Protein AF-A0A8J2PK50-F1 (afdb_monomer)

Structure (mmCIF, N/CA/C/O backbone):
data_AF-A0A8J2PK50-F1
#
_entry.id   AF-A0A8J2PK50-F1
#
loop_
_atom_site.group_PDB
_atom_site.id
_atom_site.type_symbol
_atom_site.label_atom_id
_atom_site.label_alt_id
_atom_site.label_comp_id
_atom_site.label_asym_id
_atom_site.label_entity_id
_atom_site.label_seq_id
_atom_site.pdbx_PDB_ins_code
_atom_site.Cartn_x
_atom_site.Cartn_y
_atom_site.Cartn_z
_atom_site.occupancy
_atom_site.B_iso_or_equiv
_atom_site.auth_seq_id
_atom_site.auth_comp_id
_atom_site.auth_asym_id
_atom_site.auth_atom_id
_atom_site.pdbx_PDB_model_num
ATOM 1 N N . MET A 1 1 ? 2.299 -22.474 5.299 1.00 46.06 1 MET A N 1
ATOM 2 C CA . MET A 1 1 ? 2.840 -21.740 6.466 1.00 46.06 1 MET A CA 1
ATOM 3 C C . MET A 1 1 ? 3.202 -22.738 7.553 1.00 46.06 1 MET A C 1
ATOM 5 O O . MET A 1 1 ? 2.336 -23.525 7.922 1.00 46.06 1 MET A O 1
ATOM 9 N N . ASN A 1 2 ? 4.442 -22.735 8.045 1.00 41.50 2 ASN A N 1
ATOM 10 C CA . ASN A 1 2 ? 4.819 -23.606 9.156 1.00 41.50 2 ASN A CA 1
ATOM 11 C C . ASN A 1 2 ? 4.301 -22.999 10.477 1.00 41.50 2 ASN A C 1
ATOM 13 O O . ASN A 1 2 ? 4.344 -21.785 10.681 1.00 41.50 2 ASN A O 1
ATOM 17 N N . LEU A 1 3 ? 3.774 -23.834 11.372 1.00 43.94 3 LEU A N 1
ATOM 18 C CA . LEU A 1 3 ? 3.208 -23.435 12.668 1.00 43.94 3 LEU A CA 1
ATOM 19 C C . LEU A 1 3 ? 4.203 -22.608 13.505 1.00 43.94 3 LEU A C 1
ATOM 21 O O . LEU A 1 3 ? 3.810 -21.709 14.249 1.00 43.94 3 LEU A O 1
ATOM 25 N N . GLN A 1 4 ? 5.496 -22.875 13.323 1.00 50.03 4 GLN A N 1
ATOM 26 C CA . GLN A 1 4 ? 6.594 -22.181 13.987 1.00 50.03 4 GLN A CA 1
ATOM 27 C C . GLN A 1 4 ? 6.616 -20.675 13.691 1.00 50.03 4 GLN A C 1
ATOM 29 O O . GLN A 1 4 ? 6.810 -19.892 14.617 1.00 50.03 4 GLN A O 1
ATOM 34 N N . ASP A 1 5 ? 6.320 -20.243 12.463 1.00 53.44 5 ASP A N 1
ATOM 35 C CA . ASP A 1 5 ? 6.335 -18.819 12.100 1.00 53.44 5 ASP A CA 1
ATOM 36 C C . ASP A 1 5 ? 5.132 -18.064 12.676 1.00 53.44 5 ASP A C 1
ATOM 38 O O . ASP A 1 5 ? 5.262 -16.917 13.118 1.00 53.44 5 ASP A O 1
ATOM 42 N N . ARG A 1 6 ? 3.968 -18.730 12.765 1.00 54.88 6 ARG A N 1
ATOM 43 C CA . ARG A 1 6 ? 2.781 -18.198 13.464 1.00 54.88 6 ARG A CA 1
ATOM 44 C C . ARG A 1 6 ? 3.062 -18.001 14.943 1.00 54.88 6 ARG A C 1
ATOM 46 O O . ARG A 1 6 ? 2.756 -16.942 15.485 1.00 54.88 6 ARG A O 1
ATOM 53 N N . ILE A 1 7 ? 3.663 -19.002 15.581 1.00 55.38 7 ILE A N 1
ATOM 54 C CA . ILE A 1 7 ? 4.021 -18.952 17.000 1.00 55.38 7 ILE A CA 1
ATOM 55 C C . ILE A 1 7 ? 5.090 -17.882 17.237 1.00 55.38 7 ILE A C 1
ATOM 57 O O . ILE A 1 7 ? 4.967 -17.106 18.180 1.00 55.38 7 ILE A O 1
ATOM 61 N N . ARG A 1 8 ? 6.091 -17.764 16.359 1.00 59.19 8 ARG A N 1
ATOM 62 C CA . ARG A 1 8 ? 7.153 -16.754 16.464 1.00 59.19 8 ARG A CA 1
ATOM 63 C C . ARG A 1 8 ? 6.604 -15.334 16.344 1.00 59.19 8 ARG A C 1
ATOM 65 O O . ARG A 1 8 ? 6.962 -14.493 17.168 1.00 59.19 8 ARG A O 1
ATOM 72 N N . ARG A 1 9 ? 5.698 -15.064 15.392 1.00 56.97 9 ARG A N 1
ATOM 73 C CA . ARG A 1 9 ? 5.005 -13.765 15.294 1.00 56.97 9 ARG A CA 1
ATOM 74 C C . ARG A 1 9 ? 4.059 -13.528 16.465 1.00 56.97 9 ARG A C 1
ATOM 76 O O . ARG A 1 9 ? 4.073 -12.428 16.995 1.00 56.97 9 ARG A O 1
ATOM 83 N N . PHE A 1 10 ? 3.281 -14.520 16.905 1.00 56.88 10 PHE A N 1
ATOM 84 C CA . PHE A 1 10 ? 2.412 -14.385 18.082 1.00 56.88 10 PHE A CA 1
ATOM 85 C C . PHE A 1 10 ? 3.229 -14.049 19.334 1.00 56.88 10 PHE A C 1
ATOM 87 O O . PHE A 1 10 ? 2.906 -13.107 20.050 1.00 56.88 10 PHE A O 1
ATOM 94 N N . HIS A 1 11 ? 4.334 -14.758 19.559 1.00 56.81 11 HIS A N 1
ATOM 95 C CA . HIS A 1 11 ? 5.231 -14.516 20.681 1.00 56.81 11 HIS A CA 1
ATOM 96 C C . HIS A 1 11 ? 5.929 -13.152 20.566 1.00 56.81 11 HIS A C 1
ATOM 98 O O . HIS A 1 11 ? 6.024 -12.430 21.557 1.00 56.81 11 HIS A O 1
ATOM 104 N N . ARG A 1 12 ? 6.378 -12.745 19.368 1.00 59.00 12 ARG A N 1
ATOM 105 C CA . ARG A 1 12 ? 6.985 -11.419 19.175 1.00 59.00 12 ARG A CA 1
ATOM 106 C C . ARG A 1 12 ? 5.982 -10.270 19.330 1.00 59.00 12 ARG A C 1
ATOM 108 O O . ARG A 1 12 ? 6.262 -9.349 20.094 1.00 59.00 12 ARG A O 1
ATOM 115 N N . ARG A 1 13 ? 4.810 -10.353 18.680 1.00 57.97 13 ARG A N 1
ATOM 116 C CA . ARG A 1 13 ? 3.719 -9.358 18.768 1.00 57.97 13 ARG A CA 1
ATOM 117 C C . ARG A 1 13 ? 3.166 -9.240 20.192 1.00 57.97 13 ARG A C 1
ATOM 119 O O . ARG A 1 13 ? 2.951 -8.128 20.658 1.00 57.97 13 ARG A O 1
ATOM 126 N N . ASN A 1 14 ? 2.948 -10.357 20.891 1.00 52.44 14 ASN A N 1
ATOM 127 C CA . ASN A 1 14 ? 2.195 -10.341 22.152 1.00 52.44 14 ASN A CA 1
ATOM 128 C C . ASN A 1 14 ? 3.059 -10.438 23.418 1.00 52.44 14 ASN A C 1
ATOM 130 O O . ASN A 1 14 ? 2.681 -9.855 24.429 1.00 52.44 14 ASN A O 1
ATOM 134 N N . LEU A 1 15 ? 4.198 -11.144 23.396 1.00 49.00 15 LEU A N 1
ATOM 135 C CA . LEU A 1 15 ? 4.973 -11.441 24.613 1.00 49.00 15 LEU A CA 1
ATOM 136 C C . LEU A 1 15 ? 6.273 -10.629 24.738 1.00 49.00 15 LEU A C 1
ATOM 138 O O . LEU A 1 15 ? 6.618 -10.237 25.852 1.00 49.00 15 LEU A O 1
ATOM 142 N N . SER A 1 16 ? 6.994 -10.348 23.641 1.00 47.19 16 SER A N 1
ATOM 143 C CA . SER A 1 16 ? 8.318 -9.699 23.725 1.00 47.19 16 SER A CA 1
ATOM 144 C C . SER A 1 16 ? 8.354 -8.193 23.439 1.00 47.19 16 SER A C 1
ATOM 146 O O . SER A 1 16 ? 9.239 -7.529 23.974 1.00 47.19 16 SER A O 1
ATOM 148 N N . LEU A 1 17 ? 7.452 -7.658 22.603 1.00 52.97 17 LEU A N 1
ATOM 149 C CA . LEU A 1 17 ? 7.485 -6.249 22.159 1.00 52.97 17 LEU A CA 1
ATOM 150 C C . LEU A 1 17 ? 6.318 -5.417 22.728 1.00 52.97 17 LEU A C 1
ATOM 152 O O . LEU A 1 17 ? 6.565 -4.356 23.287 1.00 52.97 17 LEU A O 1
ATOM 156 N N . GLY A 1 18 ? 5.121 -6.009 22.791 1.00 50.72 18 GLY A N 1
ATOM 157 C CA . GLY A 1 18 ? 4.053 -5.702 23.743 1.00 50.72 18 GLY A CA 1
ATOM 158 C C . GLY A 1 18 ? 3.187 -4.468 23.464 1.00 50.72 18 GLY A C 1
ATOM 159 O O . GLY A 1 18 ? 3.623 -3.346 23.673 1.00 50.72 18 GLY A O 1
ATOM 160 N N . TYR A 1 19 ? 1.877 -4.701 23.284 1.00 55.06 19 TYR A N 1
ATOM 161 C CA . TYR A 1 19 ? 0.852 -4.155 24.196 1.00 55.06 19 TYR A CA 1
ATOM 162 C C . TYR A 1 19 ? -0.478 -4.935 24.125 1.00 55.06 19 TYR A C 1
ATOM 164 O O . TYR A 1 19 ? -1.411 -4.555 23.407 1.00 55.06 19 TYR A O 1
ATOM 172 N N . TYR A 1 20 ? -0.611 -5.997 24.939 1.00 52.03 20 TYR A N 1
ATOM 173 C CA . TYR A 1 20 ? -1.925 -6.406 25.455 1.00 52.03 20 TYR A CA 1
ATOM 174 C C . TYR A 1 20 ? -1.868 -7.247 26.753 1.00 52.03 20 TYR A C 1
ATOM 176 O O . TYR A 1 20 ? -1.235 -8.298 26.741 1.00 52.03 20 TYR A O 1
ATOM 184 N N . PRO A 1 21 ? -2.565 -6.869 27.850 1.00 53.66 21 PRO A N 1
ATOM 185 C CA . PRO A 1 21 ? -3.051 -5.526 28.196 1.00 53.66 21 PRO A CA 1
ATOM 186 C C . PRO A 1 21 ? -1.923 -4.582 28.665 1.00 53.66 21 PRO A C 1
ATOM 188 O O . PRO A 1 21 ? -2.130 -3.374 28.695 1.00 53.66 21 PRO A O 1
ATOM 191 N N . CYS A 1 22 ? -0.740 -5.125 28.963 1.00 67.06 22 CYS A N 1
ATOM 192 C CA . CYS A 1 22 ? 0.506 -4.450 29.335 1.00 67.06 22 CYS A CA 1
ATOM 193 C C . CYS A 1 22 ? 1.688 -5.371 28.944 1.00 67.06 22 CYS A C 1
ATOM 195 O O . CYS A 1 22 ? 1.474 -6.534 28.604 1.00 67.06 22 CYS A O 1
ATOM 197 N N . SER A 1 23 ? 2.939 -4.895 28.973 1.00 71.31 23 SER A N 1
ATOM 198 C CA . SER A 1 23 ? 4.102 -5.730 28.612 1.00 71.31 23 SER A CA 1
ATOM 199 C C . SER A 1 23 ? 4.450 -6.739 29.713 1.00 71.31 23 SER A C 1
ATOM 201 O O . SER A 1 23 ? 4.351 -6.414 30.898 1.00 71.31 23 SER A O 1
ATOM 203 N N . PHE A 1 24 ? 4.940 -7.932 29.356 1.00 73.75 24 PHE A N 1
ATOM 204 C CA . PHE A 1 24 ? 5.372 -8.940 30.340 1.00 73.75 24 PHE A CA 1
ATOM 205 C C . PHE A 1 24 ? 6.424 -8.391 31.320 1.00 73.75 24 PHE A C 1
ATOM 207 O O . PHE A 1 24 ? 6.358 -8.647 32.518 1.00 73.75 24 PHE A O 1
ATOM 214 N N . ARG A 1 25 ? 7.334 -7.530 30.841 1.00 76.31 25 ARG A N 1
ATOM 215 C CA . ARG A 1 25 ? 8.307 -6.817 31.688 1.00 76.31 25 ARG A CA 1
ATOM 216 C C . ARG A 1 25 ? 7.634 -5.997 32.790 1.00 76.31 25 ARG A C 1
ATOM 218 O O . ARG A 1 25 ? 8.107 -6.003 33.918 1.00 76.31 25 ARG A O 1
ATOM 225 N N . SER A 1 26 ? 6.524 -5.320 32.487 1.00 81.44 26 SER A N 1
ATOM 226 C CA . SER A 1 26 ? 5.776 -4.578 33.507 1.00 81.44 26 SER A CA 1
ATOM 227 C C . SER A 1 26 ? 5.134 -5.501 34.547 1.00 81.44 26 SER A C 1
ATOM 229 O O . SER A 1 26 ? 5.125 -5.144 35.720 1.00 81.44 26 SER A O 1
ATOM 231 N N . ALA A 1 27 ? 4.668 -6.697 34.160 1.00 84.88 27 ALA A N 1
ATOM 232 C CA . ALA A 1 27 ? 4.137 -7.684 35.105 1.00 84.88 27 ALA A CA 1
ATOM 233 C C . ALA A 1 27 ? 5.235 -8.190 36.052 1.00 84.88 27 ALA A C 1
ATOM 235 O O . ALA A 1 27 ? 5.021 -8.261 37.259 1.00 84.88 27 ALA A O 1
ATOM 236 N N . MET A 1 28 ? 6.431 -8.449 35.512 1.00 85.94 28 MET A N 1
ATOM 237 C CA . MET A 1 28 ? 7.609 -8.877 36.277 1.00 85.94 28 MET A CA 1
ATOM 238 C C . MET A 1 28 ? 8.096 -7.841 37.298 1.00 85.94 28 MET A C 1
ATOM 240 O O . MET A 1 28 ? 8.838 -8.202 38.202 1.00 85.94 28 MET A O 1
ATOM 244 N N . ILE A 1 29 ? 7.692 -6.573 37.173 1.00 87.94 29 ILE A N 1
ATOM 245 C CA . ILE A 1 29 ? 7.979 -5.519 38.158 1.00 87.94 29 ILE A CA 1
ATOM 246 C C . ILE A 1 29 ? 6.780 -5.331 39.094 1.00 87.94 29 ILE A C 1
ATOM 248 O O . ILE A 1 29 ? 6.932 -5.327 40.312 1.00 87.94 29 ILE A O 1
ATOM 252 N N . PHE A 1 30 ? 5.576 -5.206 38.532 1.00 89.69 30 PHE A N 1
ATOM 253 C CA . PHE A 1 30 ? 4.361 -4.914 39.288 1.00 89.69 30 PHE A CA 1
ATOM 254 C C . PHE A 1 30 ? 4.016 -6.021 40.282 1.00 89.69 30 PHE A C 1
ATOM 256 O O . PHE A 1 30 ? 3.699 -5.717 41.426 1.00 89.69 30 PHE A O 1
ATOM 263 N N . VAL A 1 31 ? 4.079 -7.291 39.867 1.00 91.06 31 VAL A N 1
ATOM 264 C CA . VAL A 1 31 ? 3.664 -8.417 40.714 1.00 91.06 31 VAL A CA 1
ATOM 265 C C . VAL A 1 31 ? 4.568 -8.553 41.949 1.00 91.06 31 VAL A C 1
ATOM 267 O O . VAL A 1 31 ? 4.020 -8.582 43.049 1.00 91.06 31 VAL A O 1
ATOM 270 N N . PRO A 1 32 ? 5.915 -8.540 41.843 1.00 90.81 32 PRO A N 1
ATOM 271 C CA . PRO A 1 32 ? 6.774 -8.521 43.029 1.00 90.81 32 PRO A CA 1
ATOM 272 C C . PRO A 1 32 ? 6.555 -7.303 43.931 1.00 90.81 32 PRO A C 1
ATOM 274 O O . PRO A 1 32 ? 6.446 -7.461 45.144 1.00 90.81 32 PRO A O 1
ATOM 277 N N . CYS A 1 33 ? 6.436 -6.096 43.363 1.00 89.69 33 CYS A N 1
ATOM 278 C CA . CYS A 1 33 ? 6.149 -4.895 44.154 1.00 89.69 33 CYS A CA 1
ATOM 279 C C . CYS A 1 33 ? 4.805 -4.998 44.883 1.00 89.69 33 CYS A C 1
ATOM 281 O O . CYS A 1 33 ? 4.709 -4.591 46.037 1.00 89.69 33 CYS A O 1
ATOM 283 N N . PHE A 1 34 ? 3.785 -5.557 44.229 1.00 89.00 34 PHE A N 1
ATOM 284 C CA . PHE A 1 34 ? 2.481 -5.782 44.835 1.00 89.00 34 PHE A CA 1
ATOM 285 C C . PHE A 1 34 ? 2.590 -6.728 46.029 1.00 89.00 34 PHE A C 1
ATOM 287 O O . PHE A 1 34 ? 2.118 -6.352 47.092 1.00 89.00 34 PHE A O 1
ATOM 294 N N . ILE A 1 35 ? 3.269 -7.876 45.881 1.00 85.88 35 ILE A N 1
ATOM 295 C CA . ILE A 1 35 ? 3.485 -8.852 46.966 1.00 85.88 35 ILE A CA 1
ATOM 296 C C . ILE A 1 35 ? 4.146 -8.187 48.182 1.00 85.88 35 ILE A C 1
ATOM 298 O O . ILE A 1 35 ? 3.693 -8.381 49.307 1.00 85.88 35 ILE A O 1
ATOM 302 N N . ILE A 1 36 ? 5.191 -7.383 47.951 1.00 85.38 36 ILE A N 1
ATOM 303 C CA . ILE A 1 36 ? 5.906 -6.660 49.013 1.00 85.38 36 ILE A CA 1
ATOM 304 C C . ILE A 1 36 ? 4.972 -5.657 49.697 1.00 85.38 36 ILE A C 1
ATOM 306 O O . ILE A 1 36 ? 4.880 -5.610 50.916 1.00 85.38 36 ILE A O 1
ATOM 310 N N . ILE A 1 37 ? 4.252 -4.833 48.936 1.00 84.88 37 ILE A N 1
ATOM 311 C CA . ILE A 1 37 ? 3.375 -3.815 49.528 1.00 84.88 37 ILE A CA 1
ATOM 312 C C . ILE A 1 37 ? 2.237 -4.478 50.308 1.00 84.88 37 ILE A C 1
ATOM 314 O O . ILE A 1 37 ? 1.954 -4.077 51.437 1.00 84.88 37 ILE A O 1
ATOM 318 N N . SER A 1 38 ? 1.600 -5.503 49.741 1.00 81.62 38 SER A N 1
ATOM 319 C CA . SER A 1 38 ? 0.482 -6.200 50.372 1.00 81.62 38 SER A CA 1
ATOM 320 C C . SER A 1 38 ? 0.891 -6.940 51.644 1.00 81.62 38 SER A C 1
ATOM 322 O O . SER A 1 38 ? 0.089 -6.982 52.573 1.00 81.62 38 SER A O 1
ATOM 324 N N . SER A 1 39 ? 2.130 -7.448 51.727 1.00 74.75 39 SER A N 1
ATOM 325 C CA . SER A 1 39 ? 2.640 -8.095 52.944 1.00 74.75 39 SER A CA 1
ATOM 326 C C . SER A 1 39 ? 2.820 -7.123 54.109 1.00 74.75 39 SER A C 1
ATOM 328 O O . SER A 1 39 ? 2.697 -7.530 55.257 1.00 74.75 39 SER A O 1
ATOM 330 N N . TYR A 1 40 ? 3.099 -5.843 53.836 1.00 73.06 40 TYR A N 1
ATOM 331 C CA . TYR A 1 40 ? 3.303 -4.827 54.879 1.00 73.06 40 TYR A CA 1
ATOM 332 C C . TYR A 1 40 ? 2.048 -4.032 55.243 1.00 73.06 40 TYR A C 1
ATOM 334 O O . TYR A 1 40 ? 2.040 -3.347 56.261 1.00 73.06 40 TYR A O 1
ATOM 342 N N . THR A 1 41 ? 1.010 -4.062 54.406 1.00 67.50 41 THR A N 1
ATOM 343 C CA . THR A 1 41 ? -0.146 -3.157 54.540 1.00 67.50 41 THR A CA 1
ATOM 344 C C . THR A 1 41 ? -1.431 -3.847 54.975 1.00 67.50 41 THR A C 1
ATOM 346 O O . THR A 1 41 ? -2.461 -3.183 55.036 1.00 67.50 41 THR A O 1
ATOM 349 N N . GLU A 1 42 ? -1.398 -5.158 55.253 1.00 65.44 42 GLU A N 1
ATOM 350 C CA . GLU A 1 42 ? -2.603 -5.972 55.468 1.00 65.44 42 GLU A CA 1
ATOM 351 C C . GLU A 1 42 ? -3.692 -5.676 54.413 1.00 65.44 42 GLU A C 1
ATOM 353 O O . GLU A 1 42 ? -4.885 -5.672 54.696 1.00 65.44 42 GLU A O 1
ATOM 358 N N . LEU A 1 43 ? -3.305 -5.390 53.163 1.00 63.06 43 LEU A N 1
ATOM 359 C CA . LEU A 1 43 ? -4.219 -4.846 52.146 1.00 63.06 43 LEU A CA 1
ATOM 360 C C . LEU A 1 43 ? -5.422 -5.767 51.863 1.00 63.06 43 LEU A C 1
ATOM 362 O O . LEU A 1 43 ? -6.469 -5.325 51.393 1.00 63.06 43 LEU A O 1
ATOM 366 N N . LEU A 1 44 ? -5.254 -7.062 52.135 1.00 59.94 44 LEU A N 1
ATOM 367 C CA . LEU A 1 44 ? -6.265 -8.100 51.962 1.00 59.94 44 LEU A CA 1
ATOM 368 C C . LEU A 1 44 ? -7.044 -8.415 53.252 1.00 59.94 44 LEU A C 1
ATOM 370 O O . LEU A 1 44 ? -7.974 -9.220 53.201 1.00 59.94 44 LEU A O 1
ATOM 374 N N . SER A 1 45 ? -6.741 -7.773 54.389 1.00 56.12 45 SER A N 1
ATOM 375 C CA . SER A 1 45 ? -7.376 -8.101 55.672 1.00 56.12 45 SER A CA 1
ATOM 376 C C . SER A 1 45 ? -8.849 -7.699 55.768 1.00 56.12 45 SER A C 1
ATOM 378 O O . SER A 1 45 ? -9.602 -8.283 56.546 1.00 56.12 45 SER A O 1
ATOM 380 N N . GLY A 1 46 ? -9.296 -6.782 54.902 1.00 52.56 46 GLY A N 1
ATOM 381 C CA . GLY A 1 46 ? -10.689 -6.342 54.777 1.00 52.56 46 GLY A CA 1
ATOM 382 C C . GLY A 1 46 ? -11.610 -7.249 53.945 1.00 52.56 46 GLY A C 1
ATOM 383 O O . GLY A 1 46 ? -12.792 -6.927 53.784 1.00 52.56 46 GLY A O 1
ATOM 384 N N . VAL A 1 47 ? -11.123 -8.369 53.393 1.00 54.84 47 VAL A N 1
ATOM 385 C CA . VAL A 1 47 ? -11.986 -9.346 52.705 1.00 54.84 47 VAL A CA 1
ATOM 386 C C . VAL A 1 47 ? -12.819 -10.081 53.765 1.00 54.84 47 VAL A C 1
ATOM 388 O O . VAL A 1 47 ? -12.278 -10.742 54.644 1.00 54.84 47 VAL A O 1
ATOM 391 N N . LYS A 1 48 ? -14.148 -9.901 53.712 1.00 47.09 48 LYS A N 1
ATOM 392 C CA . LYS A 1 48 ? -15.145 -10.361 54.702 1.00 47.09 48 LYS A CA 1
ATOM 393 C C . LYS A 1 48 ? -14.894 -11.784 55.260 1.00 47.09 48 LYS A C 1
ATOM 395 O O . LYS A 1 48 ? -14.447 -12.651 54.510 1.00 47.09 48 LYS A O 1
ATOM 400 N N . PRO A 1 49 ? -15.358 -12.085 56.495 1.00 47.94 49 PRO A N 1
ATOM 401 C CA . PRO A 1 49 ? -15.190 -13.380 57.183 1.00 47.94 49 PRO A CA 1
ATOM 402 C C . PRO A 1 49 ? -15.699 -14.629 56.431 1.00 47.94 49 PRO A C 1
ATOM 404 O O . PRO A 1 49 ? -15.373 -15.746 56.807 1.00 47.94 49 PRO A O 1
ATOM 407 N N . ASN A 1 50 ? -16.417 -14.479 55.314 1.00 50.28 50 ASN A N 1
ATOM 408 C CA . ASN A 1 50 ? -16.776 -15.598 54.433 1.00 50.28 50 ASN A CA 1
ATOM 409 C C . ASN A 1 50 ? -15.566 -16.214 53.691 1.00 50.28 50 ASN A C 1
ATOM 411 O O . ASN A 1 50 ? -15.716 -17.246 53.044 1.00 50.28 50 ASN A O 1
ATOM 415 N N . PHE A 1 51 ? -14.385 -15.591 53.777 1.00 52.59 51 PHE A N 1
ATOM 416 C CA . PHE A 1 51 ? -13.119 -16.053 53.196 1.00 52.59 51 PHE A CA 1
ATOM 417 C C . PHE A 1 51 ? -12.061 -16.355 54.271 1.00 52.59 51 PHE A C 1
ATOM 419 O O . PHE A 1 51 ? -10.870 -16.186 54.037 1.00 52.59 51 PHE A O 1
ATOM 426 N N . GLN A 1 52 ? -12.462 -16.807 55.462 1.00 50.88 52 GLN A N 1
ATOM 427 C CA . GLN A 1 52 ? -11.528 -17.087 56.563 1.00 50.88 52 GLN A CA 1
ATOM 428 C C . GLN A 1 52 ? -10.453 -18.131 56.195 1.00 50.88 52 GLN A C 1
ATOM 430 O O . GLN A 1 52 ? -9.290 -17.954 56.529 1.00 50.88 52 GLN A O 1
ATOM 435 N N . ALA A 1 53 ? -10.799 -19.120 55.361 1.00 53.66 53 ALA A N 1
ATOM 436 C CA . ALA A 1 53 ? -9.832 -20.062 54.783 1.00 53.66 53 ALA A CA 1
ATOM 437 C C . ALA A 1 53 ? -8.771 -19.391 53.884 1.00 53.66 53 ALA A C 1
ATOM 439 O O . ALA A 1 53 ? -7.664 -19.901 53.750 1.00 53.66 53 ALA A O 1
ATOM 440 N N . TRP A 1 54 ? -9.113 -18.255 53.267 1.00 53.16 54 TRP A N 1
ATOM 441 C CA . TRP A 1 54 ? -8.233 -17.446 52.418 1.00 53.16 54 TRP A CA 1
ATOM 442 C C . TRP A 1 54 ? -7.276 -16.594 53.249 1.00 53.16 54 TRP A C 1
ATOM 444 O O . TRP A 1 54 ? -6.148 -16.376 52.837 1.00 53.16 54 TRP A O 1
ATOM 454 N N . HIS A 1 55 ? -7.706 -16.149 54.431 1.00 54.00 55 HIS A N 1
ATOM 455 C CA . HIS A 1 55 ? -6.862 -15.438 55.395 1.00 54.00 55 HIS A CA 1
ATOM 456 C C . HIS A 1 55 ? -5.711 -16.318 55.894 1.00 54.00 55 HIS A C 1
ATOM 458 O O . HIS A 1 55 ? -4.558 -15.895 55.855 1.00 54.00 55 HIS A O 1
ATOM 464 N N . ASP A 1 56 ? -6.007 -17.573 56.240 1.00 53.91 56 ASP A N 1
ATOM 465 C CA . ASP A 1 56 ? -5.001 -18.533 56.714 1.00 53.91 56 ASP A CA 1
ATOM 466 C C . ASP A 1 56 ? -4.001 -18.935 55.613 1.00 53.91 56 ASP A C 1
ATOM 468 O O . ASP A 1 56 ? -2.834 -19.208 55.897 1.00 53.91 56 ASP A O 1
ATOM 472 N N . THR A 1 57 ? -4.429 -18.926 54.342 1.00 52.44 57 THR A N 1
ATOM 473 C CA . THR A 1 57 ? -3.544 -19.158 53.185 1.00 52.44 57 THR A CA 1
ATOM 474 C C . THR A 1 57 ? -2.876 -17.895 52.662 1.00 52.44 57 THR A C 1
ATOM 476 O O . THR A 1 57 ? -1.896 -18.024 51.947 1.00 52.44 57 THR A O 1
ATOM 479 N N . ALA A 1 58 ? -3.349 -16.689 52.982 1.00 51.69 58 ALA A N 1
ATOM 480 C CA . ALA A 1 58 ? -2.808 -15.438 52.451 1.00 51.69 58 ALA A CA 1
ATOM 481 C C . ALA A 1 58 ? -1.592 -14.916 53.227 1.00 51.69 58 ALA A C 1
ATOM 483 O O . ALA A 1 58 ? -1.002 -13.931 52.796 1.00 51.69 58 ALA A O 1
ATOM 484 N N . SER A 1 59 ? -1.153 -15.546 54.321 1.00 61.94 59 SER A N 1
ATOM 485 C CA . SER A 1 59 ? 0.090 -15.132 54.982 1.00 61.94 59 SER A CA 1
ATOM 486 C C . SER A 1 59 ? 1.276 -15.280 54.017 1.00 61.94 59 SER A C 1
ATOM 488 O O . SER A 1 59 ? 1.535 -16.353 53.469 1.00 61.94 59 SER A O 1
ATOM 490 N N . THR A 1 60 ? 2.029 -14.201 53.785 1.00 59.41 60 THR A N 1
ATOM 491 C CA . THR A 1 60 ? 3.211 -14.230 52.898 1.00 59.41 60 THR A CA 1
ATOM 492 C C . THR A 1 60 ? 4.369 -15.060 53.451 1.00 59.41 60 THR A C 1
ATOM 494 O O . THR A 1 60 ? 5.367 -15.252 52.763 1.00 59.41 60 THR A O 1
ATOM 497 N N . GLU A 1 61 ? 4.235 -15.564 54.678 1.00 66.06 61 GLU A N 1
ATOM 498 C CA . GLU A 1 61 ? 5.147 -16.521 55.305 1.00 66.06 61 GLU A CA 1
ATOM 499 C C . GLU A 1 61 ? 4.986 -17.940 54.735 1.00 66.06 61 GLU A C 1
ATOM 501 O O . GLU A 1 61 ? 5.913 -18.748 54.806 1.00 66.06 61 GLU A O 1
ATOM 506 N N . SER A 1 62 ? 3.834 -18.243 54.125 1.00 72.12 62 SER A N 1
ATOM 507 C CA . SER A 1 62 ? 3.568 -19.520 53.466 1.00 72.12 62 SER A CA 1
ATOM 508 C C . SER A 1 62 ? 3.759 -19.429 51.948 1.00 72.12 62 SER A C 1
ATOM 510 O O . SER A 1 62 ? 3.503 -18.403 51.309 1.00 72.12 62 SER A O 1
ATOM 512 N N . ARG A 1 63 ? 4.169 -20.544 51.329 1.00 75.25 63 ARG A N 1
ATOM 513 C CA . ARG A 1 63 ? 4.265 -20.654 49.863 1.00 75.25 63 ARG A CA 1
ATOM 514 C C . ARG A 1 63 ? 2.925 -20.341 49.186 1.00 75.25 63 ARG A C 1
ATOM 516 O O . ARG A 1 63 ? 2.911 -19.673 48.153 1.00 75.25 63 ARG A O 1
ATOM 523 N N . ASP A 1 64 ? 1.823 -20.796 49.773 1.00 73.38 64 ASP A N 1
ATOM 524 C CA . ASP A 1 64 ? 0.479 -20.614 49.222 1.00 73.38 64 ASP A CA 1
ATOM 525 C C . ASP A 1 64 ? 0.028 -19.144 49.287 1.00 73.38 64 ASP A C 1
ATOM 527 O O . ASP A 1 64 ? -0.629 -18.655 48.361 1.00 73.38 64 ASP A O 1
ATOM 531 N N . GLY A 1 65 ? 0.477 -18.385 50.290 1.00 74.94 65 GLY A N 1
ATOM 532 C CA . GLY A 1 65 ? 0.187 -16.954 50.401 1.00 74.94 65 GLY A CA 1
ATOM 533 C C . GLY A 1 65 ? 0.965 -16.095 49.426 1.00 74.94 65 GLY A C 1
ATOM 534 O O . GLY A 1 65 ? 0.405 -15.154 48.859 1.00 74.94 65 GLY A O 1
ATOM 535 N N . ILE A 1 66 ? 2.217 -16.456 49.135 1.00 80.06 66 ILE A N 1
ATOM 536 C CA . ILE A 1 66 ? 2.988 -15.820 48.058 1.00 80.06 66 ILE A CA 1
ATOM 537 C C . ILE A 1 66 ? 2.303 -16.060 46.706 1.00 80.06 66 ILE A C 1
ATOM 539 O O . ILE A 1 66 ? 2.141 -15.123 45.922 1.00 80.06 66 ILE A O 1
ATOM 543 N N . VAL A 1 67 ? 1.858 -17.294 46.437 1.00 83.12 67 VAL A N 1
ATOM 544 C CA . VAL A 1 67 ? 1.136 -17.631 45.197 1.00 83.12 67 VAL A CA 1
ATOM 545 C C . VAL A 1 67 ? -0.172 -16.845 45.096 1.00 83.12 67 VAL A C 1
ATOM 547 O O . VAL A 1 67 ? -0.464 -16.278 44.043 1.00 83.12 67 VAL A O 1
ATOM 550 N N . THR A 1 68 ? -0.929 -16.744 46.187 1.00 81.75 68 THR A N 1
ATOM 551 C CA . THR A 1 68 ? -2.191 -15.991 46.230 1.00 81.75 68 THR A CA 1
ATOM 552 C C . THR A 1 68 ? -1.971 -14.511 45.916 1.00 81.75 68 THR A C 1
ATOM 554 O O . THR A 1 68 ? -2.622 -13.964 45.024 1.00 81.75 68 THR A O 1
ATOM 557 N N . HIS A 1 69 ? -0.993 -13.868 46.556 1.00 83.31 69 HIS A N 1
ATOM 558 C CA . HIS A 1 69 ? -0.643 -12.475 46.274 1.00 83.31 69 HIS A CA 1
ATOM 559 C C . HIS A 1 69 ? -0.133 -12.262 44.847 1.00 83.31 69 HIS A C 1
ATOM 561 O O . HIS A 1 69 ? -0.482 -11.263 44.217 1.00 83.31 69 HIS A O 1
ATOM 567 N N . ALA A 1 70 ? 0.642 -13.205 44.306 1.00 87.69 70 ALA A N 1
ATOM 568 C CA . ALA A 1 70 ? 1.093 -13.149 42.922 1.00 87.69 70 ALA A CA 1
ATOM 569 C C . ALA A 1 70 ? -0.087 -13.198 41.937 1.00 87.69 70 ALA A C 1
ATOM 571 O O . ALA A 1 70 ? -0.131 -12.413 40.987 1.00 87.69 70 ALA A O 1
ATOM 572 N N . LEU A 1 71 ? -1.069 -14.075 42.180 1.00 88.00 71 LEU A N 1
ATOM 573 C CA . LEU A 1 71 ? -2.281 -14.182 41.365 1.00 88.00 71 LEU A CA 1
ATOM 574 C C . LEU A 1 71 ? -3.143 -12.918 41.459 1.00 88.00 71 LEU A C 1
ATOM 576 O O . LEU A 1 71 ? -3.561 -12.394 40.427 1.00 88.00 71 LEU A O 1
ATOM 580 N N . VAL A 1 72 ? -3.365 -12.386 42.665 1.00 87.19 72 VAL A N 1
ATOM 581 C CA . VAL A 1 72 ? -4.103 -11.125 42.862 1.00 87.19 72 VAL A CA 1
ATOM 582 C C . VAL A 1 72 ? -3.387 -9.965 42.171 1.00 87.19 72 VAL A C 1
ATOM 584 O O . VAL A 1 72 ? -4.017 -9.212 41.429 1.00 87.19 72 VAL A O 1
ATOM 587 N N . GLY A 1 73 ? -2.069 -9.851 42.346 1.00 89.56 73 GLY A N 1
ATOM 588 C CA . GLY A 1 73 ? -1.248 -8.838 41.689 1.00 89.56 73 GLY A CA 1
ATOM 589 C C . GLY A 1 73 ? -1.317 -8.936 40.166 1.00 89.56 73 GLY A C 1
ATOM 590 O O . GLY A 1 73 ? -1.463 -7.919 39.491 1.00 89.56 73 GLY A O 1
ATOM 591 N N . LEU A 1 74 ? -1.292 -10.151 39.610 1.00 90.44 74 LEU A N 1
ATOM 592 C CA . LEU A 1 74 ? -1.440 -10.378 38.172 1.00 90.44 74 LEU A CA 1
ATOM 593 C C . LEU A 1 74 ? -2.833 -9.968 37.668 1.00 90.44 74 LEU A C 1
ATOM 595 O O . LEU A 1 74 ? -2.940 -9.316 36.629 1.00 90.44 74 LEU A O 1
ATOM 599 N N . VAL A 1 75 ? -3.898 -10.303 38.403 1.00 89.81 75 VAL A N 1
ATOM 600 C CA . VAL A 1 75 ? -5.273 -9.898 38.065 1.00 89.81 75 VAL A CA 1
ATOM 601 C C . VAL A 1 75 ? -5.424 -8.378 38.117 1.00 89.81 75 VAL A C 1
ATOM 603 O O . VAL A 1 75 ? -5.935 -7.787 37.165 1.00 89.81 75 VAL A O 1
ATOM 606 N N . LEU A 1 76 ? -4.928 -7.723 39.170 1.00 90.06 76 LEU A N 1
ATOM 607 C CA . LEU A 1 76 ? -4.939 -6.262 39.286 1.00 90.06 76 LEU A CA 1
ATOM 608 C C . LEU A 1 76 ? -4.141 -5.601 38.161 1.00 90.06 76 LEU A C 1
ATOM 610 O O . LEU A 1 76 ? -4.625 -4.652 37.546 1.00 90.06 76 LEU A O 1
ATOM 614 N N . TRP A 1 77 ? -2.963 -6.128 37.830 1.00 89.06 77 TRP A N 1
ATOM 615 C CA . TRP A 1 77 ? -2.162 -5.662 36.700 1.00 89.06 77 TRP A CA 1
ATOM 616 C C . TRP A 1 77 ? -2.924 -5.762 35.370 1.00 89.06 77 TRP A C 1
ATOM 618 O O . TRP A 1 77 ? -2.938 -4.803 34.593 1.00 89.06 77 TRP A O 1
ATOM 628 N N . MET A 1 78 ? -3.619 -6.880 35.122 1.00 87.50 78 MET A N 1
ATOM 629 C CA . MET A 1 78 ? -4.461 -7.042 33.931 1.00 87.50 78 MET A CA 1
ATOM 630 C C . MET A 1 78 ? -5.625 -6.044 33.907 1.00 87.50 78 MET A C 1
ATOM 632 O O . MET A 1 78 ? -5.881 -5.438 32.864 1.00 87.50 78 MET A O 1
ATOM 636 N N . ILE A 1 79 ? -6.307 -5.838 35.040 1.00 89.69 79 ILE A N 1
ATOM 637 C CA . ILE A 1 79 ? -7.411 -4.873 35.169 1.00 89.69 79 ILE A CA 1
ATOM 638 C C . ILE A 1 79 ? -6.912 -3.453 34.891 1.00 89.69 79 ILE A C 1
ATOM 640 O O . ILE A 1 79 ? -7.509 -2.745 34.081 1.00 89.69 79 ILE A O 1
ATOM 644 N N . LEU A 1 80 ? -5.797 -3.042 35.501 1.00 88.25 80 LEU A N 1
ATOM 645 C CA . LEU A 1 80 ? -5.200 -1.721 35.291 1.00 88.25 80 LEU A CA 1
ATOM 646 C C . LEU A 1 80 ? -4.773 -1.517 33.831 1.00 88.25 80 LEU A C 1
ATOM 648 O O . LEU A 1 80 ? -5.038 -0.459 33.257 1.00 88.25 80 LEU A O 1
ATOM 652 N N . GLY A 1 81 ? -4.179 -2.533 33.199 1.00 84.44 81 GLY A N 1
ATOM 653 C CA . GLY A 1 81 ? -3.837 -2.497 31.775 1.00 84.44 81 GLY A CA 1
ATOM 654 C C . GLY A 1 81 ? -5.066 -2.362 30.871 1.00 84.44 81 GLY A C 1
ATOM 655 O O . GLY A 1 81 ? -5.083 -1.544 29.948 1.00 84.44 81 GLY A O 1
ATOM 656 N N . MET A 1 82 ? -6.140 -3.099 31.167 1.00 85.50 82 MET A N 1
ATOM 657 C CA . MET A 1 82 ? -7.414 -2.994 30.447 1.00 85.50 82 MET A CA 1
ATOM 658 C C . MET A 1 82 ? -8.073 -1.624 30.631 1.00 85.50 82 MET A C 1
ATOM 660 O O . MET A 1 82 ? -8.522 -1.031 29.650 1.00 85.50 82 MET A O 1
ATOM 664 N N . LEU A 1 83 ? -8.090 -1.085 31.852 1.00 89.50 83 LEU A N 1
ATOM 665 C CA . LEU A 1 83 ? -8.604 0.256 32.137 1.00 89.50 83 LEU A CA 1
ATOM 666 C C . LEU A 1 83 ? -7.817 1.317 31.368 1.00 89.50 83 LEU A C 1
ATOM 668 O O . LEU A 1 83 ? -8.416 2.123 30.656 1.00 89.50 83 LEU A O 1
ATOM 672 N N . ARG A 1 84 ? -6.479 1.267 31.422 1.00 86.19 84 ARG A N 1
ATOM 673 C CA . ARG A 1 84 ? -5.606 2.143 30.629 1.00 86.19 84 ARG A CA 1
ATOM 674 C C . ARG A 1 84 ? -5.938 2.052 29.142 1.00 86.19 84 ARG A C 1
ATOM 676 O O . ARG A 1 84 ? -6.090 3.083 28.489 1.00 86.19 84 ARG A O 1
ATOM 683 N N . LYS A 1 85 ? -6.090 0.841 28.600 1.00 84.75 85 LYS A N 1
ATOM 684 C CA . LYS A 1 85 ? -6.466 0.627 27.197 1.00 84.75 85 LYS A CA 1
ATOM 685 C C . LYS A 1 85 ? -7.817 1.257 26.856 1.00 84.75 85 LYS A C 1
ATOM 687 O O . LYS A 1 85 ? -7.933 1.900 25.816 1.00 84.75 85 LYS A O 1
ATOM 692 N N . ILE A 1 86 ? -8.834 1.077 27.698 1.00 88.12 86 ILE A N 1
ATOM 693 C CA . ILE A 1 86 ? -10.172 1.650 27.486 1.00 88.12 86 ILE A CA 1
ATOM 694 C C . ILE A 1 86 ? -10.105 3.180 27.508 1.00 88.12 86 ILE A C 1
ATOM 696 O O . ILE A 1 86 ? -10.671 3.823 26.622 1.00 88.12 86 ILE A O 1
ATOM 700 N N . ILE A 1 87 ? -9.376 3.761 28.465 1.00 90.62 87 ILE A N 1
ATOM 701 C CA . ILE A 1 87 ? -9.168 5.211 28.568 1.00 90.62 87 ILE A CA 1
ATOM 702 C C . ILE A 1 87 ? -8.474 5.736 27.308 1.00 90.62 87 ILE A C 1
ATOM 704 O O . ILE A 1 87 ? -8.975 6.669 26.684 1.00 90.62 87 ILE A O 1
ATOM 708 N N . LEU A 1 88 ? -7.375 5.105 26.880 1.00 89.38 88 LEU A N 1
ATOM 709 C CA . LEU A 1 88 ? -6.652 5.483 25.662 1.00 89.38 88 LEU A CA 1
ATOM 710 C C . LEU A 1 88 ? -7.538 5.389 24.419 1.00 89.38 88 LEU A C 1
ATOM 712 O O . LEU A 1 88 ? -7.593 6.336 23.639 1.00 89.38 88 LEU A O 1
ATOM 716 N N . ARG A 1 89 ? -8.299 4.299 24.270 1.00 89.25 89 ARG A N 1
ATOM 717 C CA . ARG A 1 89 ? -9.262 4.138 23.172 1.00 89.25 89 ARG A CA 1
ATOM 718 C C . ARG A 1 89 ? -10.279 5.265 23.131 1.00 89.25 89 ARG A C 1
ATOM 720 O O . ARG A 1 89 ? -10.571 5.776 22.057 1.00 89.25 89 ARG A O 1
ATOM 727 N N . ARG A 1 90 ? -10.820 5.661 24.285 1.00 91.12 90 ARG A N 1
ATOM 728 C CA . ARG A 1 90 ? -11.776 6.771 24.375 1.00 91.12 90 ARG A CA 1
ATOM 729 C C . ARG A 1 90 ? -11.116 8.106 24.061 1.00 91.12 90 ARG A C 1
ATOM 731 O O . ARG A 1 90 ? -11.674 8.860 23.272 1.00 91.12 90 ARG A O 1
ATOM 738 N N . LEU A 1 91 ? -9.930 8.375 24.599 1.00 91.88 91 LEU A N 1
ATOM 739 C CA . LEU A 1 91 ? -9.185 9.601 24.310 1.00 91.88 91 LEU A CA 1
ATOM 740 C C . LEU A 1 91 ? -8.891 9.738 22.813 1.00 91.88 91 LEU A C 1
ATOM 742 O O . LEU A 1 91 ? -9.168 10.785 22.237 1.00 91.88 91 LEU A O 1
ATOM 746 N N . LEU A 1 92 ? -8.418 8.671 22.164 1.00 91.56 92 LEU A N 1
ATOM 747 C CA . LEU A 1 92 ? -8.077 8.662 20.737 1.00 91.56 92 LEU A CA 1
ATOM 748 C C . LEU A 1 92 ? -9.287 8.842 19.800 1.00 91.56 92 LEU A C 1
ATOM 750 O O . LEU A 1 92 ? -9.102 9.034 18.600 1.00 91.56 92 LEU A O 1
ATOM 754 N N . THR A 1 93 ? -10.526 8.833 20.312 1.00 91.38 93 THR A N 1
ATOM 755 C CA . THR A 1 93 ? -11.701 9.246 19.518 1.00 91.38 93 THR A CA 1
ATOM 756 C C . THR A 1 93 ? -11.752 10.753 19.265 1.00 91.38 93 THR A C 1
ATOM 758 O O . THR A 1 93 ? -12.456 11.191 18.353 1.00 91.38 93 THR A O 1
ATOM 761 N N . TYR A 1 94 ? -11.016 11.559 20.039 1.00 92.19 94 TYR A N 1
ATOM 762 C CA . TYR A 1 94 ? -10.938 12.997 19.825 1.00 92.19 94 TYR A CA 1
ATOM 763 C C . TYR A 1 94 ? -10.196 13.321 18.522 1.00 92.19 94 TYR A C 1
ATOM 765 O O . TYR A 1 94 ? -9.041 12.951 18.322 1.00 92.19 94 TYR A O 1
ATOM 773 N N . ARG A 1 95 ? -10.881 14.054 17.640 1.00 89.25 95 ARG A N 1
ATOM 774 C CA . ARG A 1 95 ? -10.431 14.389 16.279 1.00 89.25 95 ARG A CA 1
ATOM 775 C C . ARG A 1 95 ? -10.257 15.886 16.023 1.00 89.25 95 ARG A C 1
ATOM 777 O O . ARG A 1 95 ? -9.890 16.262 14.919 1.00 89.25 95 ARG A O 1
ATOM 784 N N . GLY A 1 96 ? -10.514 16.734 17.024 1.00 89.56 96 GLY A N 1
ATOM 785 C CA . GLY A 1 96 ? -10.473 18.194 16.856 1.00 89.56 96 GLY A CA 1
ATOM 786 C C . GLY A 1 96 ? -9.112 18.704 16.385 1.00 89.56 96 GLY A C 1
ATOM 787 O O . GLY A 1 96 ? -9.053 19.600 15.556 1.00 89.56 96 GLY A O 1
ATOM 788 N N . TRP A 1 97 ? -8.035 18.039 16.809 1.00 90.19 97 TRP A N 1
ATOM 789 C CA . TRP A 1 97 ? -6.662 18.342 16.406 1.00 90.19 97 TRP A CA 1
ATOM 790 C C . TRP A 1 97 ? -6.417 18.307 14.885 1.00 90.19 97 TRP A C 1
ATOM 792 O O . TRP A 1 97 ? -5.479 18.948 14.433 1.00 90.19 97 TRP A O 1
ATOM 802 N N . MET A 1 98 ? -7.221 17.577 14.095 1.00 90.12 98 MET A N 1
ATOM 803 C CA . MET A 1 98 ? -7.060 17.514 12.630 1.00 90.12 98 MET A CA 1
ATOM 804 C C . MET A 1 98 ? -7.529 18.784 11.919 1.00 90.12 98 MET A C 1
ATOM 806 O O . MET A 1 98 ? -7.103 19.048 10.802 1.00 90.12 98 MET A O 1
ATOM 810 N N . PHE A 1 99 ? -8.428 19.538 12.549 1.00 89.25 99 PHE A N 1
ATOM 811 C CA . PHE A 1 99 ? -9.063 20.720 11.965 1.00 89.25 99 PHE A CA 1
ATOM 812 C C . PHE A 1 99 ? -8.527 22.022 12.574 1.00 89.25 99 PHE A C 1
ATOM 814 O O . PHE A 1 99 ? -9.012 23.105 12.261 1.00 89.25 99 PHE A O 1
ATOM 821 N N . GLU A 1 100 ? -7.551 21.918 13.477 1.00 88.31 100 GLU A N 1
ATOM 822 C CA . GLU A 1 100 ? -6.878 23.063 14.079 1.00 88.31 100 GLU A CA 1
ATOM 823 C C . GLU A 1 100 ? -5.703 23.506 13.197 1.00 88.31 100 GLU A C 1
ATOM 825 O O . GLU A 1 100 ? -5.035 22.688 12.567 1.00 88.31 100 GLU A O 1
ATOM 830 N N . GLY A 1 101 ? -5.448 24.817 13.153 1.00 81.62 101 GLY A N 1
ATOM 831 C CA . GLY A 1 101 ? -4.258 25.364 12.502 1.00 81.62 101 GLY A CA 1
ATOM 832 C C . GLY A 1 101 ? -2.981 25.118 13.316 1.00 81.62 101 GLY A C 1
ATOM 833 O O . GLY A 1 101 ? -2.938 24.306 14.236 1.00 81.62 101 GLY A O 1
ATOM 834 N N . ASN A 1 102 ? -1.930 25.890 13.034 1.00 81.75 102 ASN A N 1
ATOM 835 C CA . ASN A 1 102 ? -0.615 25.715 13.673 1.00 81.75 102 ASN A CA 1
ATOM 836 C C . ASN A 1 102 ? -0.614 25.914 15.201 1.00 81.75 102 ASN A C 1
ATOM 838 O O . ASN A 1 102 ? 0.306 25.460 15.882 1.00 81.75 102 ASN A O 1
ATOM 842 N N . VAL A 1 103 ? -1.618 26.606 15.749 1.00 87.25 103 VAL A N 1
ATOM 843 C CA . VAL A 1 103 ? -1.743 26.851 17.189 1.00 87.25 103 VAL A CA 1
ATOM 844 C C . VAL A 1 103 ? -2.822 25.930 17.765 1.00 87.25 103 VAL A C 1
ATOM 846 O O . VAL A 1 103 ? -4.005 26.170 17.524 1.00 87.25 103 VAL A O 1
ATOM 849 N N . PRO A 1 104 ? -2.451 24.903 18.553 1.00 89.06 104 PRO A N 1
ATOM 850 C CA . PRO A 1 104 ? -3.423 23.968 19.100 1.00 89.06 104 PRO A CA 1
ATOM 851 C C . PRO A 1 104 ? -4.268 24.616 20.201 1.00 89.06 104 PRO A C 1
ATOM 853 O O . PRO A 1 104 ? -3.766 25.392 21.028 1.00 89.06 104 PRO A O 1
ATOM 856 N N . SER A 1 105 ? -5.544 24.237 20.260 1.00 93.81 105 SER A N 1
ATOM 857 C CA . SER A 1 105 ? -6.472 24.675 21.305 1.00 93.81 105 SER A CA 1
ATOM 858 C C . SER A 1 105 ? -6.057 24.153 22.686 1.00 93.81 105 SER A C 1
ATOM 860 O O . SER A 1 105 ? -5.319 23.171 22.810 1.00 93.81 105 SER A O 1
ATOM 862 N N . LEU A 1 106 ? -6.564 24.765 23.765 1.00 94.44 106 LEU A N 1
ATOM 863 C CA . LEU A 1 106 ? -6.341 24.253 25.127 1.00 94.44 106 LEU A CA 1
ATOM 864 C C . LEU A 1 106 ? -6.819 22.798 25.266 1.00 94.44 106 LEU A C 1
ATOM 866 O O . LEU A 1 106 ? -6.164 21.991 25.923 1.00 94.44 106 LEU A O 1
ATOM 870 N N . LYS A 1 107 ? -7.922 22.449 24.593 1.00 94.38 107 LYS A N 1
ATOM 871 C CA . LYS A 1 107 ? -8.471 21.092 24.563 1.00 94.38 107 LYS A CA 1
ATOM 872 C C . LYS A 1 107 ? -7.499 20.108 23.914 1.00 94.38 107 LYS A C 1
ATOM 874 O O . LYS A 1 107 ? -7.246 19.048 24.481 1.00 94.38 107 LYS A O 1
ATOM 879 N N . THR A 1 108 ? -6.912 20.470 22.774 1.00 93.06 108 THR A N 1
ATOM 880 C CA . THR A 1 108 ? -5.905 19.645 22.091 1.00 93.06 108 THR A CA 1
ATOM 881 C C . THR A 1 108 ? -4.611 19.544 22.892 1.00 93.06 108 THR A C 1
ATOM 883 O O . THR A 1 108 ? -4.060 18.452 23.015 1.00 93.06 108 THR A O 1
ATOM 886 N N . LYS A 1 109 ? -4.157 20.634 23.523 1.00 92.38 109 LYS A N 1
ATOM 887 C CA . LYS A 1 109 ? -2.998 20.606 24.431 1.00 92.38 109 LYS A CA 1
ATOM 888 C C . LYS A 1 109 ? -3.227 19.653 25.604 1.00 92.38 109 LYS A C 1
ATOM 890 O O . LYS A 1 109 ? -2.376 18.805 25.863 1.00 92.38 109 LYS A O 1
ATOM 895 N N . LEU A 1 110 ? -4.379 19.754 26.273 1.00 93.56 110 LEU A N 1
ATOM 896 C CA . LEU A 1 110 ? -4.742 18.869 27.380 1.00 93.56 110 LEU A CA 1
ATOM 897 C C . LEU A 1 110 ? -4.792 17.411 26.915 1.00 93.56 110 LEU A C 1
ATOM 899 O O . LEU A 1 110 ? -4.174 16.558 27.540 1.00 93.56 110 LEU A O 1
ATOM 903 N N . PHE A 1 111 ? -5.439 17.146 25.778 1.00 93.19 111 PHE A N 1
ATOM 904 C CA . PHE A 1 111 ? -5.478 15.824 25.158 1.00 93.19 111 PHE A CA 1
ATOM 905 C C . PHE A 1 111 ? -4.072 15.245 24.922 1.00 93.19 111 PHE A C 1
ATOM 907 O O . PHE A 1 111 ? -3.794 14.127 25.356 1.00 93.19 111 PHE A O 1
ATOM 914 N N . ILE A 1 112 ? -3.163 16.007 24.303 1.00 90.06 112 ILE A N 1
ATOM 915 C CA . ILE A 1 112 ? -1.777 15.582 24.045 1.00 90.06 112 ILE A CA 1
ATOM 916 C C . ILE A 1 112 ? -1.045 15.268 25.356 1.00 90.06 112 ILE A C 1
ATOM 918 O O . ILE A 1 112 ? -0.375 14.239 25.455 1.00 90.06 112 ILE A O 1
ATOM 922 N N . VAL A 1 113 ? -1.178 16.127 26.371 1.00 90.94 113 VAL A N 1
ATOM 923 C CA . VAL A 1 113 ? -0.565 15.911 27.692 1.00 90.94 113 VAL A CA 1
ATOM 924 C C . VAL A 1 113 ? -1.111 14.640 28.342 1.00 90.94 113 VAL A C 1
ATOM 926 O O . VAL A 1 113 ? -0.328 13.832 28.837 1.00 90.94 113 VAL A O 1
ATOM 929 N N . THR A 1 114 ? -2.424 14.402 28.287 1.00 90.50 114 THR A N 1
ATOM 930 C CA . THR A 1 114 ? -3.035 13.178 28.821 1.00 90.50 114 THR A CA 1
ATOM 931 C C . THR A 1 114 ? -2.521 11.927 28.108 1.00 90.50 114 THR A C 1
ATOM 933 O O . THR A 1 114 ? -2.188 10.946 28.772 1.00 90.50 114 THR A O 1
ATOM 936 N N . ILE A 1 115 ? -2.390 11.954 26.776 1.00 88.25 115 ILE A N 1
ATOM 937 C CA . ILE A 1 115 ? -1.806 10.834 26.022 1.00 88.25 115 ILE A CA 1
ATOM 938 C C . ILE A 1 115 ? -0.361 10.578 26.461 1.00 88.25 115 ILE A C 1
ATOM 940 O O . ILE A 1 115 ? -0.006 9.426 26.689 1.00 88.25 115 ILE A O 1
ATOM 944 N N . ARG A 1 116 ? 0.463 11.616 26.651 1.00 85.94 116 ARG A N 1
ATOM 945 C CA . ARG A 1 116 ? 1.853 11.451 27.122 1.00 85.94 116 ARG A CA 1
ATOM 946 C C . ARG A 1 116 ? 1.946 10.905 28.542 1.00 85.94 116 ARG A C 1
ATOM 948 O O . ARG A 1 116 ? 2.796 10.064 28.811 1.00 85.94 116 ARG A O 1
ATOM 955 N N . LEU A 1 117 ? 1.061 11.326 29.442 1.00 85.88 117 LEU A N 1
ATOM 956 C CA . LEU A 1 117 ? 1.003 10.771 30.797 1.00 85.88 117 LEU A CA 1
ATOM 957 C C . LEU A 1 117 ? 0.665 9.276 30.785 1.00 85.88 117 LEU A C 1
ATOM 959 O O . LEU A 1 117 ? 1.229 8.515 31.566 1.00 85.88 117 LEU A O 1
ATOM 963 N N . LEU A 1 118 ? -0.225 8.849 29.886 1.00 82.25 118 LEU A N 1
ATOM 964 C CA . LEU A 1 118 ? -0.645 7.454 29.797 1.00 82.25 118 LEU A CA 1
ATOM 965 C C . LEU A 1 118 ? 0.328 6.586 29.001 1.00 82.25 118 LEU A C 1
ATOM 967 O O . LEU A 1 118 ? 0.565 5.454 29.397 1.00 82.25 118 LEU A O 1
ATOM 971 N N . CYS A 1 119 ? 0.881 7.076 27.894 1.00 77.75 119 CYS A N 1
ATOM 972 C CA . CYS A 1 119 ? 1.748 6.307 26.998 1.00 77.75 119 CYS A CA 1
ATOM 973 C C . CYS A 1 119 ? 3.242 6.434 27.319 1.00 77.75 119 CYS A C 1
ATOM 975 O O . CYS A 1 119 ? 4.015 5.581 26.894 1.00 77.75 119 CYS A O 1
ATOM 977 N N . GLY A 1 120 ? 3.638 7.442 28.095 1.00 74.75 120 GLY A N 1
ATOM 978 C CA . GLY A 1 120 ? 5.030 7.797 28.339 1.00 74.75 120 GLY A CA 1
ATOM 979 C C . GLY A 1 120 ? 5.471 9.010 27.518 1.00 74.75 120 GLY A C 1
ATOM 980 O O . GLY A 1 120 ? 4.869 9.378 26.508 1.00 74.75 120 GLY A O 1
ATOM 981 N N . TRP A 1 121 ? 6.545 9.643 27.984 1.00 70.94 121 TRP A N 1
ATOM 982 C CA . TRP A 1 121 ? 7.132 10.838 27.369 1.00 70.94 121 TRP A CA 1
ATOM 983 C C . TRP A 1 121 ? 8.318 10.511 26.446 1.00 70.94 121 TRP A C 1
ATOM 985 O O . TRP A 1 121 ? 8.832 11.403 25.772 1.00 70.94 121 TRP A O 1
ATOM 995 N N . SER A 1 122 ? 8.757 9.247 26.416 1.00 64.56 122 SER A N 1
ATOM 996 C CA . SER A 1 122 ? 9.870 8.766 25.595 1.00 64.56 122 SER A CA 1
ATOM 997 C C . SER A 1 122 ? 9.519 8.740 24.107 1.00 64.56 122 SER A C 1
ATOM 999 O O . SER A 1 122 ? 8.376 8.481 23.727 1.00 64.56 122 SER A O 1
ATOM 1001 N N . LYS A 1 123 ? 10.529 8.972 23.260 1.00 63.25 123 LYS A N 1
ATOM 1002 C CA . LYS A 1 123 ? 10.446 8.787 21.809 1.00 63.25 123 LYS A CA 1
ATOM 1003 C C . LYS A 1 123 ? 11.374 7.640 21.366 1.00 63.25 123 LYS A C 1
ATOM 1005 O O . LYS A 1 123 ? 12.529 7.649 21.789 1.00 63.25 123 LYS A O 1
ATOM 1010 N N . PRO A 1 124 ? 10.907 6.715 20.509 1.00 62.81 124 PRO A N 1
ATOM 1011 C CA . PRO A 1 124 ? 9.510 6.559 20.103 1.00 62.81 124 PRO A CA 1
ATOM 1012 C C . PRO A 1 124 ? 8.637 6.089 21.284 1.00 62.81 124 PRO A C 1
ATOM 1014 O O . PRO A 1 124 ? 9.130 5.516 22.255 1.00 62.81 124 PRO A O 1
ATOM 1017 N N . ILE A 1 125 ? 7.330 6.367 21.216 1.00 61.62 125 ILE A N 1
ATOM 1018 C CA . ILE A 1 125 ? 6.360 5.964 22.257 1.00 61.62 125 ILE A CA 1
ATOM 1019 C C . ILE A 1 125 ? 6.269 4.429 22.356 1.00 61.62 125 ILE A C 1
ATOM 1021 O O . ILE A 1 125 ? 5.942 3.886 23.408 1.00 61.62 125 ILE A O 1
ATOM 1025 N N . SER A 1 126 ? 6.585 3.728 21.266 1.00 67.62 126 SER A N 1
ATOM 1026 C CA . SER A 1 126 ? 6.719 2.274 21.205 1.00 67.62 126 SER A CA 1
ATOM 1027 C C . SER A 1 126 ? 7.826 1.895 20.216 1.00 67.62 126 SER A C 1
ATOM 1029 O O . SER A 1 126 ? 8.112 2.635 19.277 1.00 67.62 126 SER A O 1
ATOM 1031 N N . SER A 1 127 ? 8.446 0.737 20.444 1.00 67.00 127 SER A N 1
ATOM 1032 C CA . SER A 1 127 ? 9.524 0.183 19.621 1.00 67.00 127 SER A CA 1
ATOM 1033 C C . SER A 1 127 ? 9.053 -0.846 18.585 1.00 67.00 127 SER A C 1
ATOM 1035 O O . SER A 1 127 ? 9.895 -1.454 17.928 1.00 67.00 127 SER A O 1
ATOM 1037 N N . SER A 1 128 ? 7.745 -1.103 18.465 1.00 77.69 128 SER A N 1
ATOM 1038 C CA . SER A 1 128 ? 7.209 -2.093 17.526 1.00 77.69 128 SER A CA 1
ATOM 1039 C C . SER A 1 128 ? 5.951 -1.613 16.815 1.00 77.69 128 SER A C 1
ATOM 1041 O O . SER A 1 128 ? 4.990 -1.164 17.437 1.00 77.69 128 SER A O 1
ATOM 1043 N N . LEU A 1 129 ? 5.951 -1.788 15.491 1.00 80.00 129 LEU A N 1
ATOM 1044 C CA . LEU A 1 129 ? 4.934 -1.328 14.544 1.00 80.00 129 LEU A CA 1
ATOM 1045 C C . LEU A 1 129 ? 3.484 -1.571 14.993 1.00 80.00 129 LEU A C 1
ATOM 1047 O O . LEU A 1 129 ? 2.608 -0.741 14.755 1.00 80.00 129 LEU A O 1
ATOM 1051 N N . TYR A 1 130 ? 3.218 -2.711 15.635 1.00 78.69 130 TYR A N 1
ATOM 1052 C CA . TYR A 1 130 ? 1.861 -3.155 15.952 1.00 78.69 130 TYR A CA 1
ATOM 1053 C C . TYR A 1 130 ? 1.435 -2.911 17.407 1.00 78.69 130 TYR A C 1
ATOM 1055 O O . TYR A 1 130 ? 0.267 -3.149 17.721 1.00 78.69 130 TYR A O 1
ATOM 1063 N N . ASP A 1 131 ? 2.311 -2.413 18.285 1.00 76.25 131 ASP A N 1
ATOM 1064 C CA . ASP A 1 131 ? 2.013 -2.288 19.725 1.00 76.25 131 ASP A CA 1
ATOM 1065 C C . ASP A 1 131 ? 0.781 -1.412 19.993 1.00 76.25 131 ASP A C 1
ATOM 1067 O O . ASP A 1 131 ? -0.040 -1.696 20.868 1.00 76.25 131 ASP A O 1
ATOM 1071 N N . LEU A 1 132 ? 0.620 -0.343 19.208 1.00 80.44 132 LEU A N 1
ATOM 1072 C CA . LEU A 1 132 ? -0.442 0.645 19.394 1.00 80.44 132 LEU A CA 1
ATOM 1073 C C . LEU A 1 132 ? -1.726 0.308 18.619 1.00 80.44 132 LEU A C 1
ATOM 1075 O O . LEU A 1 132 ? -2.745 0.968 18.812 1.00 80.44 132 LEU A O 1
ATOM 1079 N N . GLN A 1 133 ? -1.740 -0.757 17.808 1.00 83.12 133 GLN A N 1
ATOM 1080 C CA . GLN A 1 133 ? -2.934 -1.156 17.050 1.00 83.12 133 GLN A CA 1
ATOM 1081 C C . GLN A 1 133 ? -4.105 -1.504 17.971 1.00 83.12 133 GLN A C 1
ATOM 1083 O O . GLN A 1 133 ? -5.263 -1.201 17.685 1.00 83.12 133 GLN A O 1
ATOM 1088 N N . SER A 1 134 ? -3.812 -2.114 19.122 1.00 79.75 134 SER A N 1
ATOM 1089 C CA . SER A 1 134 ? -4.851 -2.579 20.039 1.00 79.75 134 SER A CA 1
ATOM 1090 C C . SER A 1 134 ? -5.599 -1.418 20.714 1.00 79.75 134 SER A C 1
ATOM 1092 O O . SER A 1 134 ? -6.768 -1.585 21.078 1.00 79.75 134 SER A O 1
ATOM 1094 N N . ILE A 1 135 ? -4.960 -0.248 20.853 1.00 84.19 135 ILE A N 1
ATOM 1095 C CA . ILE A 1 135 ? -5.541 0.955 21.467 1.00 84.19 135 ILE A CA 1
ATOM 1096 C C . ILE A 1 135 ? -6.250 1.865 20.459 1.00 84.19 135 ILE A C 1
ATOM 1098 O O . ILE A 1 135 ? -6.877 2.837 20.878 1.00 84.19 135 ILE A O 1
ATOM 1102 N N . LEU A 1 136 ? -6.198 1.565 19.157 1.00 88.12 136 LEU A N 1
ATOM 1103 C CA . LEU A 1 136 ? -6.914 2.367 18.170 1.00 88.12 136 LEU A CA 1
ATOM 1104 C C . LEU A 1 136 ? -8.435 2.244 18.374 1.00 88.12 136 LEU A C 1
ATOM 1106 O O . LEU A 1 136 ? -8.943 1.144 18.663 1.00 88.12 136 LEU A O 1
ATOM 1110 N N . PRO A 1 137 ? -9.173 3.364 18.272 1.00 89.25 137 PRO A N 1
ATOM 1111 C CA . PRO A 1 137 ? -10.625 3.352 18.313 1.00 89.25 137 PRO A CA 1
ATOM 1112 C C . PRO A 1 137 ? -11.194 2.802 17.003 1.00 89.25 137 PRO A C 1
ATOM 1114 O O . PRO A 1 137 ? -10.638 3.021 15.928 1.00 89.25 137 PRO A O 1
ATOM 1117 N N . SER A 1 138 ? -12.346 2.138 17.091 1.00 88.00 138 SER A N 1
ATOM 1118 C CA . SER A 1 138 ? -13.131 1.784 15.907 1.00 88.00 138 SER A CA 1
ATOM 1119 C C . SER A 1 138 ? -13.576 3.042 15.163 1.00 88.00 138 SER A C 1
ATOM 1121 O O . SER A 1 138 ? -13.828 4.088 15.773 1.00 88.00 138 SER A O 1
ATOM 1123 N N . LEU A 1 139 ? -13.706 2.935 13.840 1.00 90.81 139 LEU A N 1
ATOM 1124 C CA . LEU A 1 139 ? -14.235 4.025 13.029 1.00 90.81 139 LEU A CA 1
ATOM 1125 C C . LEU A 1 139 ? -15.696 4.309 13.443 1.00 90.81 139 LEU A C 1
ATOM 1127 O O . LEU A 1 139 ? -16.511 3.385 13.431 1.00 90.81 139 LEU A O 1
ATOM 1131 N N . PRO A 1 140 ? -16.048 5.551 13.827 1.00 90.75 140 PRO A N 1
ATOM 1132 C CA . PRO A 1 140 ? -17.409 5.875 14.226 1.00 90.75 140 PRO A CA 1
ATOM 1133 C C . PRO A 1 140 ? -18.346 5.857 13.017 1.00 90.75 140 PRO A C 1
ATOM 1135 O O . PRO A 1 140 ? -17.951 6.220 11.907 1.00 90.75 140 PRO A O 1
ATOM 1138 N N . VAL A 1 141 ? -19.601 5.483 13.255 1.00 94.75 141 VAL A N 1
ATOM 1139 C CA . VAL A 1 141 ? -20.680 5.600 12.269 1.00 94.75 141 VAL A CA 1
ATOM 1140 C C . VAL A 1 141 ? -21.338 6.977 12.442 1.00 94.75 141 VAL A C 1
ATOM 1142 O O . VAL A 1 141 ? -21.925 7.222 13.502 1.00 94.75 141 VAL A O 1
ATOM 1145 N N . PRO A 1 142 ? -21.238 7.895 11.461 1.00 94.81 142 PRO A N 1
ATOM 1146 C CA . PRO A 1 142 ? -21.897 9.200 11.529 1.00 94.81 142 PRO A CA 1
ATOM 1147 C C . PRO A 1 142 ? -23.420 9.065 11.619 1.00 94.81 142 PRO A C 1
ATOM 1149 O O . PRO A 1 142 ? -23.993 8.058 11.197 1.00 94.81 142 PRO A O 1
ATOM 1152 N N . LYS A 1 143 ? -24.103 10.074 12.168 1.00 95.50 143 LYS A N 1
ATOM 1153 C CA . LYS A 1 143 ? -25.571 10.094 12.161 1.00 95.50 143 LYS A CA 1
ATOM 1154 C C . LYS A 1 143 ? -26.066 10.399 10.752 1.00 95.50 143 LYS A C 1
ATOM 1156 O O . LYS A 1 143 ? -25.558 11.315 10.117 1.00 95.50 143 LYS A O 1
ATOM 1161 N N . VAL A 1 144 ? -27.143 9.729 10.336 1.00 96.62 144 VAL A N 1
ATOM 1162 C CA . VAL A 1 144 ? -27.795 9.962 9.033 1.00 96.62 144 VAL A CA 1
ATOM 1163 C C . VAL A 1 144 ? -28.090 11.445 8.805 1.00 96.62 144 VAL A C 1
ATOM 1165 O O . VAL A 1 144 ? -27.782 11.968 7.744 1.00 96.62 144 VAL A O 1
ATOM 1168 N N . LYS A 1 145 ? -28.629 12.143 9.813 1.00 95.38 145 LYS A N 1
ATOM 1169 C CA . LYS A 1 145 ? -28.926 13.580 9.721 1.00 95.38 145 LYS A CA 1
ATOM 1170 C C . LYS A 1 145 ? -27.680 14.415 9.405 1.00 95.38 145 LYS A C 1
ATOM 1172 O O . LYS A 1 145 ? -27.733 15.261 8.523 1.00 95.38 145 LYS A O 1
ATOM 1177 N N . ASP A 1 146 ? -26.578 14.163 10.108 1.00 95.81 146 ASP A N 1
ATOM 1178 C CA . ASP A 1 146 ? -25.337 14.925 9.939 1.00 95.81 146 ASP A CA 1
ATOM 1179 C C . ASP A 1 146 ? -24.737 14.661 8.546 1.00 95.81 146 ASP A C 1
ATOM 1181 O O . ASP A 1 146 ? -24.325 15.594 7.865 1.00 95.81 146 ASP A O 1
ATOM 1185 N N . THR A 1 147 ? -24.771 13.403 8.087 1.00 96.88 147 THR A N 1
ATOM 1186 C CA . THR A 1 147 ? -24.344 13.020 6.732 1.00 96.88 147 THR A CA 1
ATOM 1187 C C . THR A 1 147 ? -25.191 13.678 5.646 1.00 96.88 147 THR A C 1
ATOM 1189 O O . THR A 1 147 ? -24.638 14.179 4.674 1.00 96.88 147 THR A O 1
ATOM 1192 N N . LEU A 1 148 ? -26.519 13.703 5.795 1.00 97.56 148 LEU A N 1
ATOM 1193 C CA . LEU A 1 148 ? -27.411 14.321 4.810 1.00 97.56 148 LEU A CA 1
ATOM 1194 C C . LEU A 1 148 ? -27.259 15.840 4.761 1.00 97.56 148 LEU A C 1
ATOM 1196 O O . LEU A 1 148 ? -27.299 16.407 3.677 1.00 97.56 148 LEU A O 1
ATOM 1200 N N . ASN A 1 149 ? -27.051 16.491 5.907 1.00 97.56 149 ASN A N 1
ATOM 1201 C CA . ASN A 1 149 ? -26.775 17.924 5.940 1.00 97.56 149 ASN A CA 1
ATOM 1202 C C . ASN A 1 149 ? -25.485 18.247 5.175 1.00 97.56 149 ASN A C 1
ATOM 1204 O O . ASN A 1 149 ? -25.516 19.083 4.281 1.00 97.56 149 ASN A O 1
ATOM 1208 N N . GLN A 1 150 ? -24.393 17.523 5.448 1.00 97.50 150 GLN A N 1
ATOM 1209 C CA . GLN A 1 150 ? -23.126 17.706 4.727 1.00 97.50 150 GLN A CA 1
ATOM 1210 C C . GLN A 1 150 ? -23.245 17.391 3.230 1.00 97.50 150 GLN A C 1
ATOM 1212 O O . GLN A 1 150 ? -22.620 18.056 2.412 1.00 97.50 150 GLN A O 1
ATOM 1217 N N . TYR A 1 151 ? -24.045 16.385 2.863 1.00 97.75 151 TYR A N 1
ATOM 1218 C CA . TYR A 1 151 ? -24.340 16.070 1.464 1.00 97.75 151 TYR A CA 1
ATOM 1219 C C . TYR A 1 151 ? -25.086 17.212 0.760 1.00 97.75 151 TYR A C 1
ATOM 1221 O O . TYR A 1 151 ? -24.736 17.577 -0.357 1.00 97.75 151 TYR A O 1
ATOM 1229 N N . LEU A 1 152 ? -26.100 17.788 1.408 1.00 98.25 152 LEU A N 1
ATOM 1230 C CA . LEU A 1 152 ? -26.858 18.899 0.837 1.00 98.25 152 LEU A CA 1
ATOM 1231 C C . LEU A 1 152 ? -25.997 20.164 0.733 1.00 98.25 152 LEU A C 1
ATOM 1233 O O . LEU A 1 152 ? -26.000 20.804 -0.312 1.00 98.25 152 LEU A O 1
ATOM 1237 N N . GLU A 1 153 ? -25.214 20.481 1.766 1.00 97.94 153 GLU A N 1
ATOM 1238 C CA . GLU A 1 153 ? -24.263 21.601 1.750 1.00 97.94 153 GLU A CA 1
ATOM 1239 C C . GLU A 1 153 ? -23.217 21.456 0.632 1.00 97.94 153 GLU A C 1
ATOM 1241 O O . GLU A 1 153 ? -22.859 22.442 -0.008 1.00 97.94 153 GLU A O 1
ATOM 1246 N N . SER A 1 154 ? -22.733 20.236 0.364 1.00 98.00 154 SER A N 1
ATOM 1247 C CA . SER A 1 154 ? -21.715 20.010 -0.669 1.00 98.00 154 SER A CA 1
ATOM 1248 C C . SER A 1 154 ? -22.264 20.041 -2.095 1.00 98.00 154 SER A C 1
ATOM 1250 O O . SER A 1 154 ? -21.517 20.374 -3.016 1.00 98.00 154 SER A O 1
ATOM 1252 N N . ILE A 1 155 ? -23.547 19.712 -2.290 1.00 97.38 155 ILE A N 1
ATOM 1253 C CA . ILE A 1 155 ? -24.165 19.658 -3.620 1.00 97.38 155 ILE A CA 1
ATOM 1254 C C . ILE A 1 155 ? -24.896 20.940 -4.014 1.00 97.38 155 ILE A C 1
ATOM 1256 O O . ILE A 1 155 ? -25.029 21.193 -5.206 1.00 97.38 155 ILE A O 1
ATOM 1260 N N . GLU A 1 156 ? -25.327 21.762 -3.051 1.00 97.81 156 GLU A N 1
ATOM 1261 C CA . GLU A 1 156 ? -25.976 23.060 -3.291 1.00 97.81 156 GLU A CA 1
ATOM 1262 C C . GLU A 1 156 ? -25.257 23.934 -4.336 1.00 97.81 156 GLU A C 1
ATOM 1264 O O . GLU A 1 156 ? -25.928 24.404 -5.252 1.00 97.81 156 GLU A O 1
ATOM 1269 N N . PRO A 1 157 ? -23.920 24.120 -4.299 1.00 97.88 157 PRO A N 1
ATOM 1270 C CA . PRO A 1 157 ? -23.238 24.942 -5.300 1.00 97.88 157 PRO A CA 1
ATOM 1271 C C . PRO A 1 157 ? -23.107 24.282 -6.686 1.00 97.88 157 PRO A C 1
ATOM 1273 O O . PRO A 1 157 ? -22.619 24.927 -7.612 1.00 97.88 157 PRO A O 1
ATOM 1276 N N . LEU A 1 158 ? -23.484 23.007 -6.841 1.00 97.81 158 LEU A N 1
ATOM 1277 C CA . LEU A 1 158 ? -23.304 22.223 -8.071 1.00 97.81 158 LEU A CA 1
ATOM 1278 C C . LEU A 1 158 ? -24.592 22.064 -8.888 1.00 97.81 158 LEU A C 1
ATOM 1280 O O . LEU A 1 158 ? -24.543 21.524 -9.994 1.00 97.81 158 LEU A O 1
ATOM 1284 N N . VAL A 1 159 ? -25.739 22.482 -8.349 1.00 97.56 159 VAL A N 1
ATOM 1285 C CA . VAL A 1 159 ? -27.057 22.271 -8.960 1.00 97.56 159 VAL A CA 1
ATOM 1286 C C . VAL A 1 159 ? -27.892 23.549 -8.931 1.00 97.56 159 VAL A C 1
ATOM 1288 O O . VAL A 1 159 ? -27.658 24.447 -8.125 1.00 97.56 159 VAL A O 1
ATOM 1291 N N . ASP A 1 160 ? -28.883 23.638 -9.815 1.00 97.94 160 ASP A N 1
ATOM 1292 C CA . ASP A 1 160 ? -29.855 24.729 -9.781 1.00 97.94 160 ASP A CA 1
ATOM 1293 C C . ASP A 1 160 ? -30.826 24.611 -8.590 1.00 97.94 160 ASP A C 1
ATOM 1295 O O . ASP A 1 160 ? -30.897 23.600 -7.882 1.00 97.94 160 ASP A O 1
ATOM 1299 N N . SER A 1 161 ? -31.579 25.687 -8.349 1.00 97.56 161 SER A N 1
ATOM 1300 C CA . SER A 1 161 ? -32.486 25.778 -7.203 1.00 97.56 161 SER A CA 1
ATOM 1301 C C . SER A 1 161 ? -33.593 24.724 -7.231 1.00 97.56 161 SER A C 1
ATOM 1303 O O . SER A 1 161 ? -33.921 24.179 -6.176 1.00 97.56 161 SER A O 1
ATOM 1305 N N . ASP A 1 162 ? -34.140 24.407 -8.404 1.00 97.75 162 ASP A N 1
ATOM 1306 C CA . ASP A 1 162 ? -35.232 23.440 -8.540 1.00 97.75 162 ASP A CA 1
ATOM 1307 C C . ASP A 1 162 ? -34.739 22.028 -8.206 1.00 97.75 162 ASP A C 1
ATOM 1309 O O . ASP A 1 162 ? -35.328 21.332 -7.369 1.00 97.75 162 ASP A O 1
ATOM 1313 N N . LYS A 1 163 ? -33.588 21.634 -8.765 1.00 97.81 163 LYS A N 1
ATOM 1314 C CA . LYS A 1 163 ? -32.943 20.355 -8.462 1.00 97.81 163 LYS A CA 1
ATOM 1315 C C . LYS A 1 163 ? -32.531 20.267 -6.999 1.00 97.81 163 LYS A C 1
ATOM 1317 O O . LYS A 1 163 ? -32.672 19.209 -6.383 1.00 97.81 163 LYS A O 1
ATOM 1322 N N . PHE A 1 164 ? -32.056 21.359 -6.407 1.00 98.44 164 PHE A N 1
ATOM 1323 C CA . PHE A 1 164 ? -31.699 21.364 -4.994 1.00 98.44 164 PHE A CA 1
ATOM 1324 C C . PHE A 1 164 ? -32.907 21.117 -4.079 1.00 98.44 164 PHE A C 1
ATOM 1326 O O . PHE A 1 164 ? -32.798 20.361 -3.109 1.00 98.44 164 PHE A O 1
ATOM 1333 N N . GLN A 1 165 ? -34.075 21.695 -4.386 1.00 98.25 165 GLN A N 1
ATOM 1334 C CA . GLN A 1 165 ? -35.308 21.428 -3.630 1.00 98.25 165 GLN A CA 1
ATOM 1335 C C . GLN A 1 165 ? -35.779 19.974 -3.776 1.00 98.25 165 GLN A C 1
ATOM 1337 O O . GLN A 1 165 ? -36.213 19.357 -2.796 1.00 98.25 165 GLN A O 1
ATOM 1342 N N . GLU A 1 166 ? -35.637 19.393 -4.970 1.00 98.12 166 GLU A N 1
ATOM 1343 C CA . GLU A 1 166 ? -35.882 17.965 -5.196 1.00 98.12 166 GLU A CA 1
ATOM 1344 C C . GLU A 1 166 ? -34.961 17.103 -4.312 1.00 98.12 166 GLU A C 1
ATOM 1346 O O . GLU A 1 166 ? -35.439 16.249 -3.562 1.00 98.12 166 GLU A O 1
ATOM 1351 N N . LEU A 1 167 ? -33.649 17.372 -4.320 1.00 97.94 167 LEU A N 1
ATOM 1352 C CA . LEU A 1 167 ? -32.667 16.643 -3.508 1.00 97.94 167 LEU A CA 1
ATOM 1353 C C . LEU A 1 167 ? -32.929 16.781 -2.004 1.00 97.94 167 LEU A C 1
ATOM 1355 O O . LEU A 1 167 ? -32.813 15.793 -1.276 1.00 97.94 167 LEU A O 1
ATOM 1359 N N . LYS A 1 168 ? -33.335 17.965 -1.525 1.00 98.12 168 LYS A N 1
ATOM 1360 C CA . LYS A 1 168 ? -33.767 18.167 -0.130 1.00 98.12 168 LYS A CA 1
ATOM 1361 C C . LYS A 1 168 ? -34.942 17.268 0.237 1.00 98.12 168 LYS A C 1
ATOM 1363 O O . LYS A 1 168 ? -34.935 16.651 1.304 1.00 98.12 168 LYS A O 1
ATOM 1368 N N . THR A 1 169 ? -35.929 17.169 -0.651 1.00 98.00 169 THR A N 1
ATOM 1369 C CA . THR A 1 169 ? -37.112 16.324 -0.448 1.00 98.00 169 THR A CA 1
ATOM 1370 C C . THR A 1 169 ? -36.721 14.846 -0.392 1.00 98.00 169 THR A C 1
ATOM 1372 O O . THR A 1 169 ? -37.084 14.150 0.558 1.00 98.00 169 THR A O 1
ATOM 1375 N N . LEU A 1 170 ? -35.898 14.382 -1.338 1.00 97.88 170 LEU A N 1
ATOM 1376 C CA . LEU A 1 170 ? -35.394 13.004 -1.372 1.00 97.88 170 LEU A CA 1
ATOM 1377 C C . LEU A 1 170 ? -34.541 12.664 -0.139 1.00 97.88 170 LEU A C 1
ATOM 1379 O O . LEU A 1 170 ? -34.686 11.586 0.438 1.00 97.88 170 LEU A O 1
ATOM 1383 N N . ALA A 1 171 ? -33.683 13.584 0.307 1.00 97.56 171 ALA A N 1
ATOM 1384 C CA . ALA A 1 171 ? -32.878 13.414 1.514 1.00 97.56 171 ALA A CA 1
ATOM 1385 C C . ALA A 1 171 ? -33.761 13.274 2.766 1.00 97.56 171 ALA A C 1
ATOM 1387 O O . ALA A 1 171 ? -33.530 12.388 3.595 1.00 97.56 171 ALA A O 1
ATOM 1388 N N . ALA A 1 172 ? -34.801 14.105 2.891 1.00 96.81 172 ALA A N 1
ATOM 1389 C CA . ALA A 1 172 ? -35.762 14.019 3.987 1.00 96.81 172 ALA A CA 1
ATOM 1390 C C . ALA A 1 172 ? -36.536 12.691 3.965 1.00 96.81 172 ALA A C 1
ATOM 1392 O O . ALA A 1 172 ? -36.673 12.036 5.002 1.00 96.81 172 ALA A O 1
ATOM 1393 N N . GLU A 1 173 ? -36.983 12.252 2.787 1.00 97.12 173 GLU A N 1
ATOM 1394 C CA . GLU A 1 173 ? -37.654 10.966 2.612 1.00 97.12 173 GLU A CA 1
ATOM 1395 C C . GLU A 1 173 ? -36.738 9.795 2.991 1.00 97.12 173 GLU A C 1
ATOM 1397 O O . GLU A 1 173 ? -37.140 8.910 3.753 1.00 97.12 173 GLU A O 1
ATOM 1402 N N . PHE A 1 174 ? -35.485 9.804 2.526 1.00 97.81 174 PHE A N 1
ATOM 1403 C CA . PHE A 1 174 ? -34.494 8.795 2.885 1.00 97.81 174 PHE A CA 1
ATOM 1404 C C . PHE A 1 174 ? -34.273 8.743 4.400 1.00 97.81 174 PHE A C 1
ATOM 1406 O O . PHE A 1 174 ? -34.286 7.655 4.979 1.00 97.81 174 PHE A O 1
ATOM 1413 N N . ALA A 1 175 ? -34.129 9.897 5.060 1.00 95.62 175 ALA A N 1
ATOM 1414 C CA . ALA A 1 175 ? -33.942 9.980 6.508 1.00 95.62 175 ALA A CA 1
ATOM 1415 C C . ALA A 1 175 ? -35.107 9.364 7.300 1.00 95.62 175 ALA A C 1
ATOM 1417 O O . ALA A 1 175 ? -34.886 8.771 8.359 1.00 95.62 175 ALA A O 1
ATOM 1418 N N . GLN A 1 176 ? -36.338 9.514 6.805 1.00 93.62 176 GLN A N 1
ATOM 1419 C CA . GLN A 1 176 ? -37.548 9.014 7.462 1.00 93.62 176 GLN A CA 1
ATOM 1420 C C . GLN A 1 176 ? -37.825 7.538 7.157 1.00 93.62 176 GLN A C 1
ATOM 1422 O O . GLN A 1 176 ? -38.264 6.809 8.044 1.00 93.62 176 GLN A O 1
ATOM 1427 N N . LYS A 1 177 ? -37.557 7.091 5.924 1.00 93.19 177 LYS A N 1
ATOM 1428 C CA . LYS A 1 177 ? -37.839 5.728 5.460 1.00 93.19 177 LYS A CA 1
ATOM 1429 C C . LYS A 1 177 ? -36.614 4.820 5.627 1.00 93.19 177 LYS A C 1
ATOM 1431 O O . LYS A 1 177 ? -36.346 4.287 6.705 1.00 93.19 177 LYS A O 1
ATOM 1436 N N . SER A 1 178 ? -35.859 4.619 4.549 1.00 95.62 178 SER A N 1
ATOM 1437 C CA . SER A 1 178 ? -34.822 3.585 4.453 1.00 95.62 178 SER A CA 1
ATOM 1438 C C . SER A 1 178 ? -33.588 3.869 5.313 1.00 95.62 178 SER A C 1
ATOM 1440 O O . SER A 1 178 ? -32.973 2.933 5.829 1.00 95.62 178 SER A O 1
ATOM 1442 N N . GLY A 1 179 ? -33.239 5.142 5.516 1.00 95.69 179 GLY A N 1
ATOM 1443 C CA . GLY A 1 179 ? -32.025 5.570 6.206 1.00 95.69 179 GLY A CA 1
ATOM 1444 C C . GLY A 1 179 ? -31.929 5.051 7.638 1.00 95.69 179 GLY A C 1
ATOM 1445 O O . GLY A 1 179 ? -30.871 4.580 8.043 1.00 95.69 179 GLY A O 1
ATOM 1446 N N . GLN A 1 180 ? -33.033 5.025 8.393 1.00 93.69 180 GLN A N 1
ATOM 1447 C CA . GLN A 1 180 ? -33.023 4.497 9.765 1.00 93.69 180 GLN A CA 1
ATOM 1448 C C . GLN A 1 180 ? -32.726 2.996 9.806 1.00 93.69 180 GLN A C 1
ATOM 1450 O O . GLN A 1 180 ? -31.959 2.533 10.653 1.00 93.69 180 GLN A O 1
ATOM 1455 N N . LYS A 1 181 ? -33.324 2.227 8.888 1.00 95.69 181 LYS A N 1
ATOM 1456 C CA . LYS A 1 181 ? -33.116 0.778 8.792 1.00 95.69 181 LYS A CA 1
ATOM 1457 C C . LYS A 1 181 ? -31.670 0.465 8.407 1.00 95.69 181 LYS A C 1
ATOM 1459 O O . LYS A 1 181 ? -31.028 -0.343 9.074 1.00 95.69 181 LYS A O 1
ATOM 1464 N N . LEU A 1 182 ? -31.146 1.143 7.385 1.00 97.06 182 LEU A N 1
ATOM 1465 C CA . LEU A 1 182 ? -29.762 0.977 6.932 1.00 97.06 182 LEU A CA 1
ATOM 1466 C C . LEU A 1 182 ? -28.757 1.390 8.015 1.00 97.06 182 LEU A C 1
ATOM 1468 O O . LEU A 1 182 ? -27.803 0.660 8.271 1.00 97.06 182 LEU A O 1
ATOM 1472 N N . GLN A 1 183 ? -29.018 2.491 8.725 1.00 97.00 183 GLN A N 1
ATOM 1473 C CA . GLN A 1 183 ? -28.185 2.938 9.840 1.00 97.00 183 GLN A CA 1
ATOM 1474 C C . GLN A 1 183 ? -28.111 1.895 10.958 1.00 97.00 183 GLN A C 1
ATOM 1476 O O . GLN A 1 183 ? -27.037 1.667 11.509 1.00 97.00 183 GLN A O 1
ATOM 1481 N N . ARG A 1 184 ? -29.228 1.233 11.295 1.00 96.06 184 ARG A N 1
ATOM 1482 C CA . ARG A 1 184 ? -29.228 0.152 12.295 1.00 96.06 184 ARG A CA 1
ATOM 1483 C C . ARG A 1 184 ? -28.315 -0.995 11.868 1.00 96.06 184 ARG A C 1
ATOM 1485 O O . ARG A 1 184 ? -27.519 -1.453 12.682 1.00 96.06 184 ARG A O 1
ATOM 1492 N N . TYR A 1 185 ? -28.377 -1.422 10.607 1.00 96.19 185 TYR A N 1
ATOM 1493 C CA . TYR A 1 185 ? -27.475 -2.459 10.094 1.00 96.19 185 TYR A CA 1
ATOM 1494 C C . TYR A 1 185 ? -26.010 -2.020 10.102 1.00 96.19 185 TYR A C 1
ATOM 1496 O O . TYR A 1 185 ? -25.143 -2.799 10.493 1.00 96.19 185 TYR A O 1
ATOM 1504 N N . LEU A 1 186 ? -25.733 -0.766 9.743 1.00 96.38 186 LEU A N 1
ATOM 1505 C CA . LEU A 1 186 ? -24.379 -0.221 9.751 1.00 96.38 186 LEU A CA 1
ATOM 1506 C C . LEU A 1 186 ? -23.793 -0.153 11.170 1.00 96.38 186 LEU A C 1
ATOM 1508 O O . LEU A 1 186 ? -22.641 -0.526 11.385 1.00 96.38 186 LEU A O 1
ATOM 1512 N N . ILE A 1 187 ? -24.602 0.245 12.157 1.00 96.00 187 ILE A N 1
ATOM 1513 C CA . ILE A 1 187 ? -24.219 0.234 13.575 1.00 96.00 187 ILE A CA 1
ATOM 1514 C C . ILE A 1 187 ? -23.936 -1.197 14.043 1.00 96.00 187 ILE A C 1
ATOM 1516 O O . ILE A 1 187 ? -22.895 -1.430 14.655 1.00 96.00 187 ILE A O 1
ATOM 1520 N N . LEU A 1 188 ? -24.800 -2.161 13.711 1.00 95.56 188 LEU A N 1
ATOM 1521 C CA . LEU A 1 188 ? -24.570 -3.570 14.047 1.00 95.56 188 LEU A CA 1
ATOM 1522 C C . LEU A 1 188 ? -23.259 -4.085 13.434 1.00 95.56 188 LEU A C 1
ATOM 1524 O O . LEU A 1 188 ? -22.453 -4.683 14.144 1.00 95.56 188 LEU A O 1
ATOM 1528 N N . LYS A 1 189 ? -22.982 -3.778 12.157 1.00 94.88 189 LYS A N 1
ATOM 1529 C CA . LYS A 1 189 ? -21.696 -4.110 11.518 1.00 94.88 189 LYS A CA 1
ATOM 1530 C C . LYS A 1 189 ? -20.518 -3.475 12.259 1.00 94.88 189 LYS A C 1
ATOM 1532 O O . LYS A 1 189 ? -19.508 -4.140 12.467 1.00 94.88 189 LYS A O 1
ATOM 1537 N N . SER A 1 190 ? -20.649 -2.223 12.701 1.00 93.81 190 SER A N 1
ATOM 1538 C CA . SER A 1 190 ? -19.589 -1.512 13.433 1.00 93.81 190 SER A CA 1
ATOM 1539 C C . SER A 1 190 ? -19.229 -2.130 14.785 1.00 93.81 190 SER A C 1
ATOM 1541 O O . SER A 1 190 ? -18.130 -1.898 15.280 1.00 93.81 190 SER A O 1
ATOM 1543 N N . TRP A 1 191 ? -20.120 -2.929 15.377 1.00 90.31 191 TRP A N 1
ATOM 1544 C CA . TRP A 1 191 ? -19.828 -3.675 16.605 1.00 90.31 191 TRP A CA 1
ATOM 1545 C C . TRP A 1 191 ? -19.108 -4.996 16.335 1.00 90.31 191 TRP A C 1
ATOM 1547 O O . TRP A 1 191 ? -18.381 -5.481 17.198 1.00 90.31 191 TRP A O 1
ATOM 1557 N N . LEU A 1 192 ? -19.312 -5.572 15.150 1.00 89.31 192 LEU A N 1
ATOM 1558 C CA . LEU A 1 192 ? -18.775 -6.877 14.764 1.00 89.31 192 LEU A CA 1
ATOM 1559 C C . LEU A 1 192 ? -17.456 -6.777 13.986 1.00 89.31 192 LEU A C 1
ATOM 1561 O O . LEU A 1 192 ? -16.696 -7.742 13.949 1.00 89.31 192 LEU A O 1
ATOM 1565 N N . ALA A 1 193 ? -17.171 -5.625 13.376 1.00 86.69 193 ALA A N 1
ATOM 1566 C CA . ALA A 1 193 ? -15.972 -5.394 12.581 1.00 86.69 193 ALA A CA 1
ATOM 1567 C C . ALA A 1 193 ? -14.999 -4.424 13.283 1.00 86.69 193 ALA A C 1
ATOM 1569 O O . ALA A 1 193 ? -15.440 -3.418 13.843 1.00 86.69 193 ALA A O 1
ATOM 1570 N N . PRO A 1 194 ? -13.668 -4.643 13.202 1.00 81.75 194 PRO A N 1
ATOM 1571 C CA . PRO A 1 194 ? -12.676 -3.671 13.678 1.00 81.75 194 PRO A CA 1
ATOM 1572 C C . PRO A 1 194 ? -12.834 -2.298 13.007 1.00 81.75 194 PRO A C 1
ATOM 1574 O O . PRO A 1 194 ? -12.712 -1.256 13.653 1.00 81.75 194 PRO A O 1
ATOM 1577 N N . ASN A 1 195 ? -13.155 -2.320 11.713 1.00 90.94 195 ASN A N 1
ATOM 1578 C CA . ASN A 1 195 ? -13.560 -1.175 10.918 1.00 90.94 195 ASN A CA 1
ATOM 1579 C C . ASN A 1 195 ? -14.719 -1.611 10.009 1.00 90.94 195 ASN A C 1
ATOM 1581 O O . ASN A 1 195 ? -14.611 -2.610 9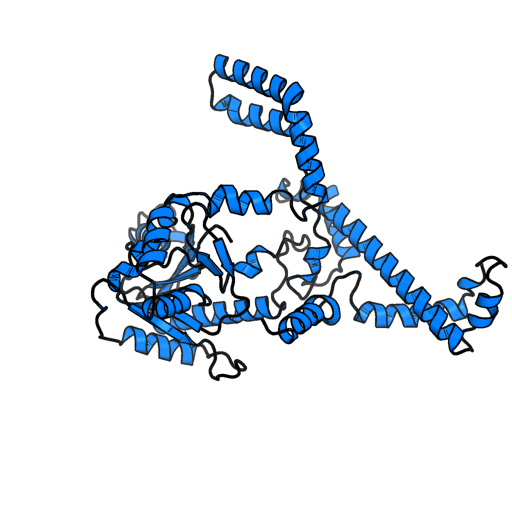.303 1.00 90.94 195 ASN A O 1
ATOM 1585 N N . TYR A 1 196 ? -15.838 -0.887 10.043 1.00 93.44 196 TYR A N 1
ATOM 1586 C CA . TYR A 1 196 ? -17.045 -1.282 9.321 1.00 93.44 196 TYR A CA 1
ATOM 1587 C C . TYR A 1 196 ? -16.977 -1.040 7.809 1.00 93.44 196 TYR A C 1
ATOM 1589 O O . TYR A 1 196 ? -17.852 -1.553 7.118 1.00 93.44 196 TYR A O 1
ATOM 1597 N N . ILE A 1 197 ? -15.998 -0.278 7.304 1.00 94.62 197 ILE A N 1
ATOM 1598 C CA . ILE A 1 197 ? -15.925 0.081 5.879 1.00 94.62 197 ILE A CA 1
ATOM 1599 C C . ILE A 1 197 ? -14.772 -0.578 5.122 1.00 94.62 197 ILE A C 1
ATOM 1601 O O . ILE A 1 197 ? -14.833 -0.628 3.906 1.00 94.62 197 ILE A O 1
ATOM 1605 N N . SER A 1 198 ? -13.729 -1.068 5.797 1.00 91.50 198 SER A N 1
ATOM 1606 C CA . SER A 1 198 ? -12.492 -1.498 5.124 1.00 91.50 198 SER A CA 1
ATOM 1607 C C . SER A 1 198 ? -12.702 -2.600 4.082 1.00 91.50 198 SER A C 1
ATOM 1609 O O . SER A 1 198 ? -12.178 -2.484 2.983 1.00 91.50 198 SER A O 1
ATOM 1611 N N . ASP A 1 199 ? -13.501 -3.618 4.403 1.00 91.75 199 ASP A N 1
ATOM 1612 C CA . ASP A 1 199 ? -13.857 -4.708 3.485 1.00 91.75 199 ASP A CA 1
ATOM 1613 C C . ASP A 1 199 ? -14.632 -4.196 2.267 1.00 91.75 199 ASP A C 1
ATOM 1615 O O . ASP A 1 199 ? -14.313 -4.521 1.129 1.00 91.75 199 ASP A O 1
ATOM 1619 N N . TRP A 1 200 ? -15.627 -3.338 2.491 1.00 94.44 200 TRP A N 1
ATOM 1620 C CA . TRP A 1 200 ? -16.395 -2.748 1.400 1.00 94.44 200 TRP A CA 1
ATOM 1621 C C . TRP A 1 200 ? -15.583 -1.761 0.562 1.00 94.44 200 TRP A C 1
ATOM 1623 O O . TRP A 1 200 ? -15.805 -1.668 -0.639 1.00 94.44 200 TRP A O 1
ATOM 1633 N N . TRP A 1 201 ? -14.661 -1.025 1.173 1.00 94.12 201 TRP A N 1
ATOM 1634 C CA . TRP A 1 201 ? -13.779 -0.106 0.466 1.00 94.12 201 TRP A CA 1
ATOM 1635 C C . TRP A 1 201 ? -12.853 -0.880 -0.474 1.00 94.12 201 TRP A C 1
ATOM 1637 O O . TRP A 1 201 ? -12.834 -0.606 -1.669 1.00 94.12 201 TRP A O 1
ATOM 1647 N N . GLU A 1 202 ? -12.170 -1.904 0.041 1.00 94.00 202 GLU A N 1
ATOM 1648 C CA . GLU A 1 202 ? -11.296 -2.775 -0.751 1.00 94.00 202 GLU A CA 1
ATOM 1649 C C . GLU A 1 202 ? -12.075 -3.447 -1.898 1.00 94.00 202 GLU A C 1
ATOM 1651 O O . GLU A 1 202 ? -11.702 -3.312 -3.066 1.00 94.00 202 GLU A O 1
ATOM 1656 N N . ASP A 1 203 ? -13.221 -4.068 -1.595 1.00 94.06 203 ASP A N 1
ATOM 1657 C CA . ASP A 1 203 ? -14.022 -4.784 -2.589 1.00 94.06 203 ASP A CA 1
ATOM 1658 C C . ASP A 1 203 ? -14.664 -3.860 -3.630 1.00 94.06 203 ASP A C 1
ATOM 1660 O O . ASP A 1 203 ? -14.527 -4.082 -4.832 1.00 94.06 203 ASP A O 1
ATOM 1664 N N . TYR A 1 204 ? -15.436 -2.858 -3.200 1.00 93.31 204 TYR A N 1
ATOM 1665 C CA . TYR A 1 204 ? -16.317 -2.107 -4.101 1.00 93.31 204 TYR A CA 1
ATOM 1666 C C . TYR A 1 204 ? -15.647 -0.904 -4.757 1.00 93.31 204 TYR A C 1
ATOM 1668 O O . TYR A 1 204 ? -16.062 -0.541 -5.855 1.00 93.31 204 TYR A O 1
ATOM 1676 N N . VAL A 1 205 ? -14.639 -0.294 -4.124 1.00 93.00 205 VAL A N 1
ATOM 1677 C CA . VAL A 1 205 ? -13.924 0.843 -4.728 1.00 93.00 205 VAL A CA 1
ATOM 1678 C C . VAL A 1 205 ? -12.819 0.354 -5.655 1.00 93.00 205 VAL A C 1
ATOM 1680 O O . VAL A 1 205 ? -12.651 0.917 -6.732 1.00 93.00 205 VAL A O 1
ATOM 1683 N N . TYR A 1 206 ? -12.124 -0.729 -5.294 1.00 95.12 206 TYR A N 1
ATOM 1684 C CA . TYR A 1 206 ? -10.974 -1.197 -6.065 1.00 95.12 206 TYR A CA 1
ATOM 1685 C C . TYR A 1 206 ? -11.195 -2.551 -6.738 1.00 95.12 206 TYR A C 1
ATOM 1687 O O . TYR A 1 206 ? -11.162 -2.633 -7.970 1.00 95.12 206 TYR A O 1
ATOM 1695 N N . LEU A 1 207 ? -11.413 -3.623 -5.969 1.00 97.00 207 LEU A N 1
ATOM 1696 C CA . LEU A 1 207 ? -11.316 -4.992 -6.491 1.00 97.00 207 LEU A CA 1
ATOM 1697 C C . LEU A 1 207 ? -12.437 -5.371 -7.457 1.00 97.00 207 LEU A C 1
ATOM 1699 O O . LEU A 1 207 ? -12.223 -6.242 -8.292 1.00 97.00 207 LEU A O 1
ATOM 1703 N N . LYS A 1 208 ? -13.609 -4.735 -7.390 1.00 96.69 208 LYS A N 1
ATOM 1704 C CA . LYS A 1 208 ? -14.715 -4.940 -8.342 1.00 96.69 208 LYS A CA 1
ATOM 1705 C C . LYS A 1 208 ? -14.642 -4.029 -9.561 1.00 96.69 208 LYS A C 1
ATOM 1707 O O . LYS A 1 208 ? -15.276 -4.337 -10.569 1.00 96.69 208 LYS A O 1
ATOM 1712 N N . CYS A 1 209 ? -13.860 -2.948 -9.524 1.00 94.19 209 CYS A N 1
ATOM 1713 C CA . CYS A 1 209 ? -13.661 -2.115 -10.708 1.00 94.19 209 CYS A CA 1
ATOM 1714 C C . CYS A 1 209 ? -13.027 -2.963 -11.818 1.00 94.19 209 CYS A C 1
ATOM 1716 O O . CYS A 1 209 ? -12.068 -3.696 -11.567 1.00 94.19 209 CYS A O 1
ATOM 1718 N N . ARG A 1 210 ? -13.613 -2.932 -13.020 1.00 96.12 210 ARG A N 1
ATOM 1719 C CA . ARG A 1 210 ? -13.149 -3.710 -14.183 1.00 96.12 210 ARG A CA 1
ATOM 1720 C C . ARG A 1 210 ? -12.299 -2.882 -15.154 1.00 96.12 210 ARG A C 1
ATOM 1722 O O . ARG A 1 210 ? -11.777 -3.456 -16.102 1.00 96.12 210 ARG A O 1
ATOM 1729 N N . GLY A 1 211 ? -12.153 -1.577 -14.902 1.00 95.56 211 GLY A N 1
ATOM 1730 C CA . GLY A 1 211 ? -11.294 -0.667 -15.665 1.00 95.56 211 GLY A CA 1
ATOM 1731 C C . GLY A 1 211 ? -9.804 -1.002 -15.554 1.00 95.56 211 GLY A C 1
ATOM 1732 O O . GLY A 1 211 ? -9.405 -1.929 -14.846 1.00 95.56 211 GLY A O 1
ATOM 1733 N N . SER A 1 212 ? -8.972 -0.262 -16.279 1.00 95.31 212 SER A N 1
ATOM 1734 C CA . SER A 1 212 ? -7.524 -0.489 -16.276 1.00 95.31 212 SER A CA 1
ATOM 1735 C C . SER A 1 212 ? -6.902 0.077 -15.004 1.00 95.31 212 SER A C 1
ATOM 1737 O O . SER A 1 212 ? -7.159 1.223 -14.642 1.00 95.31 212 SER A O 1
ATOM 1739 N N . LEU A 1 213 ? -6.002 -0.676 -14.364 1.00 95.12 213 LEU A N 1
ATOM 1740 C CA . LEU A 1 213 ? -5.265 -0.150 -13.209 1.00 95.12 213 LEU A CA 1
ATOM 1741 C C . LEU A 1 213 ? -4.377 1.041 -13.570 1.00 95.12 213 LEU A C 1
ATOM 1743 O O . LEU A 1 213 ? -4.172 1.907 -12.728 1.00 95.12 213 LEU A O 1
ATOM 1747 N N . LEU A 1 214 ? -3.875 1.093 -14.808 1.00 93.19 214 LEU A N 1
ATOM 1748 C CA . LEU A 1 214 ? -2.916 2.102 -15.257 1.00 93.19 214 LEU A CA 1
ATOM 1749 C C . LEU A 1 214 ? -3.431 3.532 -15.080 1.00 93.19 214 LEU A C 1
ATOM 1751 O O . LEU A 1 214 ? -2.671 4.416 -14.701 1.00 93.19 214 LEU A O 1
ATOM 1755 N N . ILE A 1 215 ? -4.706 3.750 -15.400 1.00 85.38 215 ILE A N 1
ATOM 1756 C CA . ILE A 1 215 ? -5.328 5.077 -15.407 1.00 85.38 215 ILE A CA 1
ATOM 1757 C C . ILE A 1 215 ? -6.258 5.233 -14.207 1.00 85.38 215 ILE A C 1
ATOM 1759 O O . ILE A 1 215 ? -6.253 6.279 -13.563 1.00 85.38 215 ILE A O 1
ATOM 1763 N N . ASP A 1 216 ? -7.041 4.197 -13.897 1.00 90.12 216 ASP A N 1
ATOM 1764 C CA . ASP A 1 216 ? -8.181 4.328 -12.988 1.00 90.12 216 ASP A CA 1
ATOM 1765 C C . ASP A 1 216 ? -7.817 4.084 -11.513 1.00 90.12 216 ASP A C 1
ATOM 1767 O O . ASP A 1 216 ? -8.656 4.307 -10.641 1.00 90.12 216 ASP A O 1
ATOM 1771 N N . SER A 1 217 ? -6.604 3.593 -11.213 1.00 93.69 217 SER A N 1
ATOM 1772 C CA . SER A 1 217 ? -6.246 3.156 -9.855 1.00 93.69 217 SER A CA 1
ATOM 1773 C C . SER A 1 217 ? -4.822 3.513 -9.431 1.00 93.69 217 SER A C 1
ATOM 1775 O O . SER A 1 217 ? -4.650 4.142 -8.389 1.00 93.69 217 SER A O 1
ATOM 1777 N N . ASN A 1 218 ? -3.799 3.097 -10.182 1.00 96.12 218 ASN A N 1
ATOM 1778 C CA . ASN A 1 218 ? -2.405 3.217 -9.754 1.00 96.12 218 ASN A CA 1
ATOM 1779 C C . ASN A 1 218 ? -1.989 4.676 -9.540 1.00 96.12 218 ASN A C 1
ATOM 1781 O O . ASN A 1 218 ? -2.529 5.603 -10.136 1.00 96.12 218 ASN A O 1
ATOM 1785 N N . TYR A 1 219 ? -0.988 4.873 -8.688 1.00 95.81 219 TYR A N 1
ATOM 1786 C CA . TYR A 1 219 ? -0.384 6.175 -8.423 1.00 95.81 219 TYR A CA 1
ATOM 1787 C C . TYR A 1 219 ? 1.122 6.124 -8.677 1.00 95.81 219 TYR A C 1
ATOM 1789 O O . TYR A 1 219 ? 1.709 5.051 -8.815 1.00 95.81 219 TYR A O 1
ATOM 1797 N N . TYR A 1 220 ? 1.771 7.286 -8.714 1.00 94.75 220 TYR A N 1
ATOM 1798 C CA . TYR A 1 220 ? 3.225 7.366 -8.818 1.00 94.75 220 TYR A CA 1
ATOM 1799 C C . TYR A 1 220 ? 3.821 8.278 -7.757 1.00 94.75 220 TYR A C 1
ATOM 1801 O O . TYR A 1 220 ? 3.166 9.177 -7.230 1.00 94.75 220 TYR A O 1
ATOM 1809 N N . ALA A 1 221 ? 5.086 8.027 -7.450 1.00 92.62 221 ALA A N 1
ATOM 1810 C CA . ALA A 1 221 ? 5.890 8.834 -6.558 1.00 92.62 221 ALA A CA 1
ATOM 1811 C C . ALA A 1 221 ? 7.185 9.226 -7.265 1.00 92.62 221 ALA A C 1
ATOM 1813 O O . ALA A 1 221 ? 7.831 8.406 -7.922 1.00 92.62 221 ALA A O 1
ATOM 1814 N N . VAL A 1 222 ? 7.565 10.488 -7.103 1.00 88.56 222 VAL A N 1
ATOM 1815 C CA . VAL A 1 222 ? 8.851 11.012 -7.556 1.00 88.56 222 VAL A CA 1
ATOM 1816 C C . VAL A 1 222 ? 9.798 11.013 -6.366 1.00 88.56 222 VAL A C 1
ATOM 1818 O O . VAL A 1 222 ? 9.404 11.366 -5.252 1.00 88.56 222 VAL A O 1
ATOM 1821 N N . ASP A 1 223 ? 11.037 10.600 -6.592 1.00 87.12 223 ASP A N 1
ATOM 1822 C CA . ASP A 1 223 ? 12.078 10.679 -5.578 1.00 87.12 223 ASP A CA 1
ATOM 1823 C C . ASP A 1 223 ? 12.379 12.140 -5.209 1.00 87.12 223 ASP A C 1
ATOM 1825 O O . ASP A 1 223 ? 12.292 13.055 -6.030 1.00 87.12 223 ASP A O 1
ATOM 1829 N N . THR A 1 224 ? 12.722 12.367 -3.946 1.00 80.19 224 THR A N 1
ATOM 1830 C CA . THR A 1 224 ? 13.063 13.696 -3.428 1.00 80.19 224 THR A CA 1
ATOM 1831 C C . THR A 1 224 ? 14.549 14.013 -3.583 1.00 80.19 224 THR A C 1
ATOM 1833 O O . THR A 1 224 ? 14.947 15.172 -3.444 1.00 80.19 224 THR A O 1
ATOM 1836 N N . LEU A 1 225 ? 15.381 13.008 -3.882 1.00 79.38 225 LEU A N 1
ATOM 1837 C CA . LEU A 1 225 ? 16.816 13.178 -4.081 1.00 79.38 225 LEU A CA 1
ATOM 1838 C C . LEU A 1 225 ? 17.120 13.818 -5.440 1.00 79.38 225 LEU A C 1
ATOM 1840 O O . LEU A 1 225 ? 16.959 13.210 -6.493 1.00 79.38 225 LEU A O 1
ATOM 1844 N N . GLN A 1 226 ? 17.603 15.060 -5.394 1.00 67.06 226 GLN A N 1
ATOM 1845 C CA . GLN A 1 226 ? 17.869 15.869 -6.588 1.00 67.06 226 GLN A CA 1
ATOM 1846 C C . GLN A 1 226 ? 19.207 15.535 -7.255 1.00 67.06 226 GLN A C 1
ATOM 1848 O O . GLN A 1 226 ? 19.283 15.461 -8.480 1.00 67.06 226 GLN A O 1
ATOM 1853 N N . GLU A 1 227 ? 20.252 15.317 -6.456 1.00 76.19 227 GLU A N 1
ATOM 1854 C CA . GLU A 1 227 ? 21.571 14.914 -6.940 1.00 76.19 227 GLU A CA 1
ATOM 1855 C C . GLU A 1 227 ? 21.794 13.443 -6.589 1.00 76.19 227 GLU A C 1
ATOM 1857 O O . GLU A 1 227 ? 21.818 13.046 -5.420 1.00 76.19 227 GLU A O 1
ATOM 1862 N N . THR A 1 228 ? 21.921 12.623 -7.624 1.00 81.88 228 THR A N 1
ATOM 1863 C CA . THR A 1 228 ? 22.105 11.178 -7.520 1.00 81.88 228 THR A CA 1
ATOM 1864 C C . THR A 1 228 ? 23.404 10.771 -8.200 1.00 81.88 228 THR A C 1
ATOM 1866 O O . THR A 1 228 ? 23.959 11.502 -9.018 1.00 81.88 228 THR A O 1
ATOM 1869 N N . THR A 1 229 ? 23.896 9.575 -7.879 1.00 90.00 229 THR A N 1
ATOM 1870 C CA . THR A 1 229 ? 24.947 8.950 -8.690 1.00 90.00 229 THR A CA 1
ATOM 1871 C C . THR A 1 229 ? 24.467 8.807 -10.142 1.00 90.00 229 THR A C 1
ATOM 1873 O O . THR A 1 229 ? 23.305 8.444 -10.335 1.00 90.00 229 THR A O 1
ATOM 1876 N N . PRO A 1 230 ? 25.323 9.050 -11.152 1.00 90.25 230 PRO A N 1
ATOM 1877 C CA . PRO A 1 230 ? 24.984 8.772 -12.547 1.00 90.25 230 PRO A CA 1
ATOM 1878 C C . PRO A 1 230 ? 24.975 7.267 -12.859 1.00 90.25 230 PRO A C 1
ATOM 1880 O O . PRO A 1 230 ? 24.512 6.865 -13.919 1.00 90.25 230 PRO A O 1
ATOM 1883 N N . ASP A 1 231 ? 25.493 6.427 -11.957 1.00 96.06 231 ASP A N 1
ATOM 1884 C CA . ASP A 1 231 ? 25.520 4.975 -12.124 1.00 96.06 231 ASP A CA 1
ATOM 1885 C C . ASP A 1 231 ? 24.177 4.345 -11.718 1.00 96.06 231 ASP A C 1
ATOM 1887 O O . ASP A 1 231 ? 23.887 4.158 -10.527 1.00 96.06 231 ASP A O 1
ATOM 1891 N N . GLN A 1 232 ? 23.375 3.990 -12.725 1.00 97.38 232 GLN A N 1
ATOM 1892 C CA . GLN A 1 232 ? 22.069 3.346 -12.576 1.00 97.38 232 GLN A CA 1
ATOM 1893 C C . GLN A 1 232 ? 22.121 2.095 -11.687 1.00 97.38 232 GLN A C 1
ATOM 1895 O O . GLN A 1 232 ? 21.265 1.938 -10.813 1.00 97.38 232 GLN A O 1
ATOM 1900 N N . ALA A 1 233 ? 23.139 1.239 -11.842 1.00 98.38 233 ALA A N 1
ATOM 1901 C CA . ALA A 1 233 ? 23.272 0.013 -11.053 1.00 98.38 233 ALA A CA 1
ATOM 1902 C C . ALA A 1 233 ? 23.481 0.324 -9.566 1.00 98.38 233 ALA A C 1
ATOM 1904 O O . ALA A 1 233 ? 22.826 -0.263 -8.702 1.00 98.38 233 ALA A O 1
ATOM 1905 N N . SER A 1 234 ? 24.352 1.294 -9.256 1.00 97.75 234 SER A N 1
ATOM 1906 C CA . SER A 1 234 ? 24.566 1.751 -7.876 1.00 97.75 234 SER A CA 1
ATOM 1907 C C . SER A 1 234 ? 23.296 2.343 -7.270 1.00 97.75 234 SER A C 1
ATOM 1909 O O . SER A 1 234 ? 22.994 2.082 -6.102 1.00 97.75 234 SER A O 1
ATOM 1911 N N . ARG A 1 235 ? 22.534 3.129 -8.045 1.00 96.12 235 ARG A N 1
ATOM 1912 C CA . ARG 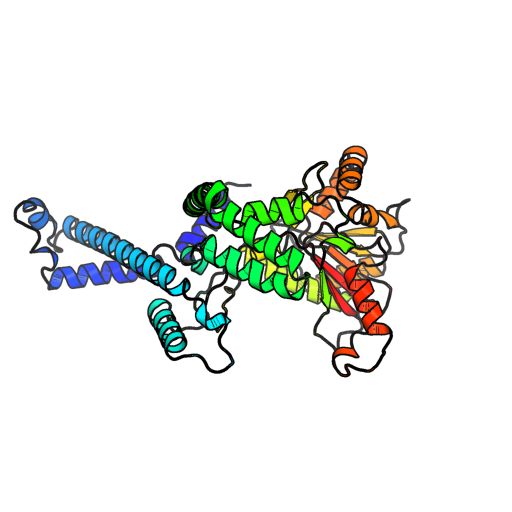A 1 235 ? 21.269 3.698 -7.566 1.00 96.12 235 ARG A CA 1
ATOM 1913 C C . ARG A 1 235 ? 20.248 2.606 -7.264 1.00 96.12 235 ARG A C 1
ATOM 1915 O O . ARG A 1 235 ? 19.691 2.589 -6.165 1.00 96.12 235 ARG A O 1
ATOM 1922 N N . ALA A 1 236 ? 20.026 1.700 -8.212 1.00 98.25 236 ALA A N 1
ATOM 1923 C CA . ALA A 1 236 ? 19.093 0.594 -8.056 1.00 98.25 236 ALA A CA 1
ATOM 1924 C C . ALA A 1 236 ? 19.461 -0.279 -6.849 1.00 98.25 236 ALA A C 1
ATOM 1926 O O . ALA A 1 236 ? 18.581 -0.653 -6.072 1.00 98.25 236 ALA A O 1
ATOM 1927 N N . ALA A 1 237 ? 20.755 -0.536 -6.633 1.00 98.38 237 ALA A N 1
ATOM 1928 C CA . ALA A 1 237 ? 21.258 -1.297 -5.492 1.00 98.38 237 ALA A CA 1
ATOM 1929 C C . ALA A 1 237 ? 20.927 -0.644 -4.147 1.00 98.38 237 ALA A C 1
ATOM 1931 O O . ALA A 1 237 ? 20.453 -1.321 -3.235 1.00 98.38 237 ALA A O 1
ATOM 1932 N N . LEU A 1 238 ? 21.125 0.671 -4.027 1.00 96.50 238 LEU A N 1
ATOM 1933 C CA . LEU A 1 238 ? 20.820 1.405 -2.800 1.00 96.50 238 LEU A CA 1
ATOM 1934 C C . LEU A 1 238 ? 19.317 1.434 -2.492 1.00 96.50 238 LEU A C 1
A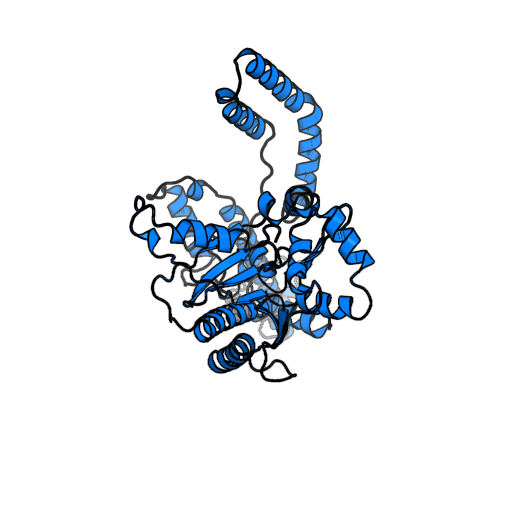TOM 1936 O O . LEU A 1 238 ? 18.926 1.238 -1.337 1.00 96.50 238 LEU A O 1
ATOM 1940 N N . LEU A 1 239 ? 18.483 1.669 -3.511 1.00 96.75 239 LEU A N 1
ATOM 1941 C CA . LEU A 1 239 ? 17.024 1.664 -3.369 1.00 96.75 239 LEU A CA 1
ATOM 1942 C C . LEU A 1 239 ? 16.522 0.278 -2.966 1.00 96.75 239 LEU A C 1
ATOM 1944 O O . LEU A 1 239 ? 15.792 0.149 -1.986 1.00 96.75 239 LEU A O 1
ATOM 1948 N N . THR A 1 240 ? 16.993 -0.759 -3.659 1.00 98.44 240 THR A N 1
ATOM 1949 C CA . THR A 1 240 ? 16.639 -2.156 -3.383 1.00 98.44 240 THR A CA 1
ATOM 1950 C C . THR A 1 240 ? 17.040 -2.561 -1.971 1.00 98.44 240 THR A C 1
ATOM 1952 O O . THR A 1 240 ? 16.209 -3.067 -1.221 1.00 98.44 240 THR A O 1
ATOM 1955 N N . TYR A 1 241 ? 18.287 -2.296 -1.568 1.00 98.00 241 TYR A N 1
ATOM 1956 C CA . TYR A 1 241 ? 18.765 -2.620 -0.225 1.00 98.00 241 TYR A CA 1
ATOM 1957 C C . TYR A 1 241 ? 17.947 -1.904 0.858 1.00 98.00 241 TYR A C 1
ATOM 1959 O O . TYR A 1 241 ? 17.542 -2.523 1.840 1.00 98.00 241 TYR A O 1
ATOM 1967 N N . SER A 1 242 ? 17.652 -0.614 0.665 1.00 96.75 242 SER A N 1
ATOM 1968 C CA . SER A 1 242 ? 16.825 0.167 1.594 1.00 96.75 242 SER A CA 1
ATOM 1969 C C . SER A 1 242 ? 15.396 -0.377 1.699 1.00 96.75 242 SER A C 1
ATOM 1971 O O . SER A 1 242 ? 14.863 -0.496 2.807 1.00 96.75 242 SER A O 1
ATOM 1973 N N . ALA A 1 243 ? 14.785 -0.747 0.570 1.00 97.31 243 ALA A N 1
ATOM 1974 C CA . ALA A 1 243 ? 13.446 -1.328 0.522 1.00 97.31 243 ALA A CA 1
ATOM 1975 C C . ALA A 1 243 ? 13.407 -2.692 1.227 1.00 97.31 243 ALA A C 1
ATOM 1977 O O . ALA A 1 243 ? 12.589 -2.897 2.121 1.00 97.31 243 ALA A O 1
ATOM 1978 N N . VAL A 1 244 ? 14.357 -3.580 0.923 1.00 97.31 244 VAL A N 1
ATOM 1979 C CA . VAL A 1 244 ? 14.504 -4.886 1.583 1.00 97.31 244 VAL A CA 1
ATOM 1980 C C . VAL A 1 244 ? 14.735 -4.729 3.087 1.00 97.31 244 VAL A C 1
ATOM 1982 O O . VAL A 1 244 ? 14.080 -5.394 3.885 1.00 97.31 244 VAL A O 1
ATOM 1985 N N . ALA A 1 245 ? 15.637 -3.841 3.511 1.00 95.88 245 ALA A N 1
ATOM 1986 C CA . ALA A 1 245 ? 15.895 -3.612 4.931 1.00 95.88 245 ALA A CA 1
ATOM 1987 C C . ALA A 1 245 ? 14.639 -3.107 5.664 1.00 95.88 245 ALA A C 1
ATOM 1989 O O . ALA A 1 245 ? 14.379 -3.498 6.803 1.00 95.88 245 ALA A O 1
ATOM 1990 N N . THR A 1 246 ? 13.836 -2.269 5.003 1.00 95.00 246 THR A N 1
ATOM 1991 C CA . THR A 1 246 ? 12.543 -1.796 5.519 1.00 95.00 246 THR A CA 1
ATOM 1992 C C . THR A 1 246 ? 11.538 -2.942 5.611 1.00 95.00 246 THR A C 1
ATOM 1994 O O . THR A 1 246 ? 10.939 -3.133 6.668 1.00 95.00 246 THR A O 1
ATOM 1997 N N . MET A 1 247 ? 11.416 -3.758 4.562 1.00 94.56 247 MET A N 1
ATOM 1998 C CA . MET A 1 247 ? 10.585 -4.963 4.551 1.00 94.56 247 MET A CA 1
ATOM 1999 C C . MET A 1 247 ? 10.925 -5.886 5.726 1.00 94.56 247 MET A C 1
ATOM 2001 O O . MET A 1 247 ? 10.033 -6.266 6.481 1.00 94.56 247 MET A O 1
ATOM 2005 N N . LYS A 1 248 ? 12.213 -6.163 5.970 1.00 91.44 248 LYS A N 1
ATOM 2006 C CA . LYS A 1 248 ? 12.650 -6.991 7.107 1.00 91.44 248 LYS A CA 1
ATOM 2007 C C . LYS A 1 248 ? 12.256 -6.387 8.451 1.00 91.44 248 LYS A C 1
ATOM 2009 O O . LYS A 1 248 ? 11.761 -7.107 9.311 1.00 91.44 248 LYS A O 1
ATOM 2014 N N . LYS A 1 249 ? 12.385 -5.067 8.631 1.00 91.00 249 LYS A N 1
ATOM 2015 C CA . LYS A 1 249 ? 11.899 -4.391 9.848 1.00 91.00 249 LYS A CA 1
ATOM 2016 C C . LYS A 1 249 ? 10.387 -4.550 10.037 1.00 91.00 249 LYS A C 1
ATOM 2018 O O . LYS A 1 249 ? 9.931 -4.707 11.169 1.00 91.00 249 LYS A O 1
ATOM 2023 N N . ILE A 1 250 ? 9.603 -4.519 8.960 1.00 89.81 250 ILE A N 1
ATOM 2024 C CA . ILE A 1 250 ? 8.147 -4.730 9.012 1.00 89.81 250 ILE A CA 1
ATOM 2025 C C . ILE A 1 250 ? 7.834 -6.186 9.388 1.00 89.81 250 ILE A C 1
ATOM 2027 O O . ILE A 1 250 ? 7.069 -6.424 10.326 1.00 89.81 250 ILE A O 1
ATOM 2031 N N . GLU A 1 251 ? 8.472 -7.155 8.726 1.00 87.19 251 GLU A N 1
ATOM 2032 C CA . GLU A 1 251 ? 8.319 -8.594 8.990 1.00 87.19 251 GLU A CA 1
ATOM 2033 C C . GLU A 1 251 ? 8.714 -8.971 10.427 1.00 87.19 251 GLU A C 1
ATOM 2035 O O . GLU A 1 251 ? 8.013 -9.741 11.093 1.00 87.19 251 GLU A O 1
ATOM 2040 N N . ASP A 1 252 ? 9.805 -8.388 10.931 1.00 84.19 252 ASP A N 1
ATOM 2041 C CA . ASP A 1 252 ? 10.299 -8.573 12.296 1.00 84.19 252 ASP A CA 1
ATOM 2042 C C . ASP A 1 252 ? 9.525 -7.756 13.342 1.00 84.19 252 ASP A C 1
ATOM 2044 O O . ASP A 1 252 ? 9.773 -7.910 14.541 1.00 84.19 252 ASP A O 1
ATOM 2048 N N . CYS A 1 253 ? 8.560 -6.933 12.910 1.00 83.44 253 CYS A N 1
ATOM 2049 C CA . CYS A 1 253 ? 7.777 -6.017 13.742 1.00 83.44 253 CYS A CA 1
ATOM 2050 C C . CYS A 1 253 ? 8.630 -4.961 14.474 1.00 83.44 253 CYS A C 1
ATOM 2052 O O . CYS A 1 253 ? 8.207 -4.453 15.508 1.00 83.44 253 CYS A O 1
ATOM 2054 N N . THR A 1 254 ? 9.818 -4.625 13.972 1.00 85.12 254 THR A N 1
ATOM 2055 C CA . THR A 1 254 ? 10.740 -3.626 14.549 1.00 85.12 254 THR A CA 1
ATOM 2056 C C . THR A 1 254 ? 10.697 -2.280 13.828 1.00 85.12 254 THR A C 1
ATOM 2058 O O . THR A 1 254 ? 11.381 -1.342 14.231 1.00 85.12 254 THR A O 1
ATOM 2061 N N . PHE A 1 255 ? 9.898 -2.166 12.762 1.00 87.25 255 PHE A N 1
ATOM 2062 C CA . PHE A 1 255 ? 9.596 -0.882 12.140 1.00 87.25 255 PHE A CA 1
ATOM 2063 C C . PHE A 1 255 ? 8.866 0.028 13.137 1.00 87.25 255 PHE A C 1
ATOM 2065 O O . PHE A 1 255 ? 8.037 -0.435 13.924 1.00 87.25 255 PHE A O 1
ATOM 2072 N N . GLU A 1 256 ? 9.189 1.317 13.126 1.00 85.38 256 GLU A N 1
ATOM 2073 C CA . GLU A 1 256 ? 8.615 2.268 14.075 1.00 85.38 256 GLU A CA 1
ATOM 2074 C C . GLU A 1 256 ? 7.125 2.512 13.773 1.00 85.38 256 GLU A C 1
ATOM 2076 O O . GLU A 1 256 ? 6.741 2.611 12.603 1.00 85.38 256 GLU A O 1
ATOM 2081 N N . PRO A 1 257 ? 6.257 2.626 14.795 1.00 84.44 257 PRO A N 1
ATOM 2082 C CA . PRO A 1 257 ? 4.866 3.010 14.587 1.00 84.44 257 PRO A CA 1
ATOM 2083 C C . PRO A 1 257 ? 4.740 4.365 13.889 1.00 84.44 257 PRO A C 1
ATOM 2085 O O . PRO A 1 257 ? 5.466 5.310 14.198 1.00 84.44 257 PRO A O 1
ATOM 2088 N N . ILE A 1 258 ? 3.745 4.498 13.014 1.00 86.56 258 ILE A N 1
ATOM 2089 C CA . ILE A 1 258 ? 3.422 5.784 12.393 1.00 86.56 258 ILE A CA 1
ATOM 2090 C C . ILE A 1 258 ? 2.655 6.636 13.408 1.00 86.56 258 ILE A C 1
ATOM 2092 O O . ILE A 1 258 ? 1.565 6.261 13.848 1.00 86.56 258 ILE A O 1
ATOM 2096 N N . ILE A 1 259 ? 3.219 7.789 13.778 1.00 86.81 259 ILE A N 1
ATOM 2097 C CA . ILE A 1 259 ? 2.661 8.684 14.797 1.00 86.81 259 ILE A CA 1
ATOM 2098 C C . ILE A 1 259 ? 2.404 10.083 14.216 1.00 86.81 259 ILE A C 1
ATOM 2100 O O . ILE A 1 259 ? 3.337 10.812 13.881 1.00 86.81 259 ILE A O 1
ATOM 2104 N N . ALA A 1 260 ? 1.142 10.511 14.186 1.00 87.06 260 ALA A N 1
ATOM 2105 C CA . ALA A 1 260 ? 0.754 11.883 13.867 1.00 87.06 260 ALA A CA 1
ATOM 2106 C C . ALA A 1 260 ? 0.945 12.815 15.077 1.00 87.06 260 ALA A C 1
ATOM 2108 O O . ALA A 1 260 ? 0.728 12.428 16.230 1.00 87.06 260 ALA A O 1
ATOM 2109 N N . GLN A 1 261 ? 1.370 14.059 14.825 1.00 81.00 261 GLN A N 1
ATOM 2110 C CA . GLN A 1 261 ? 1.609 15.081 15.863 1.00 81.00 261 GLN A CA 1
ATOM 2111 C C . GLN A 1 261 ? 2.546 14.611 17.001 1.00 81.00 261 GLN A C 1
ATOM 2113 O O . GLN A 1 261 ? 2.506 15.111 18.126 1.00 81.00 261 GLN A O 1
ATOM 2118 N N . GLY A 1 262 ? 3.377 13.597 16.732 1.00 81.44 262 GLY A N 1
ATOM 2119 C CA . GLY A 1 262 ? 4.300 12.997 17.694 1.00 81.44 262 GLY A CA 1
ATOM 2120 C C . GLY A 1 262 ? 3.656 12.251 18.872 1.00 81.44 262 GLY A C 1
ATOM 2121 O O . GLY A 1 262 ? 4.406 11.793 19.731 1.00 81.44 262 GLY A O 1
ATOM 2122 N N . VAL A 1 263 ? 2.321 12.119 18.942 1.00 82.06 263 VAL A N 1
ATOM 2123 C CA . VAL A 1 263 ? 1.634 11.366 20.016 1.00 82.06 263 VAL A CA 1
ATOM 2124 C C . VAL A 1 263 ? 0.458 10.489 19.574 1.00 82.06 263 VAL A C 1
ATOM 2126 O O . VAL A 1 263 ? 0.017 9.648 20.352 1.00 82.06 263 VAL A O 1
ATOM 2129 N N . ILE A 1 264 ? -0.075 10.670 18.364 1.00 87.38 264 ILE A N 1
ATOM 2130 C CA . ILE A 1 264 ? -1.310 10.021 17.912 1.00 87.38 264 ILE A CA 1
ATOM 2131 C C . ILE A 1 264 ? -0.952 8.838 17.007 1.00 87.38 264 ILE A C 1
ATOM 2133 O O . ILE A 1 264 ? -0.521 9.067 15.877 1.00 87.38 264 ILE A O 1
ATOM 2137 N N . PRO A 1 265 ? -1.101 7.582 17.459 1.00 88.44 265 PRO A N 1
ATOM 2138 C CA . PRO A 1 265 ? -0.798 6.433 16.619 1.00 88.44 265 PRO A CA 1
ATOM 2139 C C . PRO A 1 265 ? -1.780 6.302 15.462 1.00 88.44 265 PRO A C 1
ATOM 2141 O O . PRO A 1 265 ? -2.986 6.495 15.631 1.00 88.44 265 PRO A O 1
ATOM 2144 N N . LEU A 1 266 ? -1.253 5.929 14.300 1.00 89.19 266 LEU A N 1
ATOM 2145 C CA . LEU A 1 266 ? -2.030 5.582 13.119 1.00 89.19 266 LEU A CA 1
ATOM 2146 C C . LEU A 1 266 ? -2.061 4.066 12.915 1.00 89.19 266 LEU A C 1
ATOM 2148 O O . LEU A 1 266 ? -1.266 3.316 13.485 1.00 89.19 266 LEU A O 1
ATOM 2152 N N . CYS A 1 267 ? -3.015 3.612 12.105 1.00 87.88 267 CYS A N 1
ATOM 2153 C CA . CYS A 1 267 ? -3.120 2.205 11.755 1.00 87.88 267 CYS A CA 1
ATOM 2154 C C . CYS A 1 267 ? -1.926 1.777 10.894 1.00 87.88 267 CYS A C 1
ATOM 2156 O O . CYS A 1 267 ? -1.608 2.422 9.902 1.00 87.88 267 CYS A O 1
ATOM 2158 N N . ALA A 1 268 ? -1.304 0.656 11.252 1.00 87.00 268 ALA A N 1
ATOM 2159 C CA . ALA A 1 268 ? -0.178 0.074 10.528 1.00 87.00 268 ALA A CA 1
ATOM 2160 C C . ALA A 1 268 ? -0.588 -1.020 9.521 1.00 87.00 268 ALA A C 1
ATOM 2162 O O . ALA A 1 268 ? 0.273 -1.730 9.017 1.00 87.00 268 ALA A O 1
ATOM 2163 N N . TRP A 1 269 ? -1.887 -1.210 9.256 1.00 83.25 269 TRP A N 1
ATOM 2164 C CA . TRP A 1 269 ? -2.364 -2.333 8.433 1.00 83.25 269 TRP A CA 1
ATOM 2165 C C . TRP A 1 269 ? -1.860 -2.263 6.986 1.00 83.25 269 TRP A C 1
ATOM 2167 O O . TRP A 1 269 ? -1.368 -3.255 6.465 1.00 83.25 269 TRP A O 1
ATOM 2177 N N . GLN A 1 270 ? -1.893 -1.077 6.374 1.00 88.25 270 GLN A N 1
ATOM 2178 C CA . GLN A 1 270 ? -1.407 -0.875 5.002 1.00 88.25 270 GLN A CA 1
ATOM 2179 C C . GLN A 1 270 ? 0.108 -1.083 4.879 1.00 88.25 270 GLN A C 1
ATOM 2181 O O . GLN A 1 270 ? 0.593 -1.563 3.861 1.00 88.25 270 GLN A O 1
ATOM 2186 N N . VAL A 1 271 ? 0.871 -0.797 5.942 1.00 89.31 271 VAL A N 1
ATOM 2187 C CA . VAL A 1 271 ? 2.330 -1.010 5.959 1.00 89.31 271 VAL A CA 1
ATOM 2188 C C . VAL A 1 271 ? 2.672 -2.490 5.772 1.00 89.31 271 VAL A C 1
ATOM 2190 O O . VAL A 1 271 ? 3.675 -2.802 5.138 1.00 89.31 271 VAL A O 1
ATOM 2193 N N . GLU A 1 272 ? 1.831 -3.400 6.279 1.00 84.00 272 GLU A N 1
ATOM 2194 C CA . GLU A 1 272 ? 2.028 -4.848 6.127 1.00 84.00 272 GLU A CA 1
ATOM 2195 C C . GLU A 1 272 ? 1.983 -5.269 4.650 1.00 84.00 272 GLU A C 1
ATOM 2197 O O . GLU A 1 272 ? 2.756 -6.129 4.246 1.00 84.00 272 GLU A O 1
ATOM 2202 N N . ARG A 1 273 ? 1.149 -4.618 3.830 1.00 90.81 273 ARG A N 1
ATOM 2203 C CA . ARG A 1 273 ? 0.938 -4.974 2.419 1.00 90.81 273 ARG A CA 1
ATOM 2204 C C . ARG A 1 273 ? 1.823 -4.211 1.429 1.00 90.81 273 ARG A C 1
ATOM 2206 O O . ARG A 1 273 ? 1.732 -4.467 0.232 1.00 90.81 273 ARG A O 1
ATOM 2213 N N . MET A 1 274 ? 2.711 -3.340 1.909 1.00 93.38 274 MET A N 1
ATOM 2214 C CA . MET A 1 274 ? 3.614 -2.549 1.065 1.00 93.38 274 MET A CA 1
ATOM 2215 C C . MET A 1 274 ? 4.519 -3.417 0.176 1.00 93.38 274 MET A C 1
ATOM 2217 O O . MET A 1 274 ? 4.745 -3.104 -0.993 1.00 93.38 274 MET A O 1
ATOM 2221 N N . PHE A 1 275 ? 5.006 -4.529 0.724 1.00 96.19 275 PHE A N 1
ATOM 2222 C CA . PHE A 1 275 ? 5.862 -5.495 0.039 1.00 96.19 275 PHE A CA 1
ATOM 2223 C C . PHE A 1 275 ? 5.182 -6.857 -0.036 1.00 96.19 275 PHE A C 1
ATOM 2225 O O . PHE A 1 275 ? 4.221 -7.118 0.688 1.00 96.19 275 PHE A O 1
ATOM 2232 N N . ASN A 1 276 ? 5.719 -7.734 -0.885 1.00 96.69 276 ASN A N 1
ATOM 2233 C CA . ASN A 1 276 ? 5.264 -9.114 -1.050 1.00 96.69 276 ASN A CA 1
ATOM 2234 C C . ASN A 1 276 ? 3.796 -9.212 -1.506 1.00 96.69 276 ASN A C 1
ATOM 2236 O O . ASN A 1 276 ? 3.140 -10.224 -1.278 1.00 96.69 276 ASN A O 1
ATOM 2240 N N . THR A 1 277 ? 3.264 -8.159 -2.126 1.00 97.94 277 THR A N 1
ATOM 2241 C CA . THR A 1 277 ? 1.841 -8.054 -2.452 1.00 97.94 277 THR A CA 1
ATOM 2242 C C . THR A 1 277 ? 1.640 -7.864 -3.949 1.00 97.94 277 THR A C 1
ATOM 2244 O O . THR A 1 277 ? 2.355 -7.097 -4.600 1.00 97.94 277 THR A O 1
ATOM 2247 N N . THR A 1 278 ? 0.643 -8.558 -4.488 1.00 98.19 278 THR A N 1
ATOM 2248 C CA . THR A 1 278 ? 0.203 -8.441 -5.878 1.00 98.19 278 THR A CA 1
ATOM 2249 C C . THR A 1 278 ? -1.317 -8.523 -5.946 1.00 98.19 278 THR A C 1
ATOM 2251 O O . THR A 1 278 ? -1.934 -9.360 -5.285 1.00 98.19 278 THR A O 1
ATOM 2254 N N . ARG A 1 279 ? -1.934 -7.680 -6.769 1.00 98.12 279 ARG A N 1
ATOM 2255 C CA . ARG A 1 279 ? -3.352 -7.764 -7.110 1.00 98.12 279 ARG A CA 1
ATOM 2256 C C . ARG A 1 279 ? -3.555 -8.761 -8.247 1.00 98.12 279 ARG A C 1
ATOM 2258 O O . ARG A 1 279 ? -3.233 -8.485 -9.395 1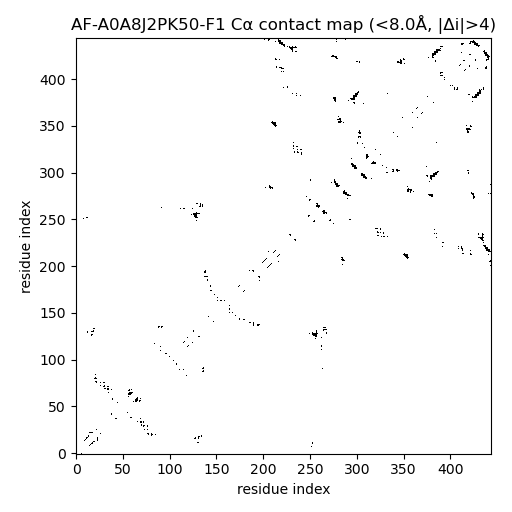.00 98.12 279 ARG A O 1
ATOM 2265 N N . VAL A 1 280 ? -4.131 -9.915 -7.942 1.00 98.06 280 VAL A N 1
ATOM 2266 C CA . VAL A 1 280 ? -4.405 -10.956 -8.938 1.00 98.06 280 VAL A CA 1
ATOM 2267 C C . VAL A 1 280 ? -5.746 -10.667 -9.622 1.00 98.06 280 VAL A C 1
ATOM 2269 O O . VAL A 1 280 ? -6.752 -10.507 -8.921 1.00 98.06 280 VAL A O 1
ATOM 2272 N N . PRO A 1 281 ? -5.805 -10.596 -10.965 1.00 98.12 281 PRO A N 1
ATOM 2273 C CA . PRO A 1 281 ? -7.053 -10.355 -11.681 1.00 98.12 281 PRO A CA 1
ATOM 2274 C C . PRO A 1 281 ? -7.998 -11.559 -11.565 1.00 98.12 281 PRO A C 1
ATOM 2276 O O . PRO A 1 281 ? -7.592 -12.710 -11.753 1.00 98.12 281 PRO A O 1
ATOM 2279 N N . GLY A 1 282 ? -9.276 -11.295 -11.307 1.00 97.94 282 GLY A N 1
ATOM 2280 C CA . GLY A 1 282 ? -10.350 -12.287 -11.421 1.00 97.94 282 GLY A CA 1
ATOM 2281 C C . GLY A 1 282 ? -11.426 -11.804 -12.387 1.00 97.94 282 GLY A C 1
ATOM 2282 O O . GLY A 1 282 ? -11.474 -10.624 -12.713 1.00 97.94 282 GLY A O 1
ATOM 2283 N N . GLU A 1 283 ? -12.291 -12.692 -12.887 1.00 97.00 283 GLU A N 1
ATOM 2284 C CA . GLU A 1 283 ? -13.267 -12.288 -13.915 1.00 97.00 283 GLU A CA 1
ATOM 2285 C C . GLU A 1 283 ? -14.242 -11.218 -13.399 1.00 97.00 283 GLU A C 1
ATOM 2287 O O . GLU A 1 283 ? -14.434 -10.189 -14.037 1.00 97.00 283 GLU A O 1
ATOM 2292 N N . ASN A 1 284 ? -14.805 -11.413 -12.205 1.00 96.94 284 ASN A N 1
ATOM 2293 C CA . ASN A 1 284 ? -15.796 -10.491 -11.631 1.00 96.94 284 ASN A CA 1
ATOM 2294 C C . ASN A 1 284 ? -15.241 -9.627 -10.493 1.00 96.94 284 ASN A C 1
ATOM 2296 O O . ASN A 1 284 ? -15.774 -8.556 -10.208 1.00 96.94 284 ASN A O 1
ATOM 2300 N N . ILE A 1 285 ? -14.209 -10.115 -9.812 1.00 97.81 285 ILE A N 1
ATOM 2301 C CA . ILE A 1 285 ? -13.567 -9.450 -8.683 1.00 97.81 285 ILE A CA 1
ATOM 2302 C C . ILE A 1 285 ? -12.114 -9.905 -8.627 1.00 97.81 285 ILE A C 1
ATOM 2304 O O . ILE A 1 285 ? -11.830 -11.089 -8.814 1.00 97.81 285 ILE A O 1
ATOM 2308 N N . ASP A 1 286 ? -11.210 -8.963 -8.405 1.00 98.38 286 ASP A N 1
ATOM 2309 C CA . ASP A 1 286 ? -9.791 -9.245 -8.205 1.00 98.38 286 ASP A CA 1
ATOM 2310 C C . ASP A 1 286 ? -9.530 -9.655 -6.752 1.00 98.38 286 ASP A C 1
ATOM 2312 O O . ASP A 1 286 ? -10.390 -9.515 -5.884 1.00 98.38 286 ASP A O 1
ATOM 2316 N N . THR A 1 287 ? -8.326 -10.136 -6.458 1.00 97.31 287 THR A N 1
ATOM 2317 C CA . THR A 1 287 ? -7.934 -10.482 -5.087 1.00 97.31 287 THR A CA 1
ATOM 2318 C C . THR A 1 287 ? -6.551 -9.950 -4.762 1.00 97.31 287 THR A C 1
ATOM 2320 O O . THR A 1 287 ? -5.624 -10.120 -5.554 1.00 97.31 287 THR A O 1
ATOM 2323 N N . MET A 1 288 ? -6.384 -9.382 -3.570 1.00 95.88 288 MET A N 1
ATOM 2324 C CA . MET A 1 288 ? -5.059 -9.056 -3.046 1.00 95.88 288 MET A CA 1
ATOM 2325 C C . MET A 1 288 ? -4.376 -10.322 -2.530 1.00 95.88 288 MET A C 1
ATOM 2327 O O . MET A 1 288 ? -4.801 -10.910 -1.534 1.00 95.88 288 MET A O 1
ATOM 2331 N N . GLN A 1 289 ? -3.302 -10.732 -3.197 1.00 95.88 289 GLN A N 1
ATOM 2332 C CA . GLN A 1 289 ? -2.417 -11.787 -2.729 1.00 95.88 289 GLN A CA 1
ATOM 2333 C C . GLN A 1 289 ? -1.242 -11.146 -1.994 1.00 95.88 289 GLN A C 1
ATOM 2335 O O . GLN A 1 289 ? -0.494 -10.368 -2.579 1.00 95.88 289 GLN A O 1
ATOM 2340 N N . HIS A 1 290 ? -1.087 -11.474 -0.714 1.00 94.69 290 HIS A N 1
ATOM 2341 C CA . HIS A 1 290 ? 0.033 -11.029 0.110 1.00 94.69 290 HIS A CA 1
ATOM 2342 C C . HIS A 1 290 ? 0.813 -12.244 0.611 1.00 94.69 290 HIS A C 1
ATOM 2344 O O . HIS A 1 290 ? 0.279 -13.069 1.359 1.00 94.69 290 HIS A O 1
ATOM 2350 N N . GLU A 1 291 ? 2.076 -12.339 0.210 1.00 91.81 291 GLU A N 1
ATOM 2351 C CA . GLU A 1 291 ? 3.008 -13.338 0.706 1.00 91.81 291 GLU A CA 1
ATOM 2352 C C . GLU A 1 291 ? 3.616 -12.883 2.029 1.00 91.81 291 GLU A C 1
ATOM 2354 O O . GLU A 1 291 ? 4.093 -11.762 2.193 1.00 91.81 291 GLU A O 1
ATOM 2359 N N . GLN A 1 292 ? 3.632 -13.790 3.001 1.00 83.38 292 GLN A N 1
ATOM 2360 C CA . GLN A 1 292 ? 4.120 -13.464 4.337 1.00 83.38 292 GLN A CA 1
ATOM 2361 C C . GLN A 1 292 ? 5.617 -13.112 4.347 1.00 83.38 292 GLN A C 1
ATOM 2363 O O . GLN A 1 292 ? 6.047 -12.319 5.191 1.00 83.38 292 GLN A O 1
ATOM 2368 N N . PHE A 1 293 ? 6.376 -13.749 3.453 1.00 88.50 293 PHE A N 1
ATOM 2369 C CA . PHE A 1 293 ? 7.808 -13.584 3.253 1.00 88.50 293 PHE A CA 1
ATOM 2370 C C . PHE A 1 293 ? 8.112 -13.779 1.768 1.00 88.50 293 PHE A C 1
ATOM 2372 O O . PHE A 1 293 ? 7.591 -14.715 1.160 1.00 88.50 293 PHE A O 1
ATOM 2379 N N . SER A 1 294 ? 8.991 -12.948 1.216 1.00 93.00 294 SER A N 1
ATOM 2380 C CA . SER A 1 294 ? 9.588 -13.167 -0.100 1.00 93.00 294 SER A CA 1
ATOM 2381 C C . SER A 1 294 ? 11.107 -13.198 0.014 1.00 93.00 294 SER A C 1
ATOM 2383 O O . SER A 1 294 ? 11.709 -12.537 0.865 1.00 93.00 294 SER A O 1
ATOM 2385 N N . ASP A 1 295 ? 11.736 -13.999 -0.838 1.00 94.75 295 ASP A N 1
ATOM 2386 C CA . ASP A 1 295 ? 13.181 -14.211 -0.869 1.00 94.75 295 ASP A CA 1
ATOM 2387 C C . ASP A 1 295 ? 13.861 -13.647 -2.114 1.00 94.75 295 ASP A C 1
ATOM 2389 O O . ASP A 1 295 ? 15.080 -13.765 -2.260 1.00 94.75 295 ASP A O 1
ATOM 2393 N N . HIS A 1 296 ? 13.094 -12.994 -2.984 1.00 97.94 296 HIS A N 1
ATOM 2394 C CA . HIS A 1 296 ? 13.578 -12.431 -4.230 1.00 97.94 296 HIS A CA 1
ATOM 2395 C C . HIS A 1 296 ? 12.804 -11.173 -4.628 1.00 97.94 296 HIS A C 1
ATOM 2397 O O . HIS A 1 296 ? 11.676 -10.924 -4.203 1.00 97.94 296 HIS A O 1
ATOM 2403 N N . ILE A 1 297 ? 13.425 -10.390 -5.498 1.00 98.75 297 ILE A N 1
ATOM 2404 C CA . ILE A 1 297 ? 12.779 -9.347 -6.289 1.00 98.75 297 ILE A CA 1
ATOM 2405 C C . ILE A 1 297 ? 12.725 -9.798 -7.747 1.00 98.75 297 ILE A C 1
ATOM 2407 O O . ILE A 1 297 ? 13.445 -10.718 -8.156 1.00 98.75 297 ILE A O 1
ATOM 2411 N N . VAL A 1 298 ? 11.918 -9.105 -8.540 1.00 98.75 298 VAL A N 1
ATOM 2412 C CA . VAL A 1 298 ? 11.998 -9.195 -9.997 1.00 98.75 298 VAL A CA 1
ATOM 2413 C C . VAL A 1 298 ? 12.536 -7.889 -10.556 1.00 98.75 298 VAL A C 1
ATOM 2415 O O . VAL A 1 298 ? 12.131 -6.807 -10.138 1.00 98.75 298 VAL A O 1
ATOM 2418 N N . VAL A 1 299 ? 13.461 -7.998 -11.500 1.00 98.75 299 VAL A N 1
ATOM 2419 C CA . VAL A 1 299 ? 14.014 -6.871 -12.242 1.00 98.75 299 VAL A CA 1
ATOM 2420 C C . VAL A 1 299 ? 13.510 -6.951 -13.670 1.00 98.75 299 VAL A C 1
ATOM 2422 O O . VAL A 1 299 ? 13.609 -8.006 -14.286 1.00 98.75 299 VAL A O 1
ATOM 2425 N N . HIS A 1 300 ? 13.000 -5.849 -14.197 1.00 98.31 300 HIS A N 1
ATOM 2426 C CA . HIS A 1 300 ? 12.671 -5.717 -15.606 1.00 98.31 300 HIS A CA 1
ATOM 2427 C C . HIS A 1 300 ? 13.693 -4.806 -16.295 1.00 98.31 300 HIS A C 1
ATOM 2429 O O . HIS A 1 300 ? 13.951 -3.686 -15.839 1.00 98.31 300 HIS A O 1
ATOM 2435 N N . HIS A 1 301 ? 14.271 -5.285 -17.395 1.00 98.00 301 HIS A N 1
ATOM 2436 C CA . HIS A 1 301 ? 15.191 -4.533 -18.247 1.00 98.00 301 HIS A CA 1
ATOM 2437 C C . HIS A 1 301 ? 15.045 -5.014 -19.695 1.00 98.00 301 HIS A C 1
ATOM 2439 O O . HIS A 1 301 ? 14.983 -6.219 -19.923 1.00 98.00 301 HIS A O 1
ATOM 2445 N N . LYS A 1 302 ? 14.961 -4.089 -20.663 1.00 95.56 302 LYS A N 1
ATOM 2446 C CA . LYS A 1 302 ? 14.858 -4.399 -22.106 1.00 95.56 302 LYS A CA 1
ATOM 2447 C C . LYS A 1 302 ? 13.793 -5.444 -22.479 1.00 95.56 302 LYS A C 1
ATOM 2449 O O . LYS A 1 302 ? 14.018 -6.305 -23.321 1.00 95.56 302 LYS A O 1
ATOM 2454 N N . GLY A 1 303 ? 12.620 -5.377 -21.846 1.00 95.62 303 GLY A N 1
ATOM 2455 C CA . GLY A 1 303 ? 11.517 -6.292 -22.150 1.00 95.62 303 GLY A CA 1
ATOM 2456 C C . GLY A 1 303 ? 11.660 -7.686 -21.536 1.00 95.62 303 GLY A C 1
ATOM 2457 O O . GLY A 1 303 ? 10.899 -8.576 -21.894 1.00 95.62 303 GLY A O 1
ATOM 2458 N N . ARG A 1 304 ? 12.624 -7.889 -20.630 1.00 97.06 304 ARG A N 1
ATOM 2459 C CA . ARG A 1 304 ? 12.922 -9.183 -20.005 1.00 97.06 304 ARG A CA 1
ATOM 2460 C C . ARG A 1 304 ? 12.820 -9.109 -18.495 1.00 97.06 304 ARG A C 1
ATOM 2462 O O . ARG A 1 304 ? 13.038 -8.049 -17.901 1.00 97.06 304 ARG A O 1
ATOM 2469 N N . TYR A 1 305 ? 12.529 -10.250 -17.878 1.00 97.62 305 TYR A N 1
ATOM 2470 C CA . TYR A 1 305 ? 12.359 -10.374 -16.431 1.00 97.62 305 TYR A CA 1
ATOM 2471 C C . TYR A 1 305 ? 13.446 -11.245 -15.803 1.00 97.62 305 TYR A C 1
ATOM 2473 O O . TYR A 1 305 ? 13.653 -12.396 -16.179 1.00 97.62 305 TYR A O 1
ATOM 2481 N N . PHE A 1 306 ? 14.095 -10.717 -14.770 1.00 98.25 306 PHE A N 1
ATOM 2482 C CA . PHE A 1 306 ? 15.175 -11.378 -14.050 1.00 98.25 306 PHE A CA 1
ATOM 2483 C C . PHE A 1 306 ? 14.782 -11.572 -12.592 1.00 98.25 306 PHE A C 1
ATOM 2485 O O . PHE A 1 306 ? 14.431 -10.622 -11.891 1.00 98.25 306 PHE A O 1
ATOM 2492 N N . LYS A 1 307 ? 14.881 -12.807 -12.105 1.00 98.06 307 LYS A N 1
ATOM 2493 C CA . LYS A 1 307 ? 14.715 -13.114 -10.685 1.00 98.06 307 LYS A CA 1
ATOM 2494 C C . LYS A 1 307 ? 16.032 -12.862 -9.957 1.00 98.06 307 LYS A C 1
ATOM 2496 O O . LYS A 1 307 ? 17.035 -13.503 -10.260 1.00 98.06 307 LYS A O 1
ATOM 2501 N N . VAL A 1 308 ? 16.023 -11.964 -8.974 1.00 98.25 308 VAL A N 1
ATOM 2502 C CA . VAL A 1 308 ? 17.204 -11.646 -8.159 1.00 98.25 308 VAL A CA 1
ATOM 2503 C C . VAL A 1 308 ? 16.911 -11.989 -6.706 1.00 98.25 308 VAL A C 1
ATOM 2505 O O . VAL A 1 308 ? 16.011 -11.418 -6.094 1.00 98.25 308 VAL A O 1
ATOM 2508 N N . ASN A 1 309 ? 17.672 -12.929 -6.147 1.00 97.31 309 ASN A N 1
ATOM 2509 C CA . ASN A 1 309 ? 17.541 -13.311 -4.742 1.00 97.31 309 ASN A CA 1
ATOM 2510 C C . ASN A 1 309 ? 17.919 -12.144 -3.824 1.00 97.31 309 ASN A C 1
ATOM 2512 O O . ASN A 1 309 ? 18.770 -11.329 -4.159 1.00 97.31 309 ASN A O 1
ATOM 2516 N N . ILE A 1 310 ? 17.300 -12.087 -2.650 1.00 97.31 310 ILE A N 1
ATOM 2517 C CA . ILE A 1 310 ? 17.551 -11.072 -1.619 1.00 97.31 310 ILE A CA 1
ATOM 2518 C C . ILE A 1 310 ? 18.640 -11.528 -0.635 1.00 97.31 310 ILE A C 1
ATOM 2520 O O . ILE A 1 310 ? 19.318 -10.699 -0.023 1.00 97.31 310 ILE A O 1
ATOM 2524 N N . TYR A 1 311 ? 18.813 -12.839 -0.478 1.00 95.19 311 TYR A N 1
ATOM 2525 C CA . TYR A 1 311 ? 19.720 -13.449 0.491 1.00 95.19 311 TYR A CA 1
ATOM 2526 C C . TYR A 1 311 ? 20.969 -14.025 -0.183 1.00 95.19 311 TYR A C 1
ATOM 2528 O O . TYR A 1 311 ? 20.912 -14.507 -1.314 1.00 95.19 311 TYR A O 1
ATOM 2536 N N . GLN A 1 312 ? 22.096 -13.989 0.534 1.00 90.44 312 GLN A N 1
ATOM 2537 C CA . GLN A 1 312 ? 23.362 -14.604 0.109 1.00 90.44 312 GLN A CA 1
ATOM 2538 C C . GLN A 1 312 ? 23.308 -16.135 0.155 1.00 90.44 312 GLN A C 1
ATOM 2540 O O . GLN A 1 312 ? 24.008 -16.813 -0.594 1.00 90.44 312 GLN A O 1
ATOM 2545 N N . ASP A 1 313 ? 22.499 -16.671 1.064 1.00 85.06 313 ASP A N 1
ATOM 2546 C CA . ASP A 1 313 ? 22.453 -18.082 1.411 1.00 85.06 313 ASP A CA 1
ATOM 2547 C C . ASP A 1 313 ? 21.016 -18.623 1.389 1.00 85.06 313 ASP A C 1
ATOM 2549 O O . ASP A 1 313 ? 20.037 -17.881 1.493 1.00 85.06 313 ASP A O 1
ATOM 2553 N N . SER A 1 314 ? 20.887 -19.946 1.276 1.00 79.69 314 SER A N 1
ATOM 2554 C CA . SER A 1 314 ? 19.590 -20.633 1.265 1.00 79.69 314 SER A CA 1
ATOM 2555 C C . SER A 1 314 ? 18.894 -20.673 2.629 1.00 79.69 314 SER A C 1
ATOM 2557 O O . SER A 1 314 ? 17.714 -21.010 2.692 1.00 79.69 314 SER A O 1
ATOM 2559 N N . ARG A 1 315 ? 19.598 -20.346 3.721 1.00 78.88 315 ARG A N 1
ATOM 2560 C CA . ARG A 1 315 ? 19.040 -20.281 5.081 1.00 78.88 315 ARG A CA 1
ATOM 2561 C C . ARG A 1 315 ? 18.398 -18.925 5.380 1.00 78.88 315 ARG A C 1
ATOM 2563 O O . ARG A 1 315 ? 17.756 -18.791 6.419 1.00 78.88 315 ARG A O 1
ATOM 2570 N N . GLN A 1 316 ? 18.525 -17.960 4.466 1.00 83.50 316 GLN A N 1
ATOM 2571 C CA . GLN A 1 316 ? 17.964 -16.614 4.566 1.00 83.50 316 GLN A CA 1
ATOM 2572 C C . GLN A 1 316 ? 18.468 -15.844 5.799 1.00 83.50 316 GLN A C 1
ATOM 2574 O O . GLN A 1 316 ? 17.746 -15.035 6.387 1.00 83.50 316 GLN A O 1
ATOM 2579 N N . GLU A 1 317 ? 19.717 -16.093 6.204 1.00 83.19 317 GLU A N 1
ATOM 2580 C CA . GLU A 1 317 ? 20.309 -15.462 7.389 1.00 83.19 317 GLU A CA 1
ATOM 2581 C C . GLU A 1 317 ? 20.916 -14.097 7.062 1.00 83.19 317 GLU A C 1
ATOM 2583 O O . GLU A 1 317 ? 20.810 -13.162 7.862 1.00 83.19 317 GLU A O 1
ATOM 2588 N N . LYS A 1 318 ? 21.524 -13.961 5.877 1.00 90.75 318 LYS A N 1
ATOM 2589 C CA . LYS A 1 318 ? 22.226 -12.741 5.483 1.00 90.75 318 LYS A CA 1
ATOM 2590 C C . LYS A 1 318 ? 21.685 -12.153 4.185 1.00 90.75 318 LYS A C 1
ATOM 2592 O O . LYS A 1 318 ? 21.670 -12.798 3.138 1.00 90.75 318 LYS A O 1
ATOM 2597 N N . LEU A 1 319 ? 21.268 -10.889 4.260 1.00 94.88 319 LEU A N 1
ATOM 2598 C CA . LEU A 1 319 ? 20.872 -10.099 3.094 1.00 94.88 319 LEU A CA 1
ATOM 2599 C C . LEU A 1 319 ? 22.077 -9.826 2.189 1.00 94.88 319 LEU A C 1
ATOM 2601 O O . LEU A 1 319 ? 23.204 -9.667 2.669 1.00 94.88 319 LEU A O 1
ATOM 2605 N N . LEU A 1 320 ? 21.828 -9.697 0.888 1.00 97.06 320 LEU A N 1
ATOM 2606 C CA . LEU A 1 320 ? 22.802 -9.110 -0.023 1.00 97.06 320 LEU A CA 1
ATOM 2607 C C . LEU A 1 320 ? 23.103 -7.665 0.391 1.00 97.06 320 LEU A C 1
ATOM 2609 O O . LEU A 1 320 ? 22.223 -6.884 0.753 1.00 97.06 320 LEU A O 1
ATOM 2613 N N . SER A 1 321 ? 24.379 -7.316 0.332 1.00 97.50 321 SER A N 1
ATOM 2614 C CA . SER A 1 321 ? 24.886 -5.964 0.511 1.00 97.50 321 SER A CA 1
ATOM 2615 C C . SER A 1 321 ? 24.599 -5.103 -0.726 1.00 97.50 321 SER A C 1
ATOM 2617 O O . SER A 1 321 ? 24.396 -5.633 -1.823 1.00 97.50 321 SER A O 1
ATOM 2619 N N . PRO A 1 322 ? 24.660 -3.763 -0.609 1.00 97.69 322 PRO A N 1
ATOM 2620 C CA . PRO A 1 322 ? 24.536 -2.880 -1.768 1.00 97.69 322 PRO A CA 1
ATOM 2621 C C . PRO A 1 322 ? 25.545 -3.191 -2.885 1.00 97.69 322 PRO A C 1
ATOM 2623 O O . PRO A 1 322 ? 25.208 -3.092 -4.060 1.00 97.69 322 PRO A O 1
ATOM 2626 N N . ALA A 1 323 ? 26.770 -3.606 -2.545 1.00 98.06 323 ALA A N 1
ATOM 2627 C CA . ALA A 1 323 ? 27.780 -3.970 -3.539 1.00 98.06 323 ALA A CA 1
ATOM 2628 C C . ALA A 1 323 ? 27.403 -5.245 -4.314 1.00 98.06 323 ALA A C 1
ATOM 2630 O O . ALA A 1 323 ? 27.601 -5.314 -5.525 1.00 98.06 323 ALA A O 1
ATOM 2631 N N . GLU A 1 324 ? 26.815 -6.234 -3.637 1.00 98.12 324 GLU A N 1
ATOM 2632 C CA . GLU A 1 324 ? 26.345 -7.462 -4.284 1.00 98.12 324 GLU A CA 1
ATOM 2633 C C . GLU A 1 324 ? 25.110 -7.200 -5.149 1.00 98.12 324 GLU A C 1
ATOM 2635 O O . GLU A 1 324 ? 25.074 -7.669 -6.283 1.00 98.12 324 GLU A O 1
ATOM 2640 N N . PHE A 1 325 ? 24.142 -6.396 -4.685 1.00 98.56 325 PHE A N 1
ATOM 2641 C CA . PHE A 1 325 ? 23.019 -5.968 -5.531 1.00 98.56 325 PHE A CA 1
ATOM 2642 C C . PHE A 1 325 ? 23.497 -5.202 -6.765 1.00 98.56 325 PHE A C 1
ATOM 2644 O O . PHE A 1 325 ? 23.028 -5.475 -7.868 1.00 98.56 325 PHE A O 1
ATOM 2651 N N . LYS A 1 326 ? 24.470 -4.293 -6.606 1.00 98.56 326 LYS A N 1
ATOM 2652 C CA . LYS A 1 326 ? 25.075 -3.576 -7.733 1.00 98.56 326 LYS A CA 1
ATOM 2653 C C . LYS A 1 326 ? 25.652 -4.553 -8.751 1.00 98.56 326 LYS A C 1
ATOM 2655 O O . LYS A 1 326 ? 25.386 -4.390 -9.932 1.00 98.56 326 LYS A O 1
ATOM 2660 N N . LEU A 1 327 ? 26.389 -5.575 -8.308 1.00 98.44 327 LEU A N 1
ATOM 2661 C CA . LEU A 1 327 ? 26.947 -6.586 -9.207 1.00 98.44 327 LEU A CA 1
ATOM 2662 C C . LEU A 1 327 ? 25.852 -7.322 -9.997 1.00 98.44 327 LEU A C 1
ATOM 2664 O O . LEU A 1 327 ? 26.023 -7.540 -11.194 1.00 98.44 327 LEU A O 1
ATOM 2668 N N . GLN A 1 328 ? 24.731 -7.680 -9.359 1.00 98.44 328 GLN A N 1
ATOM 2669 C CA . GLN A 1 328 ? 23.599 -8.304 -10.058 1.00 98.44 328 GLN A CA 1
ATOM 2670 C C . GLN A 1 328 ? 22.985 -7.353 -11.095 1.00 98.44 328 GLN A C 1
ATOM 2672 O O . GLN A 1 328 ? 22.754 -7.754 -12.231 1.00 98.44 328 GLN A O 1
ATOM 2677 N N . PHE A 1 329 ? 22.764 -6.085 -10.737 1.00 98.75 329 PHE A N 1
ATOM 2678 C CA . PHE A 1 329 ? 22.187 -5.104 -11.658 1.00 98.75 329 PHE A CA 1
ATOM 2679 C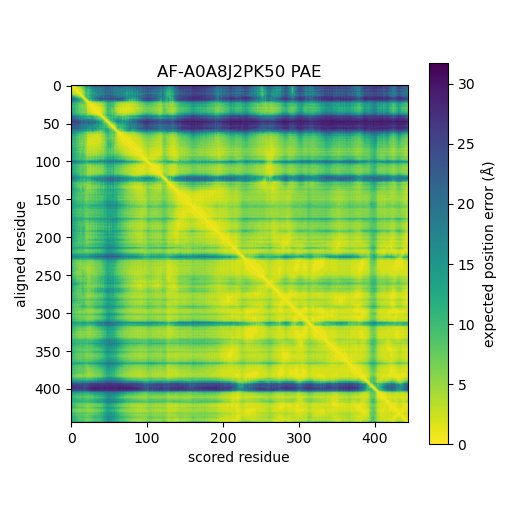 C . PHE A 1 329 ? 23.127 -4.734 -12.803 1.00 98.75 329 PHE A C 1
ATOM 2681 O O . PHE A 1 329 ? 22.661 -4.617 -13.928 1.00 98.75 329 PHE A O 1
ATOM 2688 N N . SER A 1 330 ? 24.436 -4.622 -12.565 1.00 98.50 330 SER A N 1
ATOM 2689 C CA . SER A 1 330 ? 25.423 -4.433 -13.635 1.00 98.50 330 SER A CA 1
ATOM 2690 C C . SER A 1 330 ? 25.384 -5.587 -14.634 1.00 98.50 330 SER A C 1
ATOM 2692 O O . SER A 1 330 ? 25.308 -5.335 -15.827 1.00 98.50 330 SER A O 1
ATOM 2694 N N . ARG A 1 331 ? 25.318 -6.842 -14.163 1.00 98.44 331 ARG A N 1
ATOM 2695 C CA . ARG A 1 331 ? 25.176 -8.008 -15.051 1.00 98.44 331 ARG A CA 1
ATOM 2696 C C . ARG A 1 331 ? 23.898 -7.967 -15.886 1.00 98.44 331 ARG A C 1
ATOM 2698 O O . ARG A 1 331 ? 23.941 -8.348 -17.044 1.00 98.44 331 ARG A O 1
ATOM 2705 N N . ILE A 1 332 ? 22.785 -7.512 -15.308 1.00 98.62 332 ILE A N 1
ATOM 2706 C CA . ILE A 1 332 ? 21.512 -7.364 -16.031 1.00 98.62 332 ILE A CA 1
ATOM 2707 C C . ILE A 1 332 ? 21.600 -6.245 -17.079 1.00 98.62 332 ILE A C 1
ATOM 2709 O O . ILE A 1 332 ? 21.124 -6.425 -18.191 1.00 98.62 332 ILE A O 1
ATOM 2713 N N . LEU A 1 333 ? 22.222 -5.108 -16.751 1.00 98.44 333 LEU A N 1
ATOM 2714 C CA . LEU A 1 333 ? 22.420 -3.993 -17.690 1.00 98.44 333 LEU A CA 1
ATOM 2715 C C . LEU A 1 333 ? 23.391 -4.340 -18.832 1.00 98.44 333 LEU A C 1
ATOM 2717 O O . LEU A 1 333 ? 23.277 -3.795 -19.928 1.00 98.44 333 LEU A O 1
ATOM 2721 N N . GLU A 1 334 ? 24.359 -5.217 -18.564 1.00 97.75 334 GLU A N 1
ATOM 2722 C CA . GLU A 1 334 ? 25.333 -5.731 -19.535 1.00 97.75 334 GLU A CA 1
ATOM 2723 C C . GLU A 1 334 ? 24.797 -6.925 -20.345 1.00 97.75 334 GLU A C 1
ATOM 2725 O O . GLU A 1 334 ? 25.434 -7.333 -21.319 1.00 97.75 334 GLU A O 1
ATOM 2730 N N . ASP A 1 335 ? 23.641 -7.488 -19.973 1.00 97.50 335 ASP A N 1
ATOM 2731 C CA . ASP A 1 335 ? 23.016 -8.586 -20.706 1.00 97.50 335 ASP A CA 1
ATOM 2732 C C . ASP A 1 335 ? 22.550 -8.096 -22.091 1.00 97.50 335 ASP A C 1
ATOM 2734 O O . ASP A 1 335 ? 21.845 -7.096 -22.235 1.00 97.50 335 ASP A O 1
ATOM 2738 N N . THR A 1 336 ? 22.982 -8.814 -23.126 1.00 96.31 336 THR A N 1
ATOM 2739 C CA . THR A 1 336 ? 22.706 -8.521 -24.541 1.00 96.31 336 THR A CA 1
ATOM 2740 C C . THR A 1 336 ? 21.698 -9.484 -25.161 1.00 96.31 336 THR A C 1
ATOM 2742 O O . THR A 1 336 ? 21.438 -9.402 -26.358 1.00 96.31 336 THR A O 1
ATOM 2745 N N . SER A 1 337 ? 21.144 -10.417 -24.383 1.00 96.19 337 SER A N 1
ATOM 2746 C CA . SER A 1 337 ? 20.123 -11.329 -24.886 1.00 96.19 337 SER A CA 1
ATOM 2747 C C . SER A 1 337 ? 18.778 -10.625 -25.051 1.00 96.19 337 SER A C 1
ATOM 2749 O O . SER A 1 337 ? 18.320 -9.887 -24.176 1.00 96.19 337 SER A O 1
ATOM 2751 N N . GLU A 1 338 ? 18.174 -10.870 -26.209 1.00 95.56 338 GLU A N 1
ATOM 2752 C CA . GLU A 1 338 ? 16.904 -10.291 -26.636 1.00 95.56 338 GLU A CA 1
ATOM 2753 C C . GLU A 1 338 ? 15.714 -11.005 -25.972 1.00 95.56 338 GLU A C 1
ATOM 2755 O O . GLU A 1 338 ? 15.830 -12.185 -25.620 1.00 95.56 338 GLU A O 1
ATOM 2760 N N . PRO A 1 339 ? 14.579 -10.308 -25.776 1.00 96.00 339 PRO A N 1
ATOM 2761 C CA . PRO A 1 339 ? 13.356 -10.921 -25.274 1.00 96.00 339 PRO A CA 1
ATOM 2762 C C . PRO A 1 339 ? 12.827 -11.985 -26.237 1.00 96.00 339 PRO A C 1
ATOM 2764 O O . PRO A 1 339 ? 12.920 -11.845 -27.462 1.00 96.00 339 PRO A O 1
ATOM 2767 N N . ASP A 1 340 ? 12.208 -13.025 -25.681 1.00 93.50 340 ASP A N 1
ATOM 2768 C CA . ASP A 1 340 ? 11.445 -13.977 -26.487 1.00 93.50 340 ASP A CA 1
ATOM 2769 C C . ASP A 1 340 ? 10.260 -13.270 -27.171 1.00 93.50 340 ASP A C 1
ATOM 2771 O O . ASP A 1 340 ? 9.825 -12.185 -26.774 1.00 93.50 340 ASP A O 1
ATOM 2775 N N . LEU A 1 341 ? 9.701 -13.888 -28.219 1.00 94.06 341 LEU A N 1
ATOM 2776 C CA . LEU A 1 341 ? 8.621 -13.289 -29.008 1.00 94.06 341 LEU A CA 1
ATOM 2777 C C . LEU A 1 341 ? 7.434 -12.863 -28.121 1.00 94.06 341 LEU A C 1
ATOM 2779 O O . LEU A 1 341 ? 6.659 -13.697 -27.653 1.00 94.06 341 LEU A O 1
ATOM 2783 N N . GLY A 1 342 ? 7.260 -11.549 -27.960 1.00 91.88 342 GLY A N 1
ATOM 2784 C CA . GLY A 1 342 ? 6.185 -10.942 -27.174 1.00 91.88 342 GLY A CA 1
ATOM 2785 C C . GLY A 1 342 ? 6.463 -10.811 -25.673 1.00 91.88 342 GLY A C 1
ATOM 2786 O O . GLY A 1 342 ? 5.632 -10.223 -24.979 1.00 91.88 342 GLY A O 1
ATOM 2787 N N . GLU A 1 343 ? 7.598 -11.307 -25.164 1.00 94.56 343 GLU A N 1
ATOM 2788 C CA . GLU A 1 343 ? 8.024 -11.104 -23.768 1.00 94.56 343 GLU A CA 1
ATOM 2789 C C . GLU A 1 343 ? 8.163 -9.605 -23.458 1.00 94.56 343 GLU A C 1
ATOM 2791 O O . GLU A 1 343 ? 7.701 -9.138 -22.415 1.00 94.56 343 GLU A O 1
ATOM 2796 N N . ASP A 1 344 ? 8.644 -8.835 -24.439 1.00 94.94 344 ASP A N 1
ATOM 2797 C CA . ASP A 1 344 ? 8.797 -7.380 -24.386 1.00 94.94 344 ASP A CA 1
ATOM 2798 C C . ASP A 1 344 ? 7.495 -6.621 -24.108 1.00 94.94 344 ASP A C 1
ATOM 2800 O O . ASP A 1 344 ? 7.531 -5.472 -23.672 1.00 94.94 344 ASP A O 1
ATOM 2804 N N . LYS A 1 345 ? 6.345 -7.260 -24.345 1.00 96.12 345 LYS A N 1
ATOM 2805 C CA . LYS A 1 345 ? 4.999 -6.696 -24.175 1.00 96.12 345 LYS A CA 1
ATOM 2806 C C . LYS A 1 345 ? 4.232 -7.343 -23.029 1.00 96.12 345 LYS A C 1
ATOM 2808 O O . LYS A 1 345 ? 3.067 -7.005 -22.823 1.00 96.12 345 LYS A O 1
ATOM 2813 N N . LEU A 1 346 ? 4.842 -8.257 -22.272 1.00 95.19 346 LEU A N 1
ATOM 2814 C CA . LEU A 1 346 ? 4.142 -9.052 -21.261 1.00 95.19 346 LEU A CA 1
ATOM 2815 C C . LEU A 1 346 ? 3.453 -8.176 -20.205 1.00 95.19 346 LEU A C 1
ATOM 2817 O O . LEU A 1 346 ? 2.302 -8.430 -19.848 1.00 95.19 346 LEU A O 1
ATOM 2821 N N . ALA A 1 347 ? 4.113 -7.102 -19.757 1.00 96.06 347 ALA A N 1
ATOM 2822 C CA . ALA A 1 347 ? 3.553 -6.186 -18.762 1.00 96.06 347 ALA A CA 1
ATOM 2823 C C . ALA A 1 347 ? 2.300 -5.443 -19.256 1.00 96.06 347 ALA A C 1
ATOM 2825 O O . ALA A 1 347 ? 1.463 -5.063 -18.434 1.00 96.06 347 ALA A O 1
ATOM 2826 N N . ALA A 1 348 ? 2.119 -5.287 -20.575 1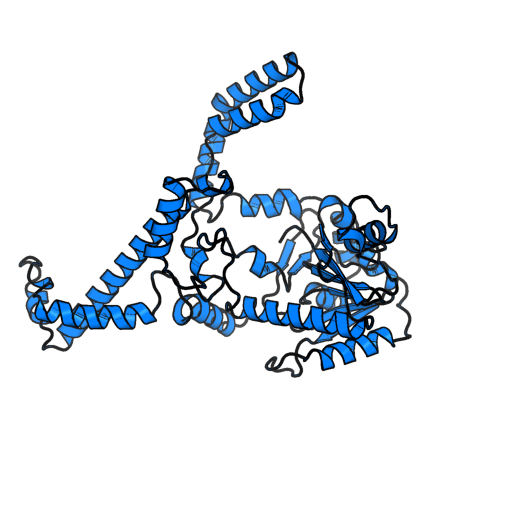.00 96.50 348 ALA A N 1
ATOM 2827 C CA . ALA A 1 348 ? 0.946 -4.625 -21.148 1.00 96.50 348 ALA A CA 1
ATOM 2828 C C . ALA A 1 348 ? -0.362 -5.346 -20.797 1.00 96.50 348 ALA A C 1
ATOM 2830 O O . ALA A 1 348 ? -1.416 -4.716 -20.714 1.00 96.50 348 ALA A O 1
ATOM 2831 N N . LEU A 1 349 ? -0.298 -6.650 -20.511 1.00 96.81 349 LEU A N 1
ATOM 2832 C CA . LEU A 1 349 ? -1.449 -7.418 -20.040 1.00 96.81 349 LEU A CA 1
ATOM 2833 C C . LEU A 1 349 ? -1.987 -6.887 -18.702 1.00 96.81 349 LEU A C 1
ATOM 2835 O O . LEU A 1 349 ? -3.199 -6.854 -18.507 1.00 96.81 349 LEU A O 1
ATOM 2839 N N . THR A 1 350 ? -1.110 -6.398 -17.817 1.00 97.31 350 THR A N 1
ATOM 2840 C CA . THR A 1 350 ? -1.508 -5.820 -16.518 1.00 97.31 350 THR A CA 1
ATOM 2841 C C . THR A 1 350 ? -2.184 -4.450 -16.655 1.00 97.31 350 THR A C 1
ATOM 2843 O O . THR A 1 350 ? -2.900 -4.019 -15.750 1.00 97.31 350 THR A O 1
ATOM 2846 N N . ALA A 1 351 ? -2.007 -3.783 -17.802 1.00 96.19 351 ALA A N 1
ATOM 2847 C CA . ALA A 1 351 ? -2.657 -2.519 -18.145 1.00 96.19 351 ALA A CA 1
ATOM 2848 C C . ALA A 1 351 ? -4.024 -2.709 -18.818 1.00 96.19 351 ALA A C 1
ATOM 2850 O O . ALA A 1 351 ? -4.712 -1.726 -19.097 1.00 96.19 351 ALA A O 1
ATOM 2851 N N . TRP A 1 352 ? -4.428 -3.944 -19.110 1.00 95.62 352 TRP A N 1
ATOM 2852 C CA . TRP A 1 352 ? -5.709 -4.207 -19.750 1.00 95.62 352 TRP A CA 1
ATOM 2853 C C . TRP A 1 352 ? -6.881 -4.075 -18.764 1.00 95.62 352 TRP A C 1
ATOM 2855 O O . TRP A 1 352 ? -6.689 -3.881 -17.559 1.00 95.62 352 TRP A O 1
ATOM 2865 N N . ASP A 1 353 ? -8.113 -4.185 -19.268 1.00 96.62 353 ASP A N 1
ATOM 2866 C CA . ASP A 1 353 ? -9.275 -4.302 -18.390 1.00 96.62 353 ASP A CA 1
ATOM 2867 C C . ASP A 1 353 ? -9.167 -5.597 -17.571 1.00 96.62 353 ASP A C 1
ATOM 2869 O O . ASP A 1 353 ? -8.633 -6.615 -18.029 1.00 96.62 353 ASP A O 1
ATOM 2873 N N . ARG A 1 354 ? -9.666 -5.564 -16.334 1.00 97.94 354 ARG A N 1
ATOM 2874 C CA . ARG A 1 354 ? -9.398 -6.637 -15.362 1.00 97.94 354 ARG A CA 1
ATOM 2875 C C . ARG A 1 354 ? -9.980 -7.979 -15.791 1.00 97.94 354 ARG A C 1
ATOM 2877 O O . ARG A 1 354 ? -9.393 -9.018 -15.500 1.00 97.94 354 ARG A O 1
ATOM 2884 N N . THR A 1 355 ? -11.102 -7.963 -16.510 1.00 98.19 355 THR A N 1
ATOM 2885 C CA . THR A 1 355 ? -11.786 -9.183 -16.957 1.00 98.19 355 THR A CA 1
ATOM 2886 C C . THR A 1 355 ? -11.005 -9.857 -18.079 1.00 98.19 355 THR A C 1
ATOM 2888 O O . THR A 1 355 ? -10.771 -11.067 -18.035 1.00 98.19 355 THR A O 1
ATOM 2891 N N . SER A 1 356 ? -10.568 -9.085 -19.077 1.00 98.06 356 SER A N 1
ATOM 2892 C CA . SER A 1 356 ? -9.742 -9.598 -20.172 1.00 98.06 356 SER A CA 1
ATOM 2893 C C . SER A 1 356 ? -8.391 -10.079 -19.663 1.00 98.06 356 SER A C 1
ATOM 2895 O O . SER A 1 356 ? -7.950 -11.166 -20.051 1.00 98.06 356 SER A O 1
ATOM 2897 N N . TRP A 1 357 ? -7.777 -9.342 -18.729 1.00 97.94 357 TRP A N 1
ATOM 2898 C CA . TRP A 1 357 ? -6.545 -9.786 -18.088 1.00 97.94 357 TRP A CA 1
ATOM 2899 C C . TRP A 1 357 ? -6.752 -11.099 -17.319 1.00 97.94 357 TRP A C 1
ATOM 2901 O O . TRP A 1 357 ? -6.014 -12.056 -17.537 1.00 97.94 357 TRP A O 1
ATOM 2911 N N . ALA A 1 358 ? -7.813 -11.220 -16.514 1.00 98.44 358 ALA A N 1
ATOM 2912 C CA . ALA A 1 358 ? -8.127 -12.458 -15.796 1.00 98.44 358 ALA A CA 1
ATOM 2913 C C . ALA A 1 358 ? -8.249 -13.672 -16.735 1.00 98.44 358 ALA A C 1
ATOM 2915 O O . ALA A 1 358 ? -7.666 -14.728 -16.476 1.00 98.44 358 ALA A O 1
ATOM 2916 N N . ARG A 1 359 ? -8.952 -13.514 -17.864 1.00 98.38 359 ARG A N 1
ATOM 2917 C CA . ARG A 1 359 ? -9.119 -14.577 -18.867 1.00 98.38 359 ARG A CA 1
ATOM 2918 C C . ARG A 1 359 ? -7.809 -14.929 -19.561 1.00 98.38 359 ARG A C 1
ATOM 2920 O O . ARG A 1 359 ? -7.507 -16.110 -19.731 1.00 98.38 359 ARG A O 1
ATOM 2927 N N . ALA A 1 360 ? -7.013 -13.933 -19.946 1.00 97.44 360 ALA A N 1
ATOM 2928 C CA . ALA A 1 360 ? -5.702 -14.166 -20.545 1.00 97.44 360 ALA A CA 1
ATOM 2929 C C . ALA A 1 360 ? -4.764 -14.884 -19.562 1.00 97.44 360 ALA A C 1
ATOM 2931 O O . ALA A 1 360 ? -4.152 -15.892 -19.926 1.00 97.44 360 ALA A O 1
ATOM 2932 N N . ARG A 1 361 ? -4.733 -14.445 -18.296 1.00 97.12 361 ARG A N 1
ATOM 2933 C CA . ARG A 1 361 ? -3.998 -15.102 -17.211 1.00 97.12 361 ARG A CA 1
ATOM 2934 C C . ARG A 1 361 ? -4.400 -16.573 -17.088 1.00 97.12 361 ARG A C 1
ATOM 2936 O O . ARG A 1 361 ? -3.547 -17.453 -17.138 1.00 97.12 361 ARG A O 1
ATOM 2943 N N . GLN A 1 362 ? -5.700 -16.858 -17.008 1.00 96.94 362 GLN A N 1
ATOM 2944 C CA . GLN A 1 362 ? -6.213 -18.224 -16.879 1.00 96.94 362 GLN A CA 1
ATOM 2945 C C . GLN A 1 362 ? -5.904 -19.105 -18.096 1.00 96.94 362 GLN A C 1
ATOM 2947 O O . GLN A 1 362 ? -5.642 -20.297 -17.931 1.00 96.94 362 GLN A O 1
ATOM 2952 N N . ASN A 1 363 ? -5.949 -18.555 -19.310 1.00 96.88 363 ASN A N 1
ATOM 2953 C CA . ASN A 1 363 ? -5.795 -19.330 -20.540 1.00 96.88 363 ASN A CA 1
ATOM 2954 C C . ASN A 1 363 ? -4.332 -19.620 -20.886 1.00 96.88 363 ASN A C 1
ATOM 2956 O O . ASN A 1 363 ? -4.030 -20.749 -21.278 1.00 96.88 363 ASN A O 1
ATOM 2960 N N . TYR A 1 364 ? -3.440 -18.641 -20.707 1.00 95.25 364 TYR A N 1
ATOM 2961 C CA . TYR A 1 364 ? -2.078 -18.684 -21.252 1.00 95.25 364 TYR A CA 1
ATOM 2962 C C . TYR A 1 364 ? -0.976 -18.896 -20.203 1.00 95.25 364 TYR A C 1
ATOM 2964 O O . TYR A 1 364 ? 0.110 -19.367 -20.548 1.00 95.25 364 TYR A O 1
ATOM 2972 N N . PHE A 1 365 ? -1.237 -18.631 -18.917 1.00 94.94 365 PHE A N 1
ATOM 2973 C CA . PHE A 1 365 ? -0.249 -18.812 -17.845 1.00 94.94 365 PHE A CA 1
ATOM 2974 C C . PHE A 1 365 ? -0.427 -20.158 -17.139 1.00 94.94 365 PHE A C 1
ATOM 2976 O O . PHE A 1 365 ? -0.729 -20.251 -15.950 1.00 94.94 365 PHE A O 1
ATOM 2983 N N . LYS A 1 366 ? -0.247 -21.230 -17.916 1.00 93.44 366 LYS A N 1
ATOM 2984 C CA . LYS A 1 366 ? -0.239 -22.629 -17.458 1.00 93.44 366 LYS A CA 1
ATOM 2985 C C . LYS A 1 366 ? 1.152 -23.236 -17.657 1.00 93.44 366 LYS A C 1
ATOM 2987 O O . LYS A 1 366 ? 1.956 -22.714 -18.425 1.00 93.44 366 LYS A O 1
ATOM 2992 N N . GLY A 1 367 ? 1.438 -24.352 -16.985 1.00 92.94 367 GLY A N 1
ATOM 2993 C CA . GLY A 1 367 ? 2.722 -25.051 -17.130 1.00 92.94 367 GLY A CA 1
ATOM 2994 C C . GLY A 1 367 ? 3.913 -24.157 -16.767 1.00 92.94 367 GLY A C 1
ATOM 2995 O O . GLY A 1 367 ? 3.912 -23.543 -15.704 1.00 92.94 367 GLY A O 1
ATOM 2996 N N . GLY A 1 368 ? 4.908 -24.057 -17.654 1.00 90.56 368 GLY A N 1
ATOM 2997 C CA . GLY A 1 368 ? 6.101 -23.224 -17.439 1.00 90.56 368 GLY A CA 1
ATOM 2998 C C . GLY A 1 368 ? 5.786 -21.739 -17.222 1.00 90.56 368 GLY A C 1
ATOM 2999 O O . GLY A 1 368 ? 6.311 -21.139 -16.289 1.00 90.56 368 GLY A O 1
ATOM 3000 N N . ASN A 1 369 ? 4.840 -21.176 -17.983 1.00 92.94 369 ASN A N 1
ATOM 3001 C CA . ASN A 1 369 ? 4.437 -19.769 -17.850 1.00 92.94 369 ASN A CA 1
ATOM 3002 C C . ASN A 1 369 ? 3.854 -19.460 -16.469 1.00 92.94 369 ASN A C 1
ATOM 3004 O O . ASN A 1 369 ? 4.002 -18.347 -15.969 1.00 92.94 369 ASN A O 1
ATOM 3008 N N . LYS A 1 370 ? 3.212 -20.451 -15.838 1.00 95.25 370 LYS A N 1
ATOM 3009 C CA . LYS A 1 370 ? 2.723 -20.308 -14.469 1.00 95.25 370 LYS A CA 1
ATOM 3010 C C . LYS A 1 370 ? 3.879 -20.091 -13.492 1.00 95.25 370 LYS A C 1
ATOM 3012 O O . LYS A 1 370 ? 3.776 -19.220 -12.645 1.00 95.25 370 LYS A O 1
ATOM 3017 N N . LEU A 1 371 ? 4.975 -20.840 -13.622 1.00 95.19 371 LEU A N 1
ATOM 3018 C CA . LEU A 1 371 ? 6.141 -20.708 -12.738 1.00 95.19 371 LEU A CA 1
ATOM 3019 C C . LEU A 1 371 ? 6.824 -19.340 -12.893 1.00 95.19 371 LEU A C 1
ATOM 3021 O O . LEU A 1 371 ? 7.238 -18.735 -11.900 1.00 95.19 371 LEU A O 1
ATOM 3025 N N . SER A 1 372 ? 6.910 -18.838 -14.128 1.00 94.94 372 SER A N 1
ATOM 3026 C CA . SER A 1 372 ? 7.435 -17.498 -14.407 1.00 94.94 372 SER A CA 1
ATOM 3027 C C . SER A 1 372 ? 6.543 -16.411 -13.806 1.00 94.94 372 SER A C 1
ATOM 3029 O O . SER A 1 372 ? 7.039 -15.526 -13.113 1.00 94.94 372 SER A O 1
ATOM 3031 N N . LEU A 1 373 ? 5.223 -16.511 -13.992 1.00 96.88 373 LEU A N 1
ATOM 3032 C CA . LEU A 1 373 ? 4.267 -15.570 -13.407 1.00 96.88 373 LEU A CA 1
ATOM 3033 C C . LEU A 1 373 ? 4.269 -15.622 -11.878 1.00 96.88 373 LEU A C 1
ATOM 3035 O O . LEU A 1 373 ? 4.335 -14.574 -11.243 1.00 96.88 373 LEU A O 1
ATOM 3039 N N . ASP A 1 374 ? 4.276 -16.819 -11.289 1.00 96.69 374 ASP A N 1
ATOM 3040 C CA . ASP A 1 374 ? 4.347 -17.003 -9.839 1.00 96.69 374 ASP A CA 1
ATOM 3041 C C . ASP A 1 374 ? 5.625 -16.333 -9.281 1.00 96.69 374 ASP A C 1
ATOM 3043 O O . ASP A 1 374 ? 5.589 -15.747 -8.200 1.00 96.69 374 ASP A O 1
ATOM 3047 N N . SER A 1 375 ? 6.742 -16.319 -10.026 1.00 97.31 375 SER A N 1
ATOM 3048 C CA . SER A 1 375 ? 7.961 -15.585 -9.631 1.00 97.31 375 SER A CA 1
ATOM 3049 C C . SER A 1 375 ? 7.770 -14.060 -9.627 1.00 97.31 375 SER A C 1
ATOM 3051 O O . SER A 1 375 ? 8.334 -13.368 -8.788 1.00 97.31 375 SER A O 1
ATOM 3053 N N . ILE A 1 376 ? 6.946 -13.503 -10.514 1.00 97.94 376 ILE A N 1
ATOM 3054 C CA . ILE A 1 376 ? 6.609 -12.071 -10.484 1.00 97.94 376 ILE A CA 1
ATOM 3055 C C . ILE A 1 376 ? 5.643 -11.774 -9.330 1.00 97.94 376 ILE A C 1
ATOM 3057 O O . ILE A 1 376 ? 5.882 -10.873 -8.517 1.00 97.94 376 ILE A O 1
ATOM 3061 N N . GLU A 1 377 ? 4.574 -12.561 -9.210 1.00 97.50 377 GLU A N 1
ATOM 3062 C CA . GLU A 1 377 ? 3.505 -12.343 -8.234 1.00 97.50 377 GLU A CA 1
ATOM 3063 C C . GLU A 1 377 ? 3.991 -12.523 -6.783 1.00 97.50 377 GLU A C 1
ATOM 3065 O O . GLU A 1 377 ? 3.580 -11.752 -5.914 1.00 97.50 377 GLU A O 1
ATOM 3070 N N . THR A 1 378 ? 4.925 -13.447 -6.523 1.00 97.69 37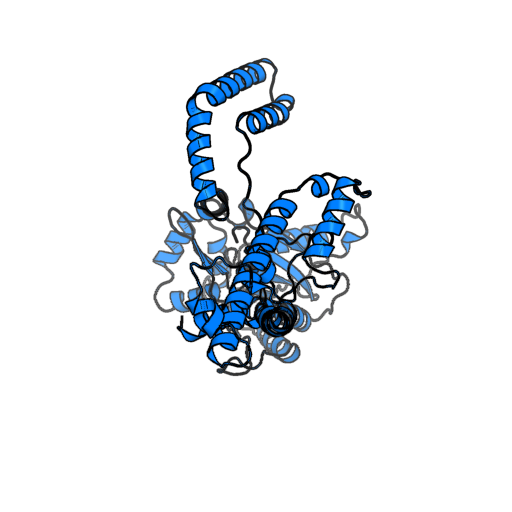8 THR A N 1
ATOM 3071 C CA . THR A 1 378 ? 5.478 -13.720 -5.176 1.00 97.69 378 THR A CA 1
ATOM 3072 C C . THR A 1 378 ? 6.730 -12.915 -4.818 1.00 97.69 378 THR A C 1
ATOM 3074 O O . THR A 1 378 ? 7.182 -12.963 -3.672 1.00 97.69 378 THR A O 1
ATOM 3077 N N . SER A 1 379 ? 7.294 -12.146 -5.755 1.00 98.44 379 SER A N 1
ATOM 3078 C CA . SER A 1 379 ? 8.440 -11.264 -5.482 1.00 98.44 379 SER A CA 1
ATOM 3079 C C . SER A 1 379 ? 8.124 -10.207 -4.413 1.00 98.44 379 SER A C 1
ATOM 3081 O O . SER A 1 379 ? 6.962 -9.868 -4.180 1.00 98.44 379 SER A O 1
ATOM 3083 N N . ALA A 1 380 ? 9.137 -9.633 -3.766 1.00 98.12 380 ALA A N 1
ATOM 3084 C CA . ALA A 1 380 ? 8.905 -8.568 -2.790 1.00 98.12 380 ALA A CA 1
ATOM 3085 C C . ALA A 1 380 ? 8.362 -7.283 -3.435 1.00 98.12 380 ALA A C 1
ATOM 3087 O O . ALA A 1 380 ? 7.467 -6.634 -2.895 1.00 98.12 380 ALA A O 1
ATOM 3088 N N . PHE A 1 381 ? 8.909 -6.929 -4.595 1.00 98.62 381 PHE A N 1
ATOM 3089 C CA . PHE A 1 381 ? 8.564 -5.777 -5.425 1.00 98.62 381 PHE A CA 1
ATOM 3090 C C . PHE A 1 381 ? 9.258 -5.932 -6.787 1.00 98.62 381 PHE A C 1
ATOM 3092 O O . PHE A 1 381 ? 10.105 -6.818 -6.961 1.00 98.62 381 PHE A O 1
ATOM 3099 N N . VAL A 1 382 ? 8.919 -5.064 -7.743 1.00 98.69 382 VAL A N 1
ATOM 3100 C CA . VAL A 1 382 ? 9.558 -5.027 -9.068 1.00 98.69 382 VAL A CA 1
ATOM 3101 C C . VAL A 1 382 ? 10.504 -3.829 -9.167 1.00 98.69 382 VAL A C 1
ATOM 3103 O O . VAL A 1 382 ? 10.177 -2.737 -8.704 1.00 98.69 382 VAL A O 1
ATOM 3106 N N . VAL A 1 383 ? 11.679 -4.021 -9.767 1.00 98.75 383 VAL A N 1
ATOM 3107 C CA . VAL A 1 383 ? 12.640 -2.958 -10.101 1.00 98.75 383 VAL A CA 1
ATOM 3108 C C . VAL A 1 383 ? 12.741 -2.837 -11.615 1.00 98.75 383 VAL A C 1
ATOM 3110 O O . VAL A 1 383 ? 13.093 -3.791 -12.294 1.00 98.75 383 VAL A O 1
ATOM 3113 N N . ASN A 1 384 ? 12.478 -1.656 -12.153 1.00 98.25 384 ASN A N 1
ATOM 3114 C CA . ASN A 1 384 ? 12.545 -1.367 -13.578 1.00 98.25 384 ASN A CA 1
ATOM 3115 C C . ASN A 1 384 ? 13.812 -0.562 -13.865 1.00 98.25 384 ASN A C 1
ATOM 3117 O O . ASN A 1 384 ? 13.948 0.573 -13.401 1.00 98.25 384 ASN A O 1
ATOM 3121 N N . LEU A 1 385 ? 14.737 -1.158 -14.617 1.00 98.25 385 LEU A N 1
ATOM 3122 C CA . LEU A 1 385 ? 15.956 -0.505 -15.088 1.00 98.25 385 LEU A CA 1
ATOM 3123 C C . LEU A 1 385 ? 15.690 0.072 -16.477 1.00 98.25 385 LEU A C 1
ATOM 3125 O O . LEU A 1 385 ? 15.712 -0.641 -17.481 1.00 98.25 385 LEU A O 1
ATOM 3129 N N . ASP A 1 386 ? 15.380 1.361 -16.514 1.00 95.31 386 ASP A N 1
ATOM 3130 C CA . ASP A 1 386 ? 14.996 2.066 -17.730 1.00 95.31 386 ASP A CA 1
ATOM 3131 C C . ASP A 1 386 ? 16.223 2.540 -18.518 1.00 95.31 386 ASP A C 1
ATOM 3133 O O . ASP A 1 386 ? 17.192 3.027 -17.936 1.00 95.31 386 ASP A O 1
ATOM 3137 N N . GLU A 1 387 ? 16.187 2.434 -19.841 1.00 93.75 387 GLU A N 1
ATOM 3138 C CA . GLU A 1 387 ? 17.290 2.897 -20.693 1.00 93.75 387 GLU A CA 1
ATOM 3139 C C . GLU A 1 387 ? 17.252 4.402 -20.945 1.00 93.75 387 GLU A C 1
ATOM 3141 O O . GLU A 1 387 ? 18.268 5.010 -21.298 1.00 93.75 387 GLU A O 1
ATOM 3146 N N . GLU A 1 388 ? 16.089 5.005 -20.726 1.00 91.62 388 GLU A N 1
ATOM 3147 C CA . GLU A 1 388 ? 15.884 6.426 -20.921 1.00 91.62 388 GLU A CA 1
ATOM 3148 C C . GLU A 1 388 ? 16.392 7.240 -19.727 1.00 91.62 388 GLU A C 1
ATOM 3150 O O . GLU A 1 388 ? 16.480 6.775 -18.582 1.00 91.62 388 GLU A O 1
ATOM 3155 N N . GLN A 1 389 ? 16.746 8.492 -20.005 1.00 89.06 389 GLN A N 1
ATOM 3156 C CA . GLN A 1 389 ? 17.187 9.456 -19.003 1.00 89.06 389 GLN A CA 1
ATOM 3157 C C . GLN A 1 389 ? 16.175 10.587 -18.906 1.00 89.06 389 GLN A C 1
ATOM 3159 O O . GLN A 1 389 ? 15.874 11.242 -19.899 1.00 89.06 389 GLN A O 1
ATOM 3164 N N . TYR A 1 390 ? 15.723 10.878 -17.690 1.00 85.12 390 TYR A N 1
ATOM 3165 C CA . TYR A 1 390 ? 14.849 12.018 -17.431 1.00 85.12 390 TYR A CA 1
ATOM 3166 C C . TYR A 1 390 ? 15.377 12.862 -16.275 1.00 85.12 390 TYR A C 1
ATOM 3168 O O . TYR A 1 390 ? 16.104 12.377 -15.408 1.00 85.12 390 TYR A O 1
ATOM 3176 N N . SER A 1 391 ? 15.023 14.147 -16.267 1.00 77.75 391 SER A N 1
ATOM 3177 C CA . SER A 1 391 ? 15.439 15.098 -15.234 1.00 77.75 391 SER A CA 1
ATOM 3178 C C . SER A 1 391 ? 14.287 15.424 -14.290 1.00 77.75 391 SER A C 1
ATOM 3180 O O . SER A 1 391 ? 13.217 15.823 -14.746 1.00 77.75 391 SER A O 1
ATOM 3182 N N . MET A 1 392 ? 14.528 15.326 -12.978 1.00 74.50 392 MET A N 1
ATOM 3183 C CA . MET A 1 392 ? 13.557 15.693 -11.936 1.00 74.50 392 MET A CA 1
ATOM 3184 C C . MET A 1 392 ? 13.861 17.051 -11.276 1.00 74.50 392 MET A C 1
ATOM 3186 O O . MET A 1 392 ? 13.249 17.410 -10.272 1.00 74.50 392 MET A O 1
ATOM 3190 N N . LYS A 1 393 ? 14.783 17.850 -11.839 1.00 66.25 393 LYS A N 1
ATOM 3191 C CA . LYS A 1 393 ? 15.314 19.085 -11.217 1.00 66.25 393 LYS A CA 1
ATOM 3192 C C . LYS A 1 393 ? 14.302 20.243 -11.074 1.00 66.25 393 LYS A C 1
ATOM 3194 O O . LYS A 1 393 ? 14.615 21.263 -10.470 1.00 66.25 393 LYS A O 1
ATOM 3199 N N . CYS A 1 394 ? 13.076 20.108 -11.579 1.00 57.84 394 CYS A N 1
ATOM 3200 C CA . CYS A 1 394 ? 12.098 21.202 -11.668 1.00 57.84 394 CYS A CA 1
ATOM 3201 C C . CYS A 1 394 ? 11.346 21.530 -10.372 1.00 57.84 394 CYS A C 1
ATOM 3203 O O . CYS A 1 394 ? 10.590 22.497 -10.359 1.00 57.84 394 CYS A O 1
ATOM 3205 N N . LEU A 1 395 ? 11.572 20.798 -9.274 1.00 56.34 395 LEU A N 1
ATOM 3206 C CA . LEU A 1 395 ? 10.975 21.119 -7.967 1.00 56.34 395 LEU A CA 1
ATOM 3207 C C . LEU A 1 395 ? 11.374 22.514 -7.433 1.00 56.34 395 LEU A C 1
ATOM 3209 O O . LEU A 1 395 ? 10.768 22.991 -6.479 1.00 56.34 395 LEU A O 1
ATOM 3213 N N . GLN A 1 396 ? 12.378 23.169 -8.030 1.00 51.44 396 GLN A N 1
ATOM 3214 C CA . GLN A 1 396 ? 12.893 24.468 -7.585 1.00 51.44 396 GLN A CA 1
ATOM 3215 C C . GLN A 1 396 ? 12.250 25.688 -8.273 1.00 51.44 396 GLN A C 1
ATOM 3217 O O . GLN A 1 396 ? 12.255 26.762 -7.683 1.00 51.44 396 GLN A O 1
ATOM 3222 N N . ASN A 1 397 ? 11.674 25.551 -9.477 1.00 54.38 397 ASN A N 1
ATOM 3223 C CA . ASN A 1 397 ? 11.096 26.675 -10.232 1.00 54.38 397 ASN A CA 1
ATOM 3224 C C . ASN A 1 397 ? 9.700 26.318 -10.770 1.00 54.38 397 ASN A C 1
ATOM 3226 O O . ASN A 1 397 ? 9.578 25.924 -11.935 1.00 54.38 397 ASN A O 1
ATOM 3230 N N . PRO A 1 398 ? 8.634 26.459 -9.957 1.00 51.91 398 PRO A N 1
ATOM 3231 C CA . PRO A 1 398 ? 7.252 26.316 -10.414 1.00 51.91 398 PRO A CA 1
ATOM 3232 C C . PRO A 1 398 ? 6.924 27.436 -11.418 1.00 51.91 398 PRO A C 1
ATOM 3234 O O . PRO A 1 398 ? 6.451 28.507 -11.059 1.00 51.91 398 PRO A O 1
ATOM 3237 N N . GLY A 1 399 ? 7.272 27.214 -12.685 1.00 51.06 399 GLY A N 1
ATOM 3238 C CA . GLY A 1 399 ? 7.182 28.200 -13.764 1.00 51.06 399 GLY A CA 1
ATOM 3239 C C . GLY A 1 399 ? 8.126 27.918 -14.934 1.00 51.06 399 GLY A C 1
ATOM 3240 O O . GLY A 1 399 ? 7.833 28.322 -16.058 1.00 51.06 399 GLY A O 1
ATOM 3241 N N . SER A 1 400 ? 9.223 27.175 -14.724 1.00 53.59 400 SER A N 1
ATOM 3242 C CA . SER A 1 400 ? 10.044 26.712 -15.843 1.00 53.59 400 SER A CA 1
ATOM 3243 C C . SER A 1 400 ? 9.356 25.514 -16.501 1.00 53.59 400 SER A C 1
ATOM 3245 O O . SER A 1 400 ? 9.265 24.432 -15.917 1.00 53.59 400 SER A O 1
ATOM 3247 N N . GLN A 1 401 ? 8.859 25.698 -17.729 1.00 50.97 401 GLN A N 1
ATOM 3248 C CA . GLN A 1 401 ? 8.391 24.617 -18.607 1.00 50.97 401 GLN A CA 1
ATOM 3249 C C . GLN A 1 401 ? 9.578 23.751 -19.040 1.00 50.97 401 GLN A C 1
ATOM 3251 O O . GLN A 1 401 ? 9.976 23.725 -20.198 1.00 50.97 401 GLN A O 1
ATOM 3256 N N . THR A 1 402 ? 10.209 23.084 -18.086 1.00 53.78 402 THR A N 1
ATOM 3257 C CA . THR A 1 402 ? 11.313 22.176 -18.360 1.00 53.78 402 THR A CA 1
ATOM 3258 C C . THR A 1 402 ? 10.676 20.861 -18.810 1.00 53.78 402 THR A C 1
ATOM 3260 O O . THR A 1 402 ? 10.003 20.223 -17.994 1.00 53.78 402 THR A O 1
ATOM 3263 N N . PRO A 1 403 ? 10.850 20.436 -20.073 1.00 55.53 403 PRO A N 1
ATOM 3264 C CA . PRO A 1 403 ? 10.132 19.283 -20.627 1.00 55.53 403 PRO A CA 1
ATOM 3265 C C . PRO A 1 403 ? 10.345 17.986 -19.822 1.00 55.53 403 PRO A C 1
ATOM 3267 O O . PRO A 1 403 ? 9.435 17.169 -19.693 1.00 55.53 403 PRO A O 1
ATOM 3270 N N . GLY A 1 404 ? 11.510 17.852 -19.175 1.00 69.81 404 GLY A N 1
ATOM 3271 C CA . GLY A 1 404 ? 11.929 16.632 -18.481 1.00 69.81 404 GLY A CA 1
ATOM 3272 C C . GLY A 1 404 ? 11.124 16.236 -17.233 1.00 69.81 404 GLY A C 1
ATOM 3273 O O . GLY A 1 404 ? 11.012 15.041 -16.959 1.00 69.81 404 GLY A O 1
ATOM 3274 N N . TYR A 1 405 ? 10.523 17.172 -16.482 1.00 78.12 405 TYR A N 1
ATOM 3275 C CA . TYR A 1 405 ? 9.757 16.794 -15.276 1.00 78.12 405 TYR A CA 1
ATOM 3276 C C . TYR A 1 405 ? 8.384 16.205 -15.616 1.00 78.12 405 TYR A C 1
ATOM 3278 O O . TYR A 1 405 ? 7.954 15.214 -15.025 1.00 78.12 405 TYR A O 1
ATOM 3286 N N . ALA A 1 406 ? 7.696 16.786 -16.602 1.00 82.56 406 ALA A N 1
ATOM 3287 C CA . ALA A 1 406 ? 6.433 16.238 -17.087 1.00 82.56 406 ALA A CA 1
ATOM 3288 C C . ALA A 1 406 ? 6.645 14.858 -17.730 1.00 82.56 406 ALA A C 1
ATOM 3290 O O . ALA A 1 406 ? 5.848 13.947 -17.523 1.00 82.56 406 ALA A O 1
ATOM 3291 N N . GLU A 1 407 ? 7.740 14.684 -18.473 1.00 85.56 407 GLU A N 1
ATOM 3292 C CA . GLU A 1 407 ? 8.106 13.399 -19.071 1.00 85.56 407 GLU A CA 1
ATOM 3293 C C . GLU A 1 407 ? 8.496 12.348 -18.033 1.00 85.56 407 GLU A C 1
ATOM 3295 O O . GLU A 1 407 ? 7.965 11.242 -18.092 1.00 85.56 407 GLU A O 1
ATOM 3300 N N . SER A 1 408 ? 9.325 12.686 -17.037 1.00 87.06 408 SER A N 1
ATOM 3301 C CA . SER A 1 408 ? 9.621 11.766 -15.926 1.00 87.06 408 SER A CA 1
ATOM 3302 C C . SER A 1 408 ? 8.361 11.388 -15.153 1.00 87.06 408 SER A C 1
ATOM 3304 O O . SER A 1 408 ? 8.169 10.216 -14.859 1.00 87.06 408 SER A O 1
ATOM 3306 N N . SER A 1 409 ? 7.466 12.340 -14.880 1.00 89.12 409 SER A N 1
ATOM 3307 C CA . SER A 1 409 ? 6.187 12.062 -14.215 1.00 89.12 409 SER A CA 1
ATOM 3308 C C . SER A 1 409 ? 5.317 11.100 -15.026 1.00 89.12 409 SER A C 1
ATOM 3310 O O . SER A 1 409 ? 4.846 10.105 -14.485 1.00 89.12 409 SER A O 1
ATOM 3312 N N . ARG A 1 410 ? 5.163 11.334 -16.338 1.00 90.62 410 ARG A N 1
ATOM 3313 C CA . ARG A 1 410 ? 4.463 10.409 -17.248 1.00 90.62 410 ARG A CA 1
ATOM 3314 C C . ARG A 1 410 ? 5.096 9.022 -17.232 1.00 90.62 410 ARG A C 1
ATOM 3316 O O . ARG A 1 410 ? 4.401 8.016 -17.119 1.00 90.62 410 ARG A O 1
ATOM 3323 N N . ARG A 1 411 ? 6.426 8.972 -17.286 1.00 92.25 411 ARG A N 1
ATOM 3324 C CA . ARG A 1 411 ? 7.179 7.723 -17.292 1.00 92.25 411 ARG A CA 1
ATOM 3325 C C . ARG A 1 411 ? 7.037 6.943 -15.985 1.00 92.25 411 ARG A C 1
ATOM 3327 O O . ARG A 1 411 ? 6.899 5.727 -16.032 1.00 92.25 411 ARG A O 1
ATOM 3334 N N . LEU A 1 412 ? 7.030 7.627 -14.843 1.00 94.06 412 LEU A N 1
ATOM 3335 C CA . LEU A 1 412 ? 6.790 7.022 -13.533 1.00 94.06 412 LEU A CA 1
ATOM 3336 C C . LEU A 1 412 ? 5.333 6.589 -13.347 1.00 94.06 412 LEU A C 1
ATOM 3338 O O . LEU A 1 412 ? 5.082 5.607 -12.658 1.00 94.06 412 LEU A O 1
ATOM 3342 N N . PHE A 1 413 ? 4.389 7.302 -13.960 1.00 93.31 413 PHE A N 1
ATOM 3343 C CA . PHE A 1 413 ? 2.969 6.991 -13.875 1.00 93.31 413 PHE A CA 1
ATOM 3344 C C . PHE A 1 413 ? 2.581 5.776 -14.712 1.00 93.31 413 PHE A C 1
ATOM 3346 O O . PHE A 1 413 ? 2.028 4.822 -14.171 1.00 93.31 413 PHE A O 1
ATOM 3353 N N . HIS A 1 414 ? 2.901 5.788 -16.010 1.00 91.25 414 HIS A N 1
ATOM 3354 C CA . HIS A 1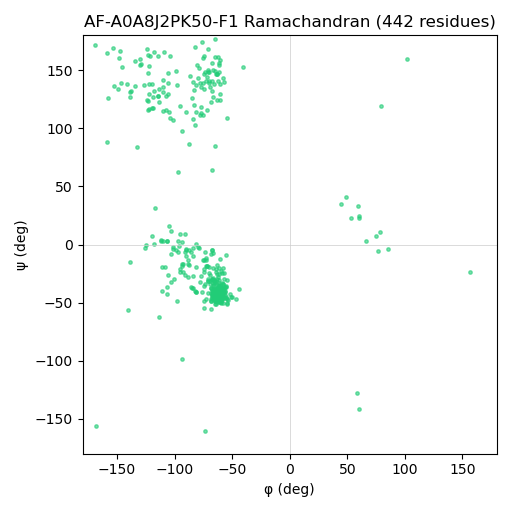 414 ? 2.410 4.776 -16.947 1.00 91.25 414 HIS A CA 1
ATOM 3355 C C . HIS A 1 414 ? 3.489 4.033 -17.743 1.00 91.25 414 HIS A C 1
ATOM 3357 O O . HIS A 1 414 ? 3.171 3.171 -18.567 1.00 91.25 414 HIS A O 1
ATOM 3363 N N . GLY A 1 415 ? 4.771 4.347 -17.543 1.00 92.12 415 GLY A N 1
ATOM 3364 C CA . GLY A 1 415 ? 5.846 3.697 -18.288 1.00 92.12 415 GLY A CA 1
ATOM 3365 C C . GLY A 1 415 ? 5.717 3.917 -19.803 1.00 92.12 415 GLY A C 1
ATOM 3366 O O . GLY A 1 415 ? 5.346 5.003 -20.248 1.00 92.12 415 GLY A O 1
ATOM 3367 N N . ASN A 1 416 ? 6.026 2.897 -20.612 1.00 91.00 416 ASN A N 1
ATOM 3368 C CA . ASN A 1 416 ? 5.706 2.828 -22.059 1.00 91.00 416 ASN A CA 1
ATOM 3369 C C . ASN A 1 416 ? 4.536 1.870 -22.324 1.00 91.00 416 ASN A C 1
ATOM 3371 O O . ASN A 1 416 ? 4.357 1.412 -23.449 1.00 91.00 416 ASN A O 1
ATOM 3375 N N . GLY A 1 417 ? 3.784 1.507 -21.283 1.00 90.81 417 GLY A N 1
ATOM 3376 C CA . GLY A 1 417 ? 2.739 0.492 -21.362 1.00 90.81 417 GLY A CA 1
ATOM 3377 C C . GLY A 1 417 ? 3.242 -0.954 -21.397 1.00 90.81 417 GLY A C 1
ATOM 3378 O O . GLY A 1 417 ? 2.414 -1.850 -21.330 1.00 90.81 417 GLY A O 1
ATOM 3379 N N . CYS A 1 418 ? 4.554 -1.208 -21.466 1.00 93.62 418 CYS A N 1
ATOM 3380 C CA . CYS A 1 418 ? 5.114 -2.565 -21.548 1.00 93.62 418 CYS A CA 1
ATOM 3381 C C . CYS A 1 418 ? 6.164 -2.873 -20.469 1.00 93.62 418 CYS A C 1
ATOM 3383 O O . CYS A 1 418 ? 6.652 -3.992 -20.399 1.00 93.62 418 CYS A O 1
ATOM 3385 N N . ASN A 1 419 ? 6.513 -1.905 -19.620 1.00 93.50 419 ASN A N 1
ATOM 3386 C CA . ASN A 1 419 ? 7.631 -2.010 -18.680 1.00 93.50 419 ASN A CA 1
ATOM 3387 C C . ASN A 1 419 ? 7.239 -1.883 -17.203 1.00 93.50 419 ASN A C 1
ATOM 3389 O O . ASN A 1 419 ? 8.132 -1.761 -16.378 1.00 93.50 419 ASN A O 1
ATOM 3393 N N . LEU A 1 420 ? 5.949 -1.843 -16.860 1.00 96.38 420 LEU A N 1
ATOM 3394 C CA . LEU A 1 420 ? 5.482 -1.787 -15.471 1.00 96.38 420 LEU A CA 1
ATOM 3395 C C . LEU A 1 420 ? 4.564 -2.969 -15.196 1.00 96.38 420 LEU A C 1
ATOM 3397 O O . LEU A 1 420 ? 3.612 -3.196 -15.939 1.00 96.38 420 LEU A O 1
ATOM 3401 N N . TRP A 1 421 ? 4.823 -3.696 -14.109 1.00 97.81 421 TRP A N 1
ATOM 3402 C CA . TRP A 1 421 ? 3.912 -4.737 -13.646 1.00 97.81 421 TRP A CA 1
ATOM 3403 C C . TRP A 1 421 ? 2.876 -4.110 -12.717 1.00 97.81 421 TRP A C 1
ATOM 3405 O O . TRP A 1 421 ? 3.075 -4.037 -11.503 1.00 97.81 421 TRP A O 1
ATOM 3415 N N . LEU A 1 422 ? 1.792 -3.590 -13.290 1.00 97.62 422 LEU A N 1
ATOM 3416 C CA . LEU A 1 422 ? 0.863 -2.684 -12.599 1.00 97.62 422 LEU A CA 1
ATOM 3417 C C . LEU A 1 422 ? 0.086 -3.342 -11.459 1.00 97.62 422 LEU A C 1
ATOM 3419 O O . LEU A 1 422 ? -0.385 -2.647 -10.564 1.00 97.62 422 LEU A O 1
ATOM 3423 N N . ASP A 1 423 ? -0.000 -4.670 -11.474 1.00 98.12 423 ASP A N 1
ATOM 3424 C CA . ASP A 1 423 ? -0.596 -5.465 -10.404 1.00 98.12 423 ASP A CA 1
ATOM 3425 C C . ASP A 1 423 ? 0.282 -5.521 -9.141 1.00 98.12 423 ASP A C 1
ATOM 3427 O O . ASP A 1 423 ? -0.200 -5.896 -8.071 1.00 98.12 423 ASP A O 1
ATOM 3431 N N . LYS A 1 424 ? 1.584 -5.214 -9.242 1.00 98.25 424 LYS A N 1
ATOM 3432 C CA . LYS A 1 424 ? 2.508 -5.284 -8.103 1.00 98.25 424 LYS A CA 1
ATOM 3433 C C . LYS A 1 424 ? 2.282 -4.109 -7.162 1.00 98.25 424 LYS A C 1
ATOM 3435 O O . LYS A 1 424 ? 2.177 -2.978 -7.627 1.00 98.25 424 LYS A O 1
ATOM 3440 N N . SER A 1 425 ? 2.323 -4.357 -5.848 1.00 97.12 425 SER A N 1
ATOM 3441 C CA . SER A 1 425 ? 2.165 -3.297 -4.844 1.00 97.12 425 SER A CA 1
ATOM 3442 C C . SER A 1 425 ? 3.071 -2.097 -5.098 1.00 97.12 425 SER A C 1
ATOM 3444 O O . SER A 1 425 ? 2.604 -0.962 -5.052 1.00 97.12 425 SER A O 1
ATOM 3446 N N . ILE A 1 426 ? 4.349 -2.351 -5.408 1.00 96.69 426 ILE A N 1
ATOM 3447 C CA . ILE A 1 426 ? 5.341 -1.326 -5.732 1.00 96.69 426 ILE A CA 1
ATOM 3448 C C . ILE A 1 426 ? 6.224 -1.771 -6.902 1.00 96.69 426 ILE A C 1
ATOM 3450 O O . ILE A 1 426 ? 6.817 -2.854 -6.901 1.00 96.69 426 ILE A O 1
ATOM 3454 N N . ASN A 1 427 ? 6.363 -0.863 -7.864 1.00 97.81 427 ASN A N 1
ATOM 3455 C CA . ASN A 1 427 ? 7.374 -0.858 -8.910 1.00 97.81 427 ASN A CA 1
ATOM 3456 C C . ASN A 1 427 ? 8.353 0.289 -8.628 1.00 97.81 427 ASN A C 1
ATOM 3458 O O . ASN A 1 427 ? 7.967 1.454 -8.713 1.00 97.81 427 ASN A O 1
ATOM 3462 N N . PHE A 1 428 ? 9.617 -0.009 -8.338 1.00 98.00 428 PHE A N 1
ATOM 3463 C CA . PHE A 1 428 ? 10.681 0.997 -8.364 1.00 98.00 428 PHE A CA 1
ATOM 3464 C C . PHE A 1 428 ? 11.148 1.194 -9.799 1.00 98.00 428 PHE A C 1
ATOM 3466 O O . PHE A 1 428 ? 11.315 0.224 -10.531 1.00 98.00 428 PHE A O 1
ATOM 3473 N N . ILE A 1 429 ? 11.365 2.436 -10.213 1.00 97.50 429 ILE A N 1
ATOM 3474 C CA . ILE A 1 429 ? 11.805 2.772 -11.569 1.00 97.50 429 ILE A CA 1
ATOM 3475 C C . ILE A 1 429 ? 13.087 3.579 -11.437 1.00 97.50 429 ILE A C 1
ATOM 3477 O O . ILE A 1 429 ? 13.106 4.589 -10.735 1.00 97.50 429 ILE A O 1
ATOM 3481 N N . VAL A 1 430 ? 14.157 3.122 -12.083 1.00 96.88 430 VAL A N 1
ATOM 3482 C CA . VAL A 1 430 ? 15.473 3.764 -12.049 1.00 96.88 430 VAL A CA 1
ATOM 3483 C C . VAL A 1 430 ? 15.892 4.076 -13.476 1.00 96.88 430 VAL A C 1
ATOM 3485 O O . VAL A 1 430 ? 16.104 3.165 -14.275 1.00 96.88 430 VAL A O 1
ATOM 3488 N N . PHE A 1 431 ? 16.021 5.361 -13.784 1.00 95.00 431 PHE A N 1
ATOM 3489 C CA . PHE A 1 431 ? 16.461 5.863 -15.082 1.00 95.00 431 PHE A CA 1
ATOM 3490 C C . PHE A 1 431 ? 17.968 5.689 -15.272 1.00 95.00 431 PHE A C 1
ATOM 3492 O O . PHE A 1 431 ? 18.724 5.560 -14.304 1.00 95.00 431 PHE A O 1
ATOM 3499 N N . LYS A 1 432 ? 18.425 5.734 -16.526 1.00 94.69 432 LYS A N 1
ATOM 3500 C CA . LYS A 1 432 ? 19.833 5.508 -16.890 1.00 94.69 432 LYS A CA 1
ATOM 3501 C C . LYS A 1 432 ? 20.814 6.498 -16.246 1.00 94.69 432 LYS A C 1
ATOM 3503 O O . LYS A 1 432 ? 21.980 6.172 -16.067 1.00 94.69 432 LYS A O 1
ATOM 3508 N N . ASN A 1 433 ? 20.348 7.681 -15.847 1.00 91.12 433 ASN A N 1
ATOM 3509 C CA . ASN A 1 433 ? 21.132 8.690 -15.123 1.00 91.12 433 ASN A CA 1
ATOM 3510 C C . ASN A 1 433 ? 21.050 8.560 -13.585 1.00 91.12 433 ASN A C 1
ATOM 3512 O O . ASN A 1 433 ? 21.463 9.473 -12.870 1.00 91.12 433 ASN A O 1
ATOM 3516 N N . GLY A 1 434 ? 20.461 7.477 -13.068 1.00 92.44 434 GLY A N 1
ATOM 3517 C CA . GLY A 1 434 ? 20.304 7.227 -11.634 1.00 92.44 434 GLY A CA 1
ATOM 3518 C C . GLY A 1 434 ? 19.223 8.065 -10.942 1.00 92.44 434 GLY A C 1
ATOM 3519 O O . GLY A 1 434 ? 19.098 7.991 -9.720 1.00 92.44 434 GLY A O 1
ATOM 3520 N N . GLN A 1 435 ? 18.423 8.836 -11.681 1.00 91.69 435 GLN A N 1
ATOM 3521 C CA . GLN A 1 435 ? 17.175 9.396 -11.156 1.00 91.69 435 GLN A CA 1
ATOM 3522 C C . GLN A 1 435 ? 16.150 8.269 -10.986 1.00 91.69 435 GLN A C 1
ATOM 3524 O O . GLN A 1 435 ? 16.189 7.278 -11.716 1.00 91.69 435 GLN A O 1
ATOM 3529 N N . ALA A 1 436 ? 15.243 8.388 -10.018 1.00 93.94 436 ALA A N 1
ATOM 3530 C CA . ALA A 1 436 ? 14.338 7.295 -9.689 1.00 93.94 436 ALA A CA 1
ATOM 3531 C C . ALA A 1 436 ? 12.967 7.770 -9.209 1.00 93.94 436 ALA A C 1
ATOM 3533 O O . ALA A 1 436 ? 12.756 8.931 -8.879 1.00 93.94 436 ALA A O 1
ATOM 3534 N N . GLY A 1 437 ? 12.028 6.841 -9.160 1.00 94.38 437 GLY A N 1
ATOM 3535 C CA . GLY A 1 437 ? 10.717 7.026 -8.559 1.00 94.38 437 GLY A CA 1
ATOM 3536 C C . GLY A 1 437 ? 10.029 5.678 -8.427 1.00 94.38 437 GLY A C 1
ATOM 3537 O O . GLY A 1 437 ? 10.686 4.631 -8.409 1.00 94.38 437 GLY A O 1
ATOM 3538 N N . GLY A 1 438 ? 8.706 5.685 -8.370 1.00 94.88 438 GLY A N 1
ATOM 3539 C CA . GLY A 1 438 ? 7.954 4.443 -8.406 1.00 94.88 438 GLY A CA 1
ATOM 3540 C C . GLY A 1 438 ? 6.509 4.602 -8.834 1.00 94.88 438 GLY A C 1
ATOM 3541 O O . GLY A 1 438 ? 5.966 5.704 -8.832 1.00 94.88 438 GLY A O 1
ATOM 3542 N N . CYS A 1 439 ? 5.911 3.468 -9.175 1.00 96.25 439 CYS A N 1
ATOM 3543 C CA . CYS A 1 439 ? 4.492 3.292 -9.451 1.00 96.25 439 CYS A CA 1
ATOM 3544 C C . CYS A 1 439 ? 3.932 2.304 -8.423 1.00 96.25 439 CYS A C 1
ATOM 3546 O O . CYS A 1 439 ? 4.550 1.264 -8.173 1.00 96.25 439 CYS A O 1
ATOM 3548 N N . GLY A 1 440 ? 2.806 2.636 -7.803 1.00 95.94 440 GLY A N 1
ATOM 3549 C CA . GLY A 1 440 ? 2.160 1.816 -6.787 1.00 95.94 440 GLY A CA 1
ATOM 3550 C C . GLY A 1 440 ? 0.753 1.410 -7.196 1.00 95.94 440 GLY A C 1
ATOM 3551 O O . GLY A 1 440 ? -0.012 2.225 -7.717 1.00 95.94 440 GLY A O 1
ATOM 3552 N N . GLU A 1 441 ? 0.411 0.154 -6.928 1.00 96.31 441 GLU A N 1
ATOM 3553 C CA . GLU A 1 441 ? -0.977 -0.310 -6.937 1.00 96.31 441 GLU A CA 1
ATOM 3554 C C . GLU A 1 4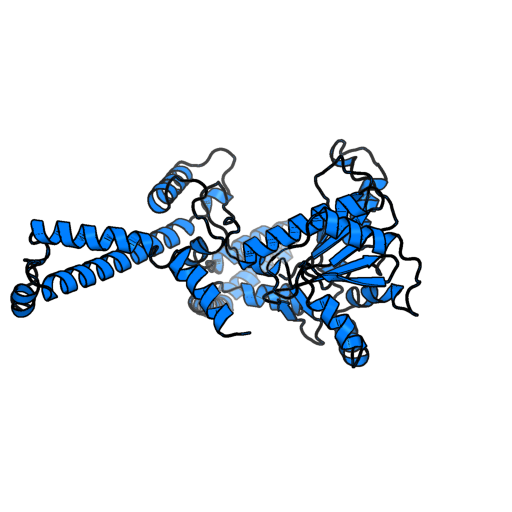41 ? -1.705 0.310 -5.729 1.00 96.31 441 GLU A C 1
ATOM 3556 O O . GLU A 1 441 ? -1.113 0.448 -4.664 1.00 96.31 441 GLU A O 1
ATOM 3561 N N . HIS A 1 442 ? -2.951 0.762 -5.881 1.00 95.44 442 HIS A N 1
ATOM 3562 C CA . HIS A 1 442 ? -3.621 1.599 -4.870 1.00 95.44 442 HIS A CA 1
ATOM 3563 C C . HIS A 1 442 ? -4.470 0.802 -3.860 1.00 95.44 442 HIS A C 1
ATOM 3565 O O . HIS A 1 442 ? -4.822 1.317 -2.799 1.00 95.44 442 HIS A O 1
ATOM 3571 N N . THR A 1 443 ? -4.836 -0.441 -4.157 1.00 93.38 443 THR A N 1
ATOM 3572 C CA . THR A 1 443 ? -5.817 -1.195 -3.362 1.00 93.38 443 THR A CA 1
ATOM 3573 C C . THR A 1 443 ? -5.336 -1.520 -1.939 1.00 93.38 443 THR A C 1
ATOM 3575 O O . THR A 1 443 ? -6.173 -1.651 -1.041 1.00 93.38 443 THR A O 1
ATOM 3578 N N . TRP A 1 444 ? -4.025 -1.698 -1.728 1.00 88.69 444 TRP A N 1
ATOM 3579 C CA . TRP A 1 444 ? -3.463 -2.319 -0.517 1.00 88.69 444 TRP A CA 1
ATOM 3580 C C . TRP A 1 444 ? -3.388 -1.468 0.762 1.00 88.69 444 TRP A C 1
ATOM 3582 O O . TRP A 1 444 ? -3.396 -0.216 0.727 1.00 88.69 444 TRP A O 1
#

pLDDT: mean 87.01, std 14.0, range [41.5, 98.75]

Sequence (444 aa):
MNLQDRIRRFHRRNLSLGYYPCSFRSAMIFVPCFIIISSYTELLSGVKPNFQAWHDTASTESRDGIVTHALVGLVLWMILGMLRKIILRRLLTYRGWMFEGNVPSLKTKLFIVTIRLLCGWSKPISSSLYDLQSILPSLPVPKVKDTLNQYLESIEPLVDSDKFQELKTLAAEFAQKSGQKLQRYLILKSWLAPNYISDWWEDYVYLKCRGSLLIDSNYYAVDTLQETTPDQASRAALLTYSAVATMKKIEDCTFEPIIAQGVIPLCAWQVERMFNTTRVPGENIDTMQHEQFSDHIVVHHKGRYFKVNIYQDSRQEKLLSPAEFKLQFSRILEDTSEPDLGEDKLAALTAWDRTSWARARQNYFKGGNKLSLDSIETSAFVVNLDEEQYSMKCLQNPGSQTPGYAESSRRLFHGNGCNLWLDKSINFIVFKNGQAGGCGEHTW

Nearest PDB structures (foldseek):
  1t7o-assembly1_A  TM=8.833E-01  e=2.239E-20  Mus musculus
  1xl8-assembly1_A  TM=8.715E-01  e=1.452E-20  Mus musculus
  2h3w-assembly2_B  TM=8.857E-01  e=2.171E-19  Mus musculus
  1t7q-assembly1_A  TM=8.830E-01  e=5.159E-19  Mus musculus
  1s5o-assembly1_A  TM=8.865E-01  e=6.406E-19  Homo sapiens

Foldseek 3Di:
DDVVLVVLCCCLQPAPFDVDLGYPVVLVVQLVVQLVVCQPPVPVVPPDPVVVVVVVQLNPVDPSNSVVSSVVSNVVVNVVSVVLLVVLLVLLVDDVVVVDDPDDDPVVVVSLVVLCVSQHPDPPSGQFACRCVSSHHEDDDDDLVVVLVVVLVVCVVVDDPVVSVVSVVVSVVCNVPVVVVVSVVLVVCSVVDSYSCLVVCLWVVPFQAQAFLLPRFKDWWFDPDQDFAQALLLLLLVVVLVLVVLLVCVLSRRDGFDADPSRRGDDCPVVQQLWQWFWAFDQRTIDIDHDSDFQWEWEDDQLDIDTGGQAPDPVRPHGDHSVRSSVVVVVVVVDPDHDDDCSQQVLLLSRGGRNSSNVCCVPPCPDPNVVVVCSNSRHGEYEYEAAADAHCNCPVPPPPPPVRNVVVNCCQSCNVSRGDNSRTQKYWYAYSRRGIIIMGGHSD

Radius of gyration: 28.32 Å; Cα contacts (8 Å, |Δi|>4): 632; chains: 1; bounding box: 66×53×86 Å

Secondary structure (DSSP, 8-state):
--HHHHHHHHHIIIIII--SSS-HHHHHHHHHHHHHHHHHHTTTTTS-GGGHHHHHH--TTSHHHHHHHHHHHHHHHHHHHHHHHHHHHHHTT--GGGS--SS--HHHHHHHHHHHHHH-SSSSS-SSTTTTGGGPPPPP---HHHHHHHHHHHHGGGS-HHHHHHHHHHHHHHHHTHHHHHHHHHHHHHHHSSSSSHHHIIIIIIIT--SBHHHHT-EEEE-S-SS--S-HHHHHHHHHHHHHHHHHHHHTT-SPPPEETTTEEPP-HHHHTSSSEEEE--SS--EEEE-S---EEEEEETTEEEEEESBSSTT--SBPPHHHHHHHHHHHHT--PPPPTTGGGGGGGGGSBHHHHHHHHHHH--THHHHHHHHHHTSS-EEEE-SS----GGGG-TT---HHHHHHHHHHHHTTSSS--TTBSEEEEE-TTS-EEEEE-S--

Mean predicted aligned error: 8.2 Å

Organism: NCBI:txid39272

InterPro domains:
  IPR000542 Acyltransferase ChoActase/COT/CPT [PS00439] (136-151)
  IPR000542 Acyltransferase ChoActase/COT/CPT [PTHR22589] (127-444)
  IPR039551 Choline/Carnitine o-acyltransferase, domain 1 and 2 [PF00755] (139-444)

Solvent-accessible surface area (backbone atoms only — not comparable to full-atom values): 24032 Å² total; per-residue (Å²): 133,63,70,65,58,56,51,51,48,49,43,43,57,48,55,74,66,29,42,60,59,51,38,55,70,54,50,71,50,49,22,57,51,39,40,56,50,42,67,75,60,56,69,69,71,80,61,59,79,93,43,54,75,52,56,75,40,48,41,67,90,39,75,61,6,45,52,48,38,40,51,51,29,47,51,51,51,47,52,52,22,44,50,52,40,53,50,46,21,58,57,61,63,65,60,67,70,78,79,47,67,97,69,72,50,72,68,46,49,50,50,54,52,52,49,31,73,73,60,44,85,57,84,68,70,53,73,26,35,63,34,60,55,73,39,55,51,61,67,80,82,78,55,68,68,62,52,49,51,55,50,50,67,68,42,50,88,78,49,55,71,69,60,43,54,51,51,53,51,51,49,53,48,36,58,72,55,59,42,55,60,52,48,52,53,52,53,55,42,42,75,77,31,78,49,63,51,57,67,55,45,42,41,66,68,45,30,44,50,49,63,28,42,58,78,78,50,39,44,57,46,77,58,86,72,80,83,58,58,59,48,31,36,57,38,50,12,50,52,48,42,52,51,51,55,50,49,49,26,52,74,72,39,54,30,68,49,55,53,50,96,82,74,44,74,54,84,52,69,49,66,68,40,54,42,9,18,21,50,45,58,26,69,75,44,39,45,82,45,69,46,92,73,53,64,28,33,29,36,37,43,84,35,36,81,44,83,43,69,45,40,75,47,97,82,64,82,44,68,51,47,50,69,55,41,17,53,55,40,44,53,58,73,66,54,81,79,76,47,58,96,63,44,41,44,52,28,32,48,46,49,33,39,26,37,62,32,19,50,49,47,69,72,65,44,49,74,72,46,31,57,58,49,48,51,59,47,47,13,34,39,37,38,26,52,42,86,55,69,57,46,73,75,53,87,80,45,95,79,65,88,53,70,36,40,63,50,39,50,47,40,36,47,50,46,85,54,28,69,48,63,53,38,29,29,32,30,41,36,31,22,43,50,21,42,51,32,22,27,29,36,61,72,93